Protein AF-A0A930MEY0-F1 (afdb_monomer_lite)

Radius of gyration: 23.4 Å; chains: 1; bounding box: 76×58×66 Å

pLDDT: mean 89.42, std 13.59, range [27.5, 98.94]

Foldseek 3Di:
DDFDLADPDDGDDPLCLLVSVLVRVVVVCVVPVPDDAAAFEADFDAVQFDQALFADSNLLSVLCSQQCVVHPRDHYAYFYEQFWDDQVLCQVPHPPVSQLNFGRGPPQLRLAYQYEFEFFADFDDPDPVLPLKTWRDDHQAGASTGHWNNSHDLQGDQPNQAYAHFFTWIDNPNGTHDDQSRFAKDADPCCVVPGIDTGGTRSVRSVVLRVLLVVVCVLPVPDDSQLSVQLQSQQFAHDVRLCVVQVPDQDLVGRLLRSCGNHNSYHHDSCLSRDAAQQKDKDKDKDKDQQFDAQGGDDKDKDFALFPLVLLVVQFQFKKKKKKKKAWRFNAAPDPVPVVDVQRTGLWAKDKDWDWLPDDPVRVVVLVVCVQVVPDPPPPPPDPRCQVQWSNGCSNQRHRRMGIIMGIGRSNRVSSRRIMMMHIHHHCLRVVCVVVNSRDMIMMMMMIMMGGPDSPHRRPVSSVVSVDDDPPDPDDDDD

Sequence (479 aa):
ESVKILPPTGENPPELYGAITAQAVALAEIANPTATRVVCMAVTAPAHNTRDGSPTSWSAAIDNITSGAEENDEKRLFVISAGNVQPNEFDSSPYPETNRLHSVESPGQSWNAITVGAYADNSRIENPVFHEFEPLAQAGELSPYSSTSCVWNKRWPIKPEVLFNGGNVASNGTDYDACSDLSLLTTNYQPLRKLFSTIWATSAATAQAAYFCAQLLSEYPDIWPETARALMIHSARWTQEMKAQFCTDDSKSKGRRDLLRTCGYGMPNLARAIQCMNNSVNMVIQGELQPFDKNSMHEMHLHTLPWPKEVLSSLGETPVTLKLTLSYFIEPGPGEVGWKDKYRYPSCGLRFDVINSNETKEDFQKRINVKMRGDNKKDKGDGTSGSDRWYLGSNNRDVGSIHSDFCELSAVELSECNLIAVYPVVGWWRERDYLKRYDKKIRYSLVVSLSTPSTDVDLYTPIITQITPAIEIPIPTQS

Structure (mmCIF, N/CA/C/O backbone):
data_AF-A0A930MEY0-F1
#
_entry.id   AF-A0A930MEY0-F1
#
loop_
_atom_site.group_PDB
_atom_site.id
_atom_site.type_symbol
_atom_site.label_atom_id
_atom_site.label_alt_id
_atom_site.label_comp_id
_atom_site.label_asym_id
_atom_site.label_entity_id
_atom_site.label_seq_id
_atom_site.pdbx_PDB_ins_code
_atom_site.Cartn_x
_atom_site.Cartn_y
_atom_site.Cartn_z
_atom_site.occupancy
_atom_site.B_iso_or_equiv
_atom_site.auth_seq_id
_atom_site.auth_comp_id
_atom_site.auth_asym_id
_atom_site.auth_atom_id
_atom_site.pdbx_PDB_model_num
ATOM 1 N N . GLU A 1 1 ? -8.844 -10.987 -18.887 1.00 86.75 1 GLU A N 1
ATOM 2 C CA . GLU A 1 1 ? -9.388 -9.900 -19.735 1.00 86.75 1 GLU A CA 1
ATOM 3 C C . GLU A 1 1 ? -8.354 -8.783 -19.862 1.00 86.75 1 GLU A C 1
ATOM 5 O O . GLU A 1 1 ? -7.454 -8.729 -19.032 1.00 86.75 1 GLU A O 1
ATOM 10 N N . SER A 1 2 ? -8.416 -7.951 -20.904 1.00 89.06 2 SER A N 1
ATOM 11 C CA . SER A 1 2 ? -7.488 -6.8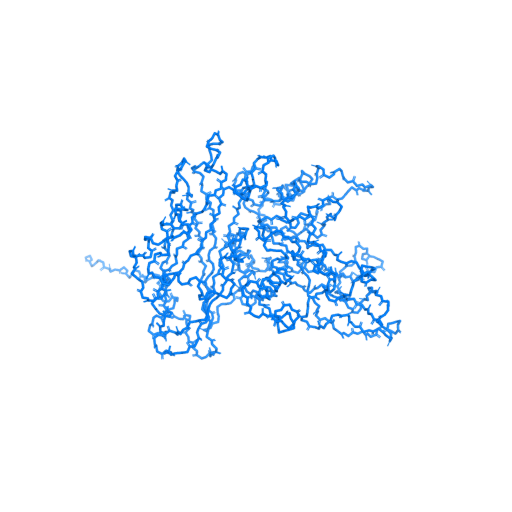25 -21.098 1.00 89.06 2 SER A CA 1
ATOM 12 C C . SER A 1 2 ? -8.163 -5.701 -21.875 1.00 89.06 2 SER A C 1
ATOM 14 O O . SER A 1 2 ? -8.835 -5.978 -22.869 1.00 89.06 2 SER A O 1
ATOM 16 N N . VAL A 1 3 ? -7.930 -4.451 -21.478 1.00 92.00 3 VAL A N 1
ATOM 17 C CA . VAL A 1 3 ? -8.443 -3.260 -22.169 1.00 92.00 3 VAL A CA 1
ATOM 18 C C . VAL A 1 3 ? -7.279 -2.327 -22.494 1.00 92.00 3 VAL A C 1
ATOM 20 O O . VAL A 1 3 ? -6.359 -2.168 -21.692 1.00 92.00 3 VAL A O 1
ATOM 23 N N . LYS A 1 4 ? -7.287 -1.730 -23.690 1.00 90.81 4 LYS A N 1
ATOM 24 C CA . LYS A 1 4 ? -6.236 -0.812 -24.140 1.00 90.81 4 LYS A CA 1
ATOM 25 C C . LYS A 1 4 ? -6.630 0.627 -23.807 1.00 90.81 4 LYS A C 1
ATOM 27 O O . LYS A 1 4 ? -7.642 1.103 -24.305 1.00 90.81 4 LYS A O 1
ATOM 32 N N . ILE A 1 5 ? -5.802 1.318 -23.023 1.00 91.62 5 ILE A N 1
ATOM 33 C CA . ILE A 1 5 ? -5.979 2.750 -22.712 1.00 91.62 5 ILE A CA 1
ATOM 34 C C . ILE A 1 5 ? -5.126 3.668 -23.597 1.00 91.62 5 ILE A C 1
ATOM 36 O O . ILE A 1 5 ? -5.393 4.859 -23.684 1.00 91.62 5 ILE A O 1
ATOM 40 N N . LEU A 1 6 ? -4.107 3.127 -24.274 1.00 88.56 6 LEU A N 1
ATOM 41 C CA . LEU A 1 6 ? -3.239 3.886 -25.178 1.00 88.56 6 LEU A CA 1
ATOM 42 C C . LEU A 1 6 ? -3.832 3.959 -26.594 1.00 88.56 6 LEU A C 1
ATOM 44 O O . LEU A 1 6 ? -4.347 2.946 -27.091 1.00 88.56 6 LEU A O 1
ATOM 48 N N . PRO A 1 7 ? -3.716 5.103 -27.290 1.00 89.31 7 PRO A N 1
ATOM 49 C CA . PRO A 1 7 ? -4.220 5.222 -28.648 1.00 89.31 7 PRO A CA 1
ATOM 50 C C . PRO A 1 7 ? -3.382 4.357 -29.613 1.00 89.31 7 PRO A C 1
ATOM 52 O O . PRO A 1 7 ? -2.290 3.890 -29.277 1.00 89.31 7 PRO A O 1
ATOM 55 N N . PRO A 1 8 ? -3.877 4.061 -30.827 1.00 85.69 8 PRO A N 1
ATOM 56 C CA . PRO A 1 8 ? -3.075 3.397 -31.859 1.00 85.69 8 PRO A CA 1
ATOM 57 C C . PRO A 1 8 ? -1.839 4.204 -32.281 1.00 85.69 8 PRO A C 1
ATOM 59 O O . PRO A 1 8 ? -0.818 3.612 -32.616 1.00 85.69 8 PRO A O 1
ATOM 62 N N . THR A 1 9 ? -1.938 5.535 -32.254 1.00 88.31 9 THR A N 1
ATOM 63 C CA . THR A 1 9 ? -0.893 6.483 -32.659 1.00 88.31 9 THR A CA 1
ATOM 64 C C . THR A 1 9 ? -0.947 7.732 -31.783 1.00 88.31 9 THR A C 1
ATOM 66 O O . THR A 1 9 ? -2.045 8.204 -31.487 1.00 88.31 9 THR A O 1
ATOM 69 N N . GLY A 1 10 ? 0.212 8.304 -31.450 1.00 88.94 10 GLY A N 1
ATOM 70 C CA . GLY A 1 10 ? 0.308 9.520 -30.637 1.00 88.94 10 GLY A CA 1
ATOM 71 C C . GLY A 1 10 ? 0.044 9.273 -29.150 1.00 88.94 10 GLY A C 1
ATOM 72 O O . GLY A 1 10 ? 0.240 8.166 -28.653 1.00 88.94 10 GLY A O 1
ATOM 73 N N . GLU A 1 11 ? -0.407 10.314 -28.457 1.00 89.69 11 GLU A N 1
ATOM 74 C CA . GLU A 1 11 ? -0.686 10.310 -27.019 1.00 89.69 11 GLU A CA 1
ATOM 75 C C . GLU A 1 11 ? -2.120 10.786 -26.770 1.00 89.69 11 GLU A C 1
ATOM 77 O O . GLU A 1 11 ? -2.667 11.576 -27.544 1.00 89.69 11 GLU A O 1
ATOM 82 N N . ASN A 1 12 ? -2.747 10.295 -25.700 1.00 91.81 12 ASN A N 1
ATOM 83 C CA . ASN A 1 12 ? -4.030 10.851 -25.280 1.00 91.81 12 ASN A CA 1
ATOM 84 C C . ASN A 1 12 ? -3.796 12.224 -24.626 1.00 91.81 12 ASN A C 1
ATOM 86 O O . ASN A 1 12 ? -2.784 12.401 -23.949 1.00 91.81 12 ASN A O 1
ATOM 90 N N . PRO A 1 13 ? -4.740 13.169 -24.741 1.00 92.81 13 PRO A N 1
ATOM 91 C CA . PRO A 1 13 ? -4.701 14.387 -23.945 1.00 92.81 13 PRO A CA 1
ATOM 92 C C . PRO A 1 13 ? -4.691 14.059 -22.435 1.00 92.81 13 PRO A C 1
ATOM 94 O O . PRO A 1 13 ? -5.532 13.264 -21.995 1.00 92.81 13 PRO A O 1
ATOM 97 N N . PRO A 1 14 ? -3.773 14.630 -21.629 1.00 90.69 14 PRO A N 1
ATOM 98 C CA . PRO A 1 14 ? -3.623 14.294 -20.208 1.00 90.69 14 PRO A CA 1
ATOM 99 C C . PRO A 1 14 ? -4.890 14.493 -19.372 1.00 90.69 14 PRO A C 1
ATOM 101 O O . PRO A 1 14 ? -5.163 13.730 -18.446 1.00 90.69 14 PRO A O 1
ATOM 104 N N . GLU A 1 15 ? -5.709 15.484 -19.722 1.00 90.69 15 GLU A N 1
ATOM 105 C CA . GLU A 1 15 ? -7.002 15.755 -19.093 1.00 90.69 15 GLU A CA 1
ATOM 106 C C . GLU A 1 15 ? -8.021 14.618 -19.276 1.00 90.69 15 GLU A C 1
ATOM 108 O O . GLU A 1 15 ? -8.979 14.522 -18.510 1.00 90.69 15 GLU A O 1
ATOM 113 N N . LEU A 1 16 ? -7.805 13.729 -20.251 1.00 94.31 16 LEU A N 1
ATOM 114 C CA . LEU A 1 16 ? -8.674 12.588 -20.533 1.00 94.31 16 LEU A CA 1
ATOM 115 C C . LEU A 1 16 ? -8.198 11.284 -19.886 1.00 94.31 16 LEU A C 1
ATOM 117 O O . LEU A 1 16 ? -8.943 10.306 -19.922 1.00 94.31 16 LEU A O 1
ATOM 121 N N . TYR A 1 17 ? -7.012 11.233 -19.267 1.00 95.06 17 TYR A N 1
ATOM 122 C CA . TYR A 1 17 ? -6.478 9.990 -18.688 1.00 95.06 17 TYR A CA 1
ATOM 123 C C . TYR A 1 17 ? -7.440 9.346 -17.682 1.00 95.06 17 TYR A C 1
ATOM 125 O O . TYR A 1 17 ? -7.690 8.138 -17.739 1.00 95.06 17 TYR A O 1
ATOM 133 N N . GLY A 1 18 ? -8.043 10.159 -16.810 1.00 94.62 18 GLY A N 1
ATOM 134 C CA . GLY A 1 18 ? -9.051 9.700 -15.855 1.00 94.62 18 GLY A CA 1
ATOM 135 C C . GLY A 1 18 ? -10.295 9.121 -16.532 1.00 94.62 18 GLY A C 1
ATOM 136 O O . GLY A 1 18 ? -10.695 8.001 -16.221 1.00 94.62 18 GLY A O 1
ATOM 137 N N . ALA A 1 19 ? -10.860 9.842 -17.505 1.00 95.00 19 ALA A N 1
ATOM 138 C CA . ALA A 1 19 ? -12.061 9.421 -18.229 1.00 95.00 19 ALA A CA 1
ATOM 139 C C . ALA A 1 19 ? -11.835 8.138 -19.047 1.00 95.00 19 ALA A C 1
ATOM 141 O O . ALA A 1 19 ? -12.661 7.228 -19.014 1.00 95.00 19 ALA A O 1
ATOM 142 N N . ILE A 1 20 ? -10.691 8.031 -19.730 1.00 96.44 20 ILE A N 1
ATOM 143 C CA . ILE A 1 20 ? -10.303 6.834 -20.490 1.00 96.44 20 ILE A CA 1
ATOM 144 C C . ILE A 1 20 ? -10.148 5.632 -19.555 1.00 96.44 20 ILE A C 1
ATOM 146 O O . ILE A 1 20 ? -10.582 4.530 -19.886 1.00 96.44 20 ILE A O 1
ATOM 150 N N . THR A 1 21 ? -9.566 5.838 -18.370 1.00 96.25 21 THR A N 1
ATOM 151 C CA . THR A 1 21 ? -9.404 4.764 -17.381 1.00 96.25 21 THR A CA 1
ATOM 152 C C . THR A 1 21 ? -10.752 4.294 -16.838 1.00 96.25 21 THR A C 1
ATOM 154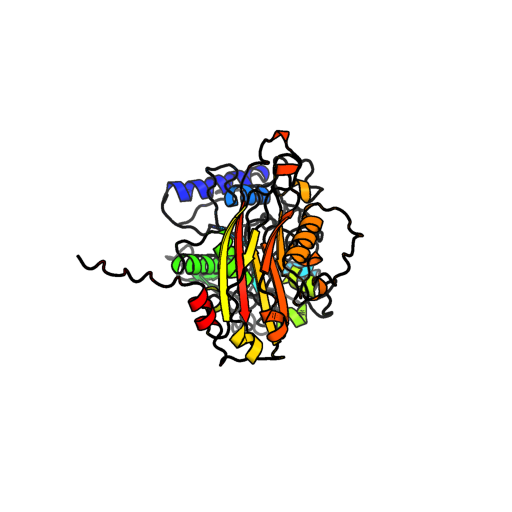 O O . THR A 1 21 ? -10.994 3.089 -16.797 1.00 96.25 21 THR A O 1
ATOM 157 N N . ALA A 1 22 ? -11.652 5.219 -16.488 1.00 95.06 22 ALA A N 1
ATOM 158 C CA . ALA A 1 22 ? -13.009 4.884 -16.053 1.00 95.06 22 ALA A CA 1
ATOM 159 C C . ALA A 1 22 ? -13.767 4.099 -17.135 1.00 95.06 22 ALA A C 1
ATOM 161 O O . ALA A 1 22 ? -14.330 3.041 -16.862 1.00 95.06 22 ALA A O 1
ATOM 162 N N . GLN A 1 23 ? -13.691 4.550 -18.392 1.00 95.25 23 GLN A N 1
ATOM 163 C CA . GLN A 1 23 ? -14.300 3.846 -19.518 1.00 95.25 23 GLN A CA 1
ATOM 164 C C . GLN A 1 23 ? -13.714 2.440 -19.706 1.00 95.25 23 GLN A C 1
ATOM 166 O O . GLN A 1 23 ? -14.455 1.502 -19.993 1.00 95.25 23 GLN A O 1
ATOM 171 N N . ALA A 1 24 ? -12.402 2.269 -19.535 1.00 95.44 24 ALA A N 1
ATOM 172 C CA . ALA A 1 24 ? -11.762 0.965 -19.659 1.00 95.44 24 ALA A CA 1
ATOM 173 C C . ALA A 1 24 ? -12.242 -0.029 -18.590 1.00 95.44 24 ALA A C 1
ATOM 175 O O . ALA A 1 24 ? -12.494 -1.191 -18.911 1.00 95.44 24 ALA A O 1
ATOM 176 N N . VAL A 1 25 ? -12.411 0.432 -17.348 1.00 94.88 25 VAL A N 1
ATOM 177 C CA . VAL A 1 25 ? -12.979 -0.370 -16.252 1.00 94.88 25 VAL A CA 1
ATOM 178 C C . VAL A 1 25 ? -14.429 -0.742 -16.561 1.00 94.88 25 VAL A C 1
ATOM 180 O O . VAL A 1 25 ? -14.763 -1.926 -16.567 1.00 94.88 25 VAL A O 1
ATOM 183 N N . ALA A 1 26 ? -15.252 0.238 -16.942 1.00 93.38 26 ALA A N 1
ATOM 184 C CA . ALA A 1 26 ? -16.653 0.011 -17.287 1.00 93.38 26 ALA A CA 1
ATOM 185 C C . ALA A 1 26 ? -16.819 -0.985 -18.450 1.00 93.38 26 ALA A C 1
ATOM 187 O O . ALA A 1 26 ? -17.693 -1.847 -18.412 1.00 93.38 26 ALA A O 1
ATOM 188 N N . LEU A 1 27 ? -15.963 -0.923 -19.478 1.00 94.69 27 LEU A N 1
ATOM 189 C CA . LEU A 1 27 ? -15.988 -1.879 -20.592 1.00 94.69 27 LEU A CA 1
ATOM 190 C C . LEU A 1 27 ? -15.709 -3.316 -20.136 1.00 94.69 27 LEU A C 1
ATOM 192 O O . LEU A 1 27 ? -16.367 -4.241 -20.613 1.00 94.69 27 LEU A O 1
ATOM 196 N N . ALA A 1 28 ? -14.751 -3.510 -19.225 1.00 93.75 28 ALA A N 1
ATOM 197 C CA . ALA A 1 28 ? -14.468 -4.828 -18.665 1.00 93.75 28 ALA A CA 1
ATOM 198 C C . ALA A 1 28 ? -15.663 -5.351 -17.854 1.00 93.75 28 ALA A C 1
ATOM 200 O O . ALA A 1 28 ? -16.041 -6.513 -18.003 1.00 93.75 28 ALA A O 1
ATOM 201 N N . GLU A 1 29 ? -16.286 -4.492 -17.046 1.00 93.06 29 GLU A N 1
ATOM 202 C CA . GLU A 1 29 ? -17.454 -4.816 -16.217 1.00 93.06 29 GLU A CA 1
ATOM 203 C C . GLU A 1 29 ? -18.684 -5.163 -17.048 1.00 93.06 29 GLU A C 1
ATOM 205 O O . GLU A 1 29 ? -19.293 -6.204 -16.818 1.00 93.06 29 GLU A O 1
ATOM 210 N N . ILE A 1 30 ? -18.988 -4.376 -18.082 1.00 93.44 30 ILE A N 1
ATOM 211 C CA . ILE A 1 30 ? -20.078 -4.664 -19.022 1.00 93.44 30 ILE A CA 1
ATOM 212 C C . ILE A 1 30 ? -19.869 -6.020 -19.707 1.00 93.44 30 ILE A C 1
ATOM 214 O O . ILE A 1 30 ? -20.831 -6.762 -19.905 1.00 93.44 30 ILE A O 1
ATOM 218 N N . ALA A 1 31 ? -18.626 -6.359 -20.065 1.00 94.88 31 ALA A N 1
ATOM 219 C CA . ALA A 1 31 ? -18.325 -7.622 -20.729 1.00 94.88 31 ALA A CA 1
ATOM 220 C C . ALA A 1 31 ? -18.516 -8.843 -19.811 1.00 94.88 31 ALA A C 1
ATOM 222 O O . ALA A 1 31 ? -18.981 -9.875 -20.288 1.00 94.88 31 ALA A O 1
ATOM 223 N N . ASN A 1 32 ? -18.188 -8.736 -18.514 1.00 93.88 32 ASN A N 1
ATOM 224 C CA . ASN A 1 32 ? -18.315 -9.834 -17.541 1.00 93.88 32 ASN A CA 1
ATOM 225 C C . ASN A 1 32 ? -18.906 -9.355 -16.190 1.00 93.88 32 ASN A C 1
ATOM 227 O O . ASN A 1 32 ? -18.190 -9.300 -15.188 1.00 93.88 32 ASN A O 1
ATOM 231 N N . PRO A 1 33 ? -20.196 -9.006 -16.095 1.00 91.94 33 PRO A N 1
ATOM 232 C CA . PRO A 1 33 ? -20.744 -8.242 -14.962 1.00 91.94 33 PRO A CA 1
ATOM 233 C C . PRO A 1 33 ? -20.653 -8.931 -13.596 1.00 91.94 33 PRO A C 1
ATOM 235 O O . PRO A 1 33 ? -20.666 -8.261 -12.575 1.00 91.94 33 PRO A O 1
ATOM 238 N N . THR A 1 34 ? -20.532 -10.258 -13.552 1.00 91.25 34 THR A N 1
ATOM 239 C CA . THR A 1 34 ? -20.478 -11.028 -12.298 1.00 91.25 34 THR A CA 1
ATOM 240 C C . THR A 1 34 ? -19.059 -11.388 -11.858 1.00 91.25 34 THR A C 1
ATOM 242 O O . THR A 1 34 ? -18.893 -12.113 -10.882 1.00 91.25 34 THR A O 1
ATOM 245 N N . ALA A 1 35 ? -18.030 -10.978 -12.606 1.00 91.88 35 ALA A N 1
ATOM 246 C CA . ALA A 1 35 ? -16.654 -11.344 -12.291 1.00 91.88 35 ALA A CA 1
ATOM 247 C C . ALA A 1 35 ? -16.090 -10.486 -11.149 1.00 91.88 35 ALA A C 1
ATOM 249 O O . ALA A 1 35 ? -16.069 -9.257 -11.235 1.00 91.88 35 ALA A O 1
ATOM 250 N N . THR A 1 36 ? -15.549 -11.136 -10.120 1.00 91.38 36 THR A N 1
ATOM 251 C CA . THR A 1 36 ? -14.706 -10.477 -9.115 1.00 91.38 36 THR A CA 1
ATOM 252 C C . THR A 1 36 ? -13.371 -10.090 -9.751 1.00 91.38 36 THR A C 1
ATOM 254 O O . THR A 1 36 ? -12.735 -10.912 -10.415 1.00 91.38 36 THR A O 1
ATOM 257 N N . ARG A 1 37 ? -12.936 -8.838 -9.568 1.00 93.50 37 ARG A N 1
ATOM 258 C CA . ARG A 1 37 ? -11.791 -8.271 -10.295 1.00 93.50 37 ARG A CA 1
ATOM 259 C C . ARG A 1 37 ? -10.724 -7.675 -9.398 1.00 93.50 37 ARG A C 1
ATOM 261 O O . ARG A 1 37 ? -11.005 -7.037 -8.388 1.00 93.50 37 ARG A O 1
ATOM 268 N N . VAL A 1 38 ? -9.494 -7.786 -9.888 1.00 97.25 38 VAL A N 1
ATOM 269 C CA . VAL A 1 38 ? -8.365 -6.937 -9.508 1.00 97.25 38 VAL A CA 1
ATOM 270 C C . VAL A 1 38 ? -7.957 -6.164 -10.751 1.00 97.25 38 VAL A C 1
ATOM 272 O O . VAL A 1 38 ? -7.570 -6.769 -11.753 1.00 97.25 38 VAL A O 1
ATOM 275 N N . VAL A 1 39 ? -8.037 -4.837 -10.711 1.00 97.75 39 VAL A N 1
ATOM 276 C CA . VAL A 1 39 ? -7.619 -4.016 -11.848 1.00 97.75 39 VAL A CA 1
ATOM 277 C C . VAL A 1 39 ? -6.114 -3.784 -11.768 1.00 97.75 39 VAL A C 1
ATOM 279 O O . VAL A 1 39 ? -5.621 -3.127 -10.854 1.00 97.75 39 VAL A O 1
ATOM 282 N N . CYS A 1 40 ? -5.381 -4.341 -12.729 1.00 97.94 40 CYS A N 1
ATOM 283 C CA . CYS A 1 40 ? -3.934 -4.197 -12.857 1.00 97.94 40 CYS A CA 1
ATOM 284 C C . CYS A 1 40 ? -3.602 -3.139 -13.912 1.00 97.94 40 CYS A C 1
ATOM 286 O O . CYS A 1 40 ? -3.875 -3.342 -15.096 1.00 97.94 40 CYS A O 1
ATOM 288 N N . MET A 1 41 ? -2.961 -2.043 -13.506 1.00 97.44 41 MET A N 1
ATOM 289 C CA . MET A 1 41 ? -2.538 -0.974 -14.409 1.00 97.44 41 MET A CA 1
ATOM 290 C C . MET A 1 41 ? -1.037 -0.713 -14.281 1.00 97.44 41 MET A C 1
ATOM 292 O O . MET A 1 41 ? -0.576 0.044 -13.434 1.00 97.44 41 MET A O 1
ATOM 296 N N . ALA A 1 42 ? -0.270 -1.330 -15.175 1.00 95.81 42 ALA A N 1
ATOM 297 C CA . ALA A 1 42 ? 1.175 -1.144 -15.289 1.00 95.81 42 ALA A CA 1
ATOM 298 C C . ALA A 1 42 ? 1.535 -0.018 -16.284 1.00 95.81 42 ALA A C 1
ATOM 300 O O . ALA A 1 42 ? 2.406 -0.196 -17.136 1.00 95.81 42 ALA A O 1
ATOM 301 N N . VAL A 1 43 ? 0.797 1.097 -16.228 1.00 94.75 43 VAL A N 1
ATOM 302 C CA . VAL A 1 43 ? 0.959 2.272 -17.097 1.00 94.75 43 VAL A CA 1
ATOM 303 C C . VAL A 1 43 ? 0.939 3.523 -16.226 1.00 94.75 43 VAL A C 1
ATOM 305 O O . VAL A 1 43 ? -0.004 3.725 -15.460 1.00 94.75 43 VAL A O 1
ATOM 308 N N . THR A 1 44 ? 1.962 4.360 -16.372 1.00 95.44 44 THR A N 1
ATOM 309 C CA . THR A 1 44 ? 2.133 5.628 -15.654 1.00 95.44 44 THR A CA 1
ATOM 310 C C . THR A 1 44 ? 2.566 6.745 -16.604 1.00 95.44 44 THR A C 1
ATOM 312 O O . THR A 1 44 ? 2.920 6.495 -17.757 1.00 95.44 44 THR A O 1
ATOM 315 N N . ALA A 1 45 ? 2.497 7.990 -16.134 1.00 93.50 45 ALA A N 1
ATOM 316 C CA . ALA A 1 45 ? 2.922 9.179 -16.860 1.00 93.50 45 ALA A CA 1
ATOM 317 C C . ALA A 1 45 ? 3.860 10.047 -15.993 1.00 93.50 45 ALA A C 1
ATOM 319 O O . ALA A 1 45 ? 3.391 10.691 -15.043 1.00 93.50 45 ALA A O 1
ATOM 320 N N . PRO A 1 46 ? 5.160 10.150 -16.336 1.00 89.81 46 PRO A N 1
ATOM 321 C CA . PRO A 1 46 ? 6.100 11.003 -15.607 1.00 89.81 46 PRO A CA 1
ATOM 322 C C . PRO A 1 46 ? 5.928 12.496 -15.941 1.00 89.81 46 PRO A C 1
ATOM 324 O O . PRO A 1 46 ? 6.110 13.351 -15.076 1.00 89.81 46 PRO A O 1
ATOM 327 N N . ALA A 1 47 ? 5.524 12.833 -17.173 1.00 86.31 47 ALA A N 1
ATOM 328 C CA . ALA A 1 47 ? 5.461 14.216 -17.667 1.00 86.31 47 ALA A CA 1
ATOM 329 C C . ALA A 1 47 ? 4.376 15.090 -17.001 1.00 86.31 47 ALA A C 1
ATOM 331 O O . ALA A 1 47 ? 4.500 16.314 -16.969 1.00 86.31 47 ALA A O 1
ATOM 332 N N . HIS A 1 48 ? 3.327 14.477 -16.444 1.00 83.81 48 HIS A N 1
ATOM 333 C CA . HIS A 1 48 ? 2.184 15.168 -15.824 1.00 83.81 48 HIS A CA 1
ATOM 334 C C . HIS A 1 48 ? 2.095 14.900 -14.320 1.00 83.81 48 HIS A C 1
ATOM 336 O O . HIS A 1 48 ? 1.013 14.809 -13.741 1.00 83.81 48 HIS A O 1
ATOM 342 N N . ASN A 1 49 ? 3.257 14.738 -13.693 1.00 88.44 49 ASN A N 1
ATOM 343 C CA . ASN A 1 49 ? 3.376 14.445 -12.277 1.00 88.44 49 ASN A CA 1
ATOM 344 C C . ASN A 1 49 ? 3.340 15.722 -11.413 1.00 88.44 49 ASN A C 1
ATOM 346 O O . ASN A 1 49 ? 3.712 16.814 -11.854 1.00 88.44 49 ASN A O 1
ATOM 350 N N . THR A 1 50 ? 2.934 15.587 -10.152 1.00 89.31 50 THR A N 1
ATOM 351 C CA . THR A 1 50 ? 3.101 16.637 -9.142 1.00 89.31 50 THR A CA 1
ATOM 352 C C . THR A 1 50 ? 4.469 16.502 -8.482 1.00 89.31 50 THR A C 1
ATOM 354 O O . THR A 1 50 ? 4.998 15.409 -8.305 1.00 89.31 50 THR A O 1
ATOM 357 N N . ARG A 1 51 ? 5.071 17.629 -8.091 1.00 85.56 51 ARG A N 1
ATOM 358 C CA . ARG A 1 51 ? 6.400 17.613 -7.452 1.00 85.56 51 ARG A CA 1
ATOM 359 C C . ARG A 1 51 ? 6.354 17.244 -5.974 1.00 85.56 51 ARG A C 1
ATOM 361 O O . ARG A 1 51 ? 7.353 16.805 -5.425 1.00 85.56 51 ARG A O 1
ATOM 368 N N . ASP A 1 52 ? 5.225 17.492 -5.313 1.00 90.88 52 ASP A N 1
ATOM 369 C CA . ASP A 1 52 ? 5.095 17.332 -3.867 1.00 90.88 52 ASP A CA 1
ATOM 370 C C . ASP A 1 52 ? 4.377 16.042 -3.459 1.00 90.88 52 ASP A C 1
ATOM 372 O O . ASP A 1 52 ? 4.282 15.804 -2.259 1.00 90.88 52 ASP A O 1
ATOM 376 N N . GLY A 1 53 ? 3.883 15.234 -4.404 1.00 92.31 53 GLY A N 1
ATOM 377 C CA . GLY A 1 53 ? 3.082 14.037 -4.128 1.00 92.31 53 GLY A CA 1
ATOM 378 C C . GLY A 1 53 ? 1.583 14.297 -3.984 1.00 92.31 53 GLY A C 1
ATOM 379 O O . GLY A 1 53 ? 0.846 13.420 -3.533 1.00 92.31 53 GLY A O 1
ATOM 380 N N . SER A 1 54 ? 1.113 15.501 -4.329 1.00 92.50 54 SER A N 1
ATOM 381 C CA . SER A 1 54 ? -0.323 15.770 -4.395 1.00 92.50 54 SER A CA 1
ATOM 382 C C . SER A 1 54 ? -0.999 14.933 -5.493 1.00 92.50 54 SER A C 1
ATOM 384 O O . SER A 1 54 ? -0.378 14.658 -6.522 1.00 92.50 54 SER A O 1
ATOM 386 N N . PRO A 1 55 ? -2.260 14.509 -5.301 1.00 92.69 55 PRO A N 1
ATOM 387 C CA . PRO A 1 55 ? -3.005 13.784 -6.323 1.00 92.69 55 PRO A CA 1
ATOM 388 C C . PRO A 1 55 ? -3.103 14.586 -7.624 1.00 92.69 55 PRO A C 1
ATOM 390 O O . PRO A 1 55 ? -3.336 15.794 -7.596 1.00 92.69 55 PRO A O 1
ATOM 393 N N . THR A 1 56 ? -2.953 13.903 -8.756 1.00 93.75 56 THR A N 1
ATOM 394 C CA . THR A 1 56 ? -3.290 14.451 -10.079 1.00 93.75 56 THR A CA 1
ATOM 395 C C . THR A 1 56 ? -4.777 14.239 -10.375 1.00 93.75 56 THR A C 1
ATOM 397 O O . THR A 1 56 ? -5.435 13.447 -9.693 1.00 93.75 56 THR A O 1
ATOM 400 N N . SER A 1 57 ? -5.305 14.871 -11.427 1.00 93.19 57 SER A N 1
ATOM 401 C CA . SER A 1 57 ? -6.643 14.562 -11.954 1.00 93.19 57 SER A CA 1
ATOM 402 C C . SER A 1 57 ? -6.822 13.067 -12.246 1.00 93.19 57 SER A C 1
ATOM 404 O O . SER A 1 57 ? -7.863 12.494 -11.928 1.00 93.19 57 SER A O 1
ATOM 406 N N . TRP A 1 58 ? -5.787 12.402 -12.773 1.00 95.62 58 TRP A N 1
ATOM 407 C CA . TRP A 1 58 ? -5.811 10.963 -13.025 1.00 95.62 58 TRP A CA 1
ATOM 408 C C . TRP A 1 58 ? -5.841 10.159 -11.719 1.00 95.62 58 TRP A C 1
ATOM 410 O O . TRP A 1 58 ? -6.673 9.268 -11.579 1.00 95.62 58 TRP A O 1
ATOM 420 N N . SER A 1 59 ? -5.028 10.522 -10.721 1.00 95.81 59 SER A N 1
ATOM 421 C CA . SER A 1 59 ? -5.054 9.900 -9.384 1.00 95.81 59 SER A CA 1
ATOM 422 C C . SER A 1 59 ? -6.422 10.045 -8.712 1.00 95.81 59 SER A C 1
ATOM 424 O O . SER A 1 59 ? -6.918 9.098 -8.110 1.00 95.81 59 SER A O 1
ATOM 426 N N . ALA A 1 60 ? -7.058 11.212 -8.846 1.00 94.81 60 ALA A N 1
ATOM 427 C CA . ALA A 1 60 ? -8.403 11.443 -8.334 1.00 94.81 60 ALA A CA 1
ATOM 428 C C . ALA A 1 60 ? -9.463 10.635 -9.087 1.00 94.81 60 ALA A C 1
ATOM 430 O O . ALA A 1 60 ? -10.376 10.116 -8.457 1.00 94.81 60 ALA A O 1
ATOM 431 N N . ALA A 1 61 ? -9.326 10.448 -10.401 1.00 95.88 61 ALA A N 1
ATOM 432 C CA . ALA A 1 61 ? -10.198 9.538 -11.136 1.00 95.88 61 ALA A CA 1
ATOM 433 C C . ALA A 1 61 ? -10.065 8.092 -10.625 1.00 95.88 61 ALA A C 1
ATOM 435 O O . ALA A 1 61 ? -11.078 7.429 -10.430 1.00 95.88 61 ALA A O 1
ATOM 436 N N . ILE A 1 62 ? -8.847 7.624 -10.319 1.00 97.50 62 ILE A N 1
ATOM 437 C CA . ILE A 1 62 ? -8.646 6.318 -9.667 1.00 97.50 62 ILE A CA 1
ATOM 438 C C . ILE A 1 62 ? -9.336 6.271 -8.295 1.00 97.50 62 ILE A C 1
ATOM 440 O O . ILE A 1 62 ? -10.032 5.301 -7.991 1.00 97.50 62 ILE A O 1
ATOM 444 N N . ASP A 1 63 ? -9.196 7.310 -7.469 1.00 97.56 63 ASP A N 1
ATOM 445 C CA . ASP A 1 63 ? -9.854 7.368 -6.157 1.00 97.56 63 ASP A CA 1
ATOM 446 C C . ASP A 1 63 ? -11.392 7.381 -6.276 1.00 97.56 63 ASP A C 1
ATOM 448 O O . ASP A 1 63 ? -12.072 6.720 -5.490 1.00 97.56 63 ASP A O 1
ATOM 452 N N . ASN A 1 64 ? -11.951 8.030 -7.301 1.00 95.81 64 ASN A N 1
ATOM 453 C CA . ASN A 1 64 ? -13.381 7.975 -7.633 1.00 95.81 64 ASN A CA 1
ATOM 454 C C . ASN A 1 64 ? -13.829 6.566 -8.055 1.00 95.81 64 ASN A C 1
ATOM 456 O O . ASN A 1 64 ? -14.806 6.053 -7.513 1.00 95.81 64 ASN A O 1
ATOM 460 N N . ILE A 1 65 ? -13.104 5.926 -8.981 1.00 96.00 65 ILE A N 1
ATOM 461 C CA . ILE A 1 65 ? -13.416 4.576 -9.485 1.00 96.00 65 ILE A CA 1
ATOM 462 C C . ILE A 1 65 ? -13.394 3.552 -8.343 1.00 96.00 65 ILE A C 1
ATOM 464 O O . ILE A 1 65 ? -14.294 2.725 -8.221 1.00 96.00 65 ILE A O 1
ATOM 468 N N . THR A 1 66 ? -12.363 3.612 -7.498 1.00 97.19 66 THR A N 1
ATOM 469 C CA . THR A 1 66 ? -12.156 2.672 -6.383 1.00 97.19 66 THR A CA 1
ATOM 470 C C . THR A 1 66 ? -13.161 2.853 -5.255 1.00 97.19 66 THR A C 1
ATOM 472 O O . THR A 1 66 ? -13.593 1.860 -4.675 1.00 97.19 66 THR A O 1
ATOM 475 N N . SER A 1 67 ? -13.551 4.094 -4.949 1.00 95.94 67 SER A N 1
ATOM 476 C CA . SER A 1 67 ? -14.551 4.393 -3.919 1.00 95.94 67 SER A CA 1
ATOM 477 C C . SER A 1 67 ? -15.993 4.228 -4.397 1.00 95.94 67 SER A C 1
ATOM 479 O O . SER A 1 67 ? -16.889 4.175 -3.558 1.00 95.94 67 SER A O 1
ATOM 481 N N . GLY A 1 68 ? -16.249 4.148 -5.704 1.00 92.69 68 GLY A N 1
ATOM 482 C CA . GLY A 1 68 ? -17.610 4.088 -6.242 1.00 92.69 68 GLY A CA 1
ATOM 483 C C . GLY A 1 68 ? -18.406 5.380 -6.016 1.00 92.69 68 GLY A C 1
ATOM 484 O O . GLY A 1 68 ? -19.636 5.351 -6.014 1.00 92.69 68 GLY A O 1
ATOM 485 N N . ALA A 1 69 ? -17.724 6.517 -5.814 1.00 86.38 69 ALA A N 1
ATOM 486 C CA . ALA A 1 69 ? -18.339 7.802 -5.457 1.00 86.38 69 ALA A CA 1
ATOM 487 C C . ALA A 1 69 ? -19.388 8.294 -6.476 1.00 86.38 69 ALA A C 1
ATOM 489 O O . ALA A 1 69 ? -20.341 8.996 -6.108 1.00 86.38 69 ALA A O 1
ATOM 490 N N . GLU A 1 70 ? -19.188 7.930 -7.747 1.00 79.31 70 GLU A N 1
ATOM 491 C CA . GLU A 1 70 ? -20.032 8.283 -8.894 1.00 79.31 70 GLU A CA 1
ATOM 492 C C . GLU A 1 70 ? -20.889 7.102 -9.400 1.00 79.31 70 GLU A C 1
ATOM 494 O O . GLU A 1 70 ? -21.784 7.310 -10.216 1.00 79.31 70 GLU A O 1
ATOM 499 N N . GLU A 1 71 ? -20.678 5.877 -8.897 1.00 68.31 71 GLU A N 1
ATOM 500 C CA . GLU A 1 71 ? -21.246 4.643 -9.464 1.00 68.31 71 GLU A CA 1
ATOM 501 C C . GLU A 1 71 ? -21.731 3.670 -8.380 1.00 68.31 71 GLU A C 1
ATOM 503 O O . GLU A 1 71 ? -20.944 2.880 -7.866 1.00 68.31 71 GLU A O 1
ATOM 508 N N . ASN A 1 72 ? -23.031 3.721 -8.043 1.00 69.25 72 ASN A N 1
ATOM 509 C CA . ASN A 1 72 ? -23.770 2.766 -7.188 1.00 69.25 72 ASN A CA 1
ATOM 510 C C . ASN A 1 72 ? -23.048 2.246 -5.922 1.00 69.25 72 ASN A C 1
ATOM 512 O O . ASN A 1 72 ? -23.438 1.217 -5.376 1.00 69.25 72 ASN A O 1
ATOM 516 N N . ASP A 1 73 ? -22.044 2.972 -5.429 1.00 80.12 73 ASP A N 1
ATOM 517 C CA . ASP A 1 73 ? -21.204 2.604 -4.293 1.00 80.12 73 ASP A CA 1
ATOM 518 C C . ASP A 1 73 ? -20.351 1.321 -4.484 1.00 80.12 73 ASP A C 1
ATOM 520 O O . ASP A 1 73 ? -19.878 0.740 -3.501 1.00 80.12 73 ASP A O 1
ATOM 524 N N . GLU A 1 74 ? -20.090 0.889 -5.726 1.00 89.62 74 GLU A N 1
ATOM 525 C CA . GLU A 1 74 ? -19.271 -0.302 -6.008 1.00 89.62 74 GLU A CA 1
ATOM 526 C C . GLU A 1 74 ? -17.774 -0.027 -5.789 1.00 89.62 74 GLU A C 1
ATOM 528 O O . GLU A 1 74 ? -17.178 0.868 -6.390 1.00 89.62 74 GLU A O 1
ATOM 533 N N . LYS A 1 75 ? -17.156 -0.795 -4.883 1.00 95.00 75 LYS A N 1
ATOM 534 C CA . LYS A 1 75 ? -15.751 -0.631 -4.490 1.00 95.00 75 LYS A CA 1
ATOM 535 C C . LYS A 1 75 ? -14.862 -1.495 -5.371 1.00 95.00 75 LYS A C 1
ATOM 537 O O . LYS A 1 75 ? -15.171 -2.660 -5.607 1.00 95.00 75 LYS A O 1
ATOM 542 N N . ARG A 1 76 ? -13.721 -0.957 -5.807 1.00 95.94 76 ARG A N 1
ATOM 543 C CA . ARG A 1 76 ? -12.814 -1.652 -6.737 1.00 95.94 76 ARG A CA 1
ATOM 544 C C . ARG A 1 76 ? -11.396 -1.706 -6.207 1.00 95.94 76 ARG A C 1
ATOM 546 O O . ARG A 1 76 ? -10.876 -0.718 -5.694 1.00 95.94 76 ARG A O 1
ATOM 553 N N . LEU A 1 77 ? -10.751 -2.856 -6.381 1.00 97.94 77 LEU A N 1
ATOM 554 C CA . LEU A 1 77 ? -9.344 -3.033 -6.045 1.00 97.94 77 LEU A CA 1
ATOM 555 C C . LEU A 1 77 ? -8.467 -2.679 -7.247 1.00 97.94 77 LEU A C 1
ATOM 557 O O . LEU A 1 77 ? -8.508 -3.359 -8.272 1.00 97.94 77 LEU A O 1
ATOM 561 N N . PHE A 1 78 ? -7.656 -1.633 -7.099 1.00 98.19 78 PHE A N 1
ATOM 562 C CA . PHE A 1 78 ? -6.692 -1.192 -8.107 1.00 98.19 78 PHE A CA 1
ATOM 563 C C . PHE A 1 78 ? -5.257 -1.431 -7.645 1.00 98.19 78 PHE A C 1
ATOM 565 O O . PHE A 1 78 ? -4.899 -1.119 -6.507 1.00 98.19 78 PHE A O 1
ATOM 572 N N . VAL A 1 79 ? -4.431 -1.920 -8.565 1.00 98.69 79 VAL A N 1
ATOM 573 C CA . VAL A 1 79 ? -2.991 -2.110 -8.393 1.00 98.69 79 VAL A CA 1
ATOM 574 C C . VAL A 1 79 ? -2.276 -1.377 -9.527 1.00 98.69 79 VAL A C 1
ATOM 576 O O . VAL A 1 79 ? -2.576 -1.607 -10.700 1.00 98.69 79 VAL A O 1
ATOM 579 N N . ILE A 1 80 ? -1.366 -0.466 -9.182 1.00 98.69 80 ILE A N 1
ATOM 580 C CA . ILE A 1 80 ? -0.749 0.490 -10.110 1.00 98.69 80 ILE A CA 1
ATOM 581 C C . ILE A 1 80 ? 0.770 0.437 -9.969 1.00 98.69 80 ILE A C 1
ATOM 583 O O . ILE A 1 80 ? 1.285 0.393 -8.854 1.00 98.69 80 ILE A O 1
ATOM 587 N N . SER A 1 81 ? 1.503 0.463 -11.079 1.00 98.56 81 SER A N 1
ATOM 588 C CA . SER A 1 81 ? 2.966 0.560 -11.041 1.00 98.56 81 SER A CA 1
ATOM 589 C C . SER A 1 81 ? 3.431 1.906 -10.494 1.00 98.56 81 SER A C 1
ATOM 591 O O . SER A 1 81 ? 2.811 2.933 -10.749 1.00 98.56 81 SER A O 1
ATOM 593 N N . ALA A 1 82 ? 4.540 1.920 -9.758 1.00 98.06 82 ALA A N 1
ATOM 594 C CA . ALA A 1 82 ? 5.064 3.154 -9.182 1.00 98.06 82 ALA A CA 1
ATOM 595 C C . ALA A 1 82 ? 5.678 4.110 -10.225 1.00 98.06 82 ALA A C 1
ATOM 597 O O . ALA A 1 82 ? 5.668 5.317 -10.005 1.00 98.06 82 ALA A O 1
ATOM 598 N N . GLY A 1 83 ? 6.177 3.600 -11.355 1.00 97.25 83 GLY A N 1
ATOM 599 C CA . GLY A 1 83 ? 7.003 4.365 -12.299 1.00 97.25 83 GLY A CA 1
ATOM 600 C C . GLY A 1 83 ? 8.461 3.922 -12.234 1.00 97.25 83 GLY A C 1
ATOM 601 O O . GLY A 1 83 ? 8.868 3.316 -11.234 1.00 97.25 83 GLY A O 1
ATOM 602 N N . ASN A 1 84 ? 9.225 4.180 -13.295 1.00 97.44 84 ASN A N 1
ATOM 603 C CA . ASN A 1 84 ? 10.511 3.522 -13.521 1.00 97.44 84 ASN A CA 1
ATOM 604 C C . ASN A 1 84 ? 11.664 4.517 -13.649 1.00 97.44 84 ASN A C 1
ATOM 606 O O . ASN A 1 84 ? 11.716 5.270 -14.622 1.00 97.44 84 ASN A O 1
ATOM 610 N N . VAL A 1 85 ? 12.649 4.385 -12.760 1.00 97.31 85 VAL A N 1
ATOM 611 C CA . VAL A 1 85 ? 13.977 4.976 -12.962 1.00 97.31 85 VAL A CA 1
ATOM 612 C C . VAL A 1 85 ? 14.627 4.306 -14.171 1.00 97.31 85 VAL A C 1
ATOM 614 O O . VAL A 1 85 ? 14.705 3.077 -14.236 1.00 97.31 85 VAL A O 1
ATOM 617 N N . GLN A 1 86 ? 15.080 5.094 -15.137 1.00 95.12 86 GLN A N 1
ATOM 618 C CA . GLN A 1 86 ? 15.771 4.610 -16.327 1.00 95.12 86 GLN A CA 1
ATOM 619 C C . GLN A 1 86 ? 17.283 4.481 -16.075 1.00 95.12 86 GLN A C 1
ATOM 621 O O . GLN A 1 86 ? 17.845 5.299 -15.349 1.00 95.12 86 GLN A O 1
ATOM 626 N N . PRO A 1 87 ? 17.980 3.501 -16.689 1.00 93.88 87 PRO A N 1
ATOM 627 C CA . PRO A 1 87 ? 19.416 3.295 -16.470 1.00 93.88 87 PRO A CA 1
ATOM 628 C C . PRO A 1 87 ? 20.292 4.534 -16.713 1.00 93.88 87 PRO A C 1
ATOM 630 O O . PRO A 1 87 ? 21.240 4.776 -15.976 1.00 93.88 87 PRO A O 1
ATOM 633 N N . ASN A 1 88 ? 19.943 5.372 -17.690 1.00 93.19 88 ASN A N 1
ATOM 634 C CA . ASN A 1 88 ? 20.668 6.613 -17.977 1.00 93.19 88 ASN A CA 1
ATOM 635 C C . ASN A 1 88 ? 20.518 7.695 -16.886 1.00 93.19 88 ASN A C 1
ATOM 637 O O . ASN A 1 88 ? 21.264 8.670 -16.882 1.00 93.19 88 ASN A O 1
ATOM 641 N N . GLU A 1 89 ? 19.570 7.562 -15.954 1.00 95.00 89 GLU A N 1
ATOM 642 C CA . GLU A 1 89 ? 19.447 8.489 -14.822 1.00 95.00 89 GLU A CA 1
ATOM 643 C C . GLU A 1 89 ? 20.577 8.293 -13.794 1.00 95.00 89 GLU A C 1
ATOM 645 O O . GLU A 1 89 ? 20.895 9.228 -13.052 1.00 95.00 89 GLU A O 1
ATOM 650 N N . PHE A 1 90 ? 21.235 7.124 -13.774 1.00 95.31 90 PHE A N 1
ATOM 651 C CA . PHE A 1 90 ? 22.353 6.843 -12.862 1.00 95.31 90 PHE A CA 1
ATOM 652 C C . PHE A 1 90 ? 23.647 7.592 -13.212 1.00 95.31 90 PHE A C 1
ATOM 654 O O . PHE A 1 90 ? 24.520 7.746 -12.359 1.00 95.31 90 PHE A O 1
ATOM 661 N N . ASP A 1 91 ? 23.749 8.149 -14.420 1.00 91.44 91 ASP A N 1
ATOM 662 C CA . ASP A 1 91 ? 24.883 8.994 -14.815 1.00 91.44 91 ASP A CA 1
ATOM 663 C C . ASP A 1 91 ? 24.917 10.310 -14.020 1.00 91.44 91 ASP A C 1
ATOM 665 O O . ASP A 1 91 ? 25.971 10.915 -13.821 1.00 91.44 91 ASP A O 1
ATOM 669 N N . SER A 1 92 ? 23.749 10.774 -13.560 1.00 90.38 92 SER A N 1
ATOM 670 C CA . SER A 1 92 ? 23.607 12.041 -12.830 1.00 90.38 92 SER A CA 1
ATOM 671 C C . SER A 1 92 ? 23.738 11.883 -11.314 1.00 90.38 92 SER A C 1
ATOM 673 O O . SER A 1 92 ? 24.104 12.833 -10.619 1.00 90.38 92 SER A O 1
ATOM 675 N N . SER A 1 93 ? 23.403 10.709 -10.780 1.00 94.44 93 SER A N 1
ATOM 676 C CA . SER A 1 93 ? 23.453 10.400 -9.351 1.00 94.44 93 SER A CA 1
ATOM 6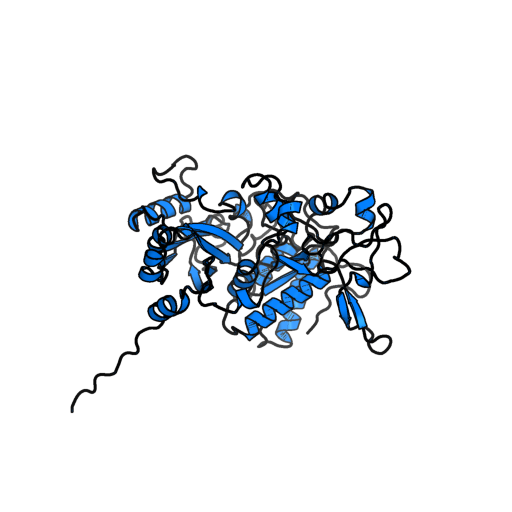77 C C . SER A 1 93 ? 23.579 8.883 -9.159 1.00 94.44 93 SER A C 1
ATOM 679 O O . SER A 1 93 ? 22.982 8.132 -9.926 1.00 94.44 93 SER A O 1
ATOM 681 N N . PRO A 1 94 ? 24.349 8.389 -8.175 1.00 94.19 94 PRO A N 1
ATOM 682 C CA . PRO A 1 94 ? 24.512 6.952 -7.990 1.00 94.19 94 PRO A CA 1
ATOM 683 C C . PRO A 1 94 ? 23.262 6.304 -7.378 1.00 94.19 94 PRO A C 1
ATOM 685 O O . PRO A 1 94 ? 22.510 6.924 -6.621 1.00 94.19 94 PRO A O 1
ATOM 688 N N . TYR A 1 95 ? 23.084 5.007 -7.629 1.00 96.56 95 TYR A N 1
ATOM 689 C CA . TYR A 1 95 ? 22.159 4.177 -6.857 1.00 96.56 95 TYR A CA 1
ATOM 690 C C . TYR A 1 95 ? 22.582 4.129 -5.369 1.00 96.56 95 TYR A C 1
ATOM 692 O O . TYR A 1 95 ? 23.778 4.022 -5.086 1.00 96.56 95 TYR A O 1
ATOM 700 N N . PRO A 1 96 ? 21.643 4.196 -4.401 1.00 96.50 96 PRO A N 1
ATOM 701 C CA . PRO A 1 96 ? 20.189 4.329 -4.554 1.00 96.50 96 PRO A CA 1
ATOM 702 C C . PRO A 1 96 ? 19.663 5.781 -4.485 1.00 96.50 96 PRO A C 1
ATOM 704 O O . PRO A 1 96 ? 18.461 5.987 -4.306 1.00 96.50 96 PRO A O 1
ATOM 707 N N . GLU A 1 97 ? 20.511 6.810 -4.580 1.00 97.06 97 GLU A N 1
ATOM 708 C CA . GLU A 1 97 ? 20.067 8.209 -4.453 1.00 97.06 97 GLU A CA 1
ATOM 709 C C . GLU A 1 97 ? 19.155 8.629 -5.615 1.00 97.06 97 GLU A C 1
ATOM 711 O O . GLU A 1 97 ? 18.136 9.280 -5.382 1.00 97.06 97 GLU A O 1
ATOM 716 N N . THR A 1 98 ? 19.421 8.162 -6.839 1.00 97.31 98 THR A N 1
ATOM 717 C CA . THR A 1 98 ? 18.520 8.366 -7.990 1.00 97.31 98 THR A CA 1
ATOM 718 C C . THR A 1 98 ? 17.101 7.894 -7.693 1.00 97.31 98 THR A C 1
ATOM 720 O O . THR A 1 98 ? 16.145 8.621 -7.951 1.00 97.31 98 THR A O 1
ATOM 723 N N . ASN A 1 99 ? 16.939 6.732 -7.054 1.00 97.94 99 ASN A N 1
ATOM 724 C CA . ASN A 1 99 ? 15.630 6.205 -6.661 1.00 97.94 99 ASN A CA 1
ATOM 725 C C . ASN A 1 99 ? 14.925 7.102 -5.640 1.00 97.94 99 ASN A C 1
ATOM 727 O O . ASN A 1 99 ? 13.710 7.292 -5.710 1.00 97.94 99 ASN A O 1
ATOM 731 N N . ARG A 1 100 ? 15.675 7.681 -4.693 1.00 96.88 100 ARG A N 1
ATOM 732 C CA . ARG A 1 100 ? 15.130 8.615 -3.693 1.00 96.88 100 ARG A CA 1
ATOM 733 C C . ARG A 1 100 ? 14.656 9.917 -4.335 1.00 96.88 100 ARG A C 1
ATOM 735 O O . ARG A 1 100 ? 13.692 10.509 -3.853 1.00 96.88 100 ARG A O 1
ATOM 742 N N . LEU A 1 101 ? 15.316 10.357 -5.404 1.00 95.94 101 LEU A N 1
ATOM 743 C CA . LEU A 1 101 ? 14.986 11.585 -6.127 1.00 95.94 101 LEU A CA 1
ATOM 744 C C . LEU A 1 101 ? 13.888 11.381 -7.182 1.00 95.94 101 LEU A C 1
ATOM 746 O O . LEU A 1 101 ? 13.121 12.310 -7.449 1.00 95.94 101 LEU A O 1
ATOM 750 N N . HIS A 1 102 ? 13.778 10.178 -7.746 1.00 96.38 102 HIS A N 1
ATOM 751 C CA . HIS A 1 102 ? 12.770 9.845 -8.742 1.00 96.38 102 HIS A CA 1
ATOM 752 C C . HIS A 1 102 ? 11.417 9.557 -8.077 1.00 96.38 102 HIS A C 1
ATOM 754 O O . HIS A 1 102 ? 11.183 8.518 -7.452 1.00 96.38 102 HIS A O 1
ATOM 760 N N . SER A 1 103 ? 10.507 10.515 -8.227 1.00 96.88 103 SER A N 1
ATOM 761 C CA . SER A 1 103 ? 9.165 10.456 -7.657 1.00 96.88 103 SER A CA 1
ATOM 762 C C . SER A 1 103 ? 8.315 9.367 -8.305 1.00 96.88 103 SER A C 1
ATOM 764 O O . SER A 1 103 ? 8.275 9.275 -9.527 1.00 96.88 103 SER A O 1
ATOM 766 N N . VAL A 1 104 ? 7.516 8.660 -7.498 1.00 98.06 104 VAL A N 1
ATOM 767 C CA . VAL A 1 104 ? 6.367 7.876 -7.988 1.00 98.06 104 VAL A CA 1
ATOM 768 C C . VAL A 1 104 ? 5.556 8.709 -8.987 1.00 98.06 104 VAL A C 1
ATOM 770 O O . VAL A 1 104 ? 5.274 9.890 -8.744 1.00 98.06 104 VAL A O 1
ATOM 773 N N . GLU A 1 105 ? 5.218 8.095 -10.116 1.00 97.44 105 GLU A N 1
ATOM 774 C CA . GLU A 1 105 ? 4.597 8.710 -11.286 1.00 97.44 105 GLU A CA 1
ATOM 775 C C . GLU A 1 105 ? 3.066 8.745 -11.201 1.00 97.44 105 GLU A C 1
ATOM 777 O O . GLU A 1 105 ? 2.443 8.004 -10.439 1.00 97.44 105 GLU A O 1
ATOM 782 N N . SER A 1 106 ? 2.426 9.605 -12.003 1.00 96.38 106 SER A N 1
ATOM 783 C CA . SER A 1 106 ? 0.961 9.620 -12.108 1.00 96.38 106 SER A CA 1
ATOM 784 C C . SER A 1 106 ? 0.446 8.332 -12.760 1.00 96.38 106 SER A C 1
ATOM 786 O O . SER A 1 106 ? 1.036 7.917 -13.756 1.00 96.38 106 SER A O 1
ATOM 788 N N . PRO A 1 107 ? -0.623 7.690 -12.242 1.00 97.31 107 PRO A N 1
ATOM 789 C CA . PRO A 1 107 ? -1.510 8.116 -11.149 1.00 97.31 107 PRO A CA 1
ATOM 790 C C . PRO A 1 107 ? -1.210 7.463 -9.783 1.00 97.31 107 PRO A C 1
ATOM 792 O O . PRO A 1 107 ? -2.086 7.415 -8.914 1.00 97.31 107 PRO A O 1
ATOM 795 N N . GLY A 1 108 ? 0.014 6.981 -9.554 1.00 97.44 108 GLY A N 1
ATOM 796 C CA . GLY A 1 108 ? 0.441 6.264 -8.346 1.00 97.44 108 GLY A CA 1
ATOM 797 C C . GLY A 1 108 ? 0.311 7.037 -7.023 1.00 97.44 108 GLY A C 1
ATOM 798 O O . GLY A 1 108 ? 0.522 6.454 -5.962 1.00 97.44 108 GLY A O 1
ATOM 799 N N . GLN A 1 109 ? -0.068 8.318 -7.048 1.00 96.62 109 GLN A N 1
ATOM 800 C CA . GLN A 1 109 ? -0.406 9.146 -5.880 1.00 96.62 109 GLN A CA 1
ATOM 801 C C . GLN A 1 109 ? -1.810 8.873 -5.314 1.00 96.62 109 GLN A C 1
ATOM 803 O O . GLN A 1 109 ? -2.124 9.385 -4.239 1.00 96.62 109 GLN A O 1
ATOM 808 N N . SER A 1 110 ? -2.657 8.118 -6.030 1.00 97.25 110 SER A N 1
ATOM 809 C CA . SER A 1 110 ? -4.011 7.747 -5.588 1.00 97.25 110 SER A CA 1
ATOM 810 C C . SER A 1 110 ? -3.991 7.215 -4.154 1.00 97.25 110 SER A C 1
ATOM 812 O O . SER A 1 110 ? -3.132 6.411 -3.781 1.00 97.25 110 SER A O 1
ATOM 814 N N . TRP A 1 111 ? -4.927 7.686 -3.332 1.00 97.50 111 TRP A N 1
ATOM 815 C CA . TRP A 1 111 ? -5.009 7.293 -1.930 1.00 97.50 111 TRP A CA 1
ATOM 816 C C . TRP A 1 111 ? -5.521 5.864 -1.783 1.00 97.50 111 TRP A C 1
ATOM 818 O O . TRP A 1 111 ? -5.086 5.173 -0.866 1.00 97.50 111 TRP A O 1
ATOM 828 N N . ASN A 1 112 ? -6.418 5.423 -2.665 1.00 98.56 112 ASN A N 1
ATOM 829 C CA . ASN A 1 112 ? -7.136 4.157 -2.553 1.00 98.56 112 ASN A CA 1
ATOM 830 C C . ASN A 1 112 ? -6.428 2.986 -3.247 1.00 98.56 112 ASN A C 1
ATOM 832 O O . ASN A 1 112 ? -6.504 1.858 -2.756 1.00 98.56 112 ASN A O 1
ATOM 836 N N . ALA A 1 113 ? -5.731 3.236 -4.358 1.00 98.50 113 ALA A N 1
ATOM 837 C CA . ALA A 1 113 ? -5.010 2.194 -5.084 1.00 98.50 113 ALA A CA 1
ATOM 838 C C . ALA A 1 113 ? -3.750 1.724 -4.344 1.00 98.50 113 ALA A C 1
ATOM 840 O O . ALA A 1 113 ? -3.120 2.478 -3.599 1.00 98.50 113 ALA A O 1
ATOM 841 N N . ILE A 1 114 ? -3.355 0.477 -4.602 1.00 98.88 114 ILE A N 1
ATOM 842 C CA . ILE A 1 114 ? -2.060 -0.066 -4.185 1.00 98.88 114 ILE A CA 1
ATOM 843 C C . ILE A 1 114 ? -1.036 0.314 -5.246 1.00 98.88 114 ILE A C 1
ATOM 845 O O . ILE A 1 114 ? -1.120 -0.156 -6.379 1.00 98.88 114 ILE A O 1
ATOM 849 N N . THR A 1 115 ? -0.059 1.135 -4.885 1.00 98.88 115 THR A N 1
ATOM 850 C CA . THR A 1 115 ? 1.055 1.467 -5.769 1.00 98.88 115 THR A CA 1
ATOM 851 C C . THR A 1 115 ? 2.225 0.539 -5.479 1.00 98.88 115 THR A C 1
ATOM 853 O O . THR A 1 115 ? 2.642 0.385 -4.329 1.00 98.88 115 THR A O 1
ATOM 856 N N . VAL A 1 116 ? 2.757 -0.079 -6.527 1.00 98.94 116 VAL A N 1
ATOM 857 C CA . VAL A 1 116 ? 3.710 -1.184 -6.438 1.00 98.94 116 VAL A CA 1
ATOM 858 C C . VAL A 1 116 ? 5.070 -0.748 -6.957 1.00 98.94 116 VAL A C 1
ATOM 860 O O . VAL A 1 116 ? 5.228 -0.419 -8.135 1.00 98.94 116 VAL A O 1
ATOM 863 N N . GLY A 1 117 ? 6.050 -0.752 -6.059 1.00 98.81 117 GLY A N 1
ATOM 864 C CA . GLY A 1 117 ? 7.458 -0.605 -6.404 1.00 98.81 117 GLY A CA 1
ATOM 865 C C . GLY A 1 117 ? 8.110 -1.959 -6.661 1.00 98.81 117 GLY A C 1
ATOM 866 O O . GLY A 1 117 ? 7.461 -3.007 -6.617 1.00 98.81 117 GLY A O 1
ATOM 867 N N . ALA A 1 118 ? 9.414 -1.936 -6.908 1.00 98.56 118 ALA A N 1
ATOM 868 C CA . ALA A 1 118 ? 10.180 -3.127 -7.238 1.00 98.56 118 ALA A CA 1
ATOM 869 C C . ALA A 1 118 ? 11.310 -3.392 -6.234 1.00 98.56 118 ALA A C 1
ATOM 871 O O . ALA A 1 118 ? 11.992 -2.464 -5.808 1.00 98.56 118 ALA A O 1
ATOM 872 N N . TYR A 1 119 ? 11.545 -4.662 -5.905 1.00 98.44 119 TYR A N 1
ATOM 873 C CA . TYR A 1 119 ? 12.775 -5.136 -5.260 1.00 98.44 119 TYR A CA 1
ATOM 874 C C . TYR A 1 119 ? 13.582 -6.004 -6.240 1.00 98.44 119 TYR A C 1
ATOM 876 O O . TYR A 1 119 ? 13.019 -6.530 -7.208 1.00 98.44 119 TYR A O 1
ATOM 884 N N . ALA A 1 120 ? 14.890 -6.126 -6.011 1.00 96.88 120 ALA A N 1
ATOM 885 C CA . ALA A 1 120 ? 15.763 -7.007 -6.783 1.00 96.88 120 ALA A CA 1
ATOM 886 C C . ALA A 1 120 ? 15.847 -8.390 -6.119 1.00 96.88 120 ALA A C 1
ATOM 888 O O . ALA A 1 120 ? 16.195 -8.491 -4.948 1.00 96.88 120 ALA A O 1
ATOM 889 N N . ASP A 1 121 ? 15.516 -9.455 -6.849 1.00 89.38 121 ASP A N 1
ATOM 890 C CA . ASP A 1 121 ? 15.583 -10.839 -6.343 1.00 89.38 121 ASP A CA 1
ATOM 891 C C . ASP A 1 121 ? 16.811 -11.587 -6.878 1.00 89.38 121 ASP A C 1
ATOM 893 O O . ASP A 1 121 ? 17.525 -12.248 -6.132 1.00 89.38 121 ASP A O 1
ATOM 897 N N . ASN A 1 122 ? 17.079 -11.449 -8.184 1.00 77.00 122 ASN A N 1
ATOM 898 C CA . ASN A 1 122 ? 18.212 -12.091 -8.840 1.00 77.00 122 ASN A CA 1
ATOM 899 C C . ASN A 1 122 ? 19.443 -11.173 -8.844 1.00 77.00 122 ASN A C 1
ATOM 901 O O . ASN A 1 122 ? 19.364 -9.995 -9.206 1.00 77.00 122 ASN A O 1
ATOM 905 N N . SER A 1 123 ? 20.587 -11.754 -8.499 1.00 74.50 123 SER A N 1
ATOM 906 C CA . SER A 1 123 ? 21.896 -11.108 -8.494 1.00 74.50 123 SER A CA 1
ATOM 907 C C . SER A 1 123 ? 22.934 -11.907 -9.292 1.00 74.50 123 SER A C 1
ATOM 909 O O . SER A 1 123 ? 24.115 -11.894 -8.954 1.00 74.50 123 SER A O 1
ATOM 911 N N . ARG A 1 124 ? 22.512 -12.652 -10.322 1.00 86.44 124 ARG A N 1
ATOM 912 C CA . ARG A 1 124 ? 23.429 -13.413 -11.177 1.00 86.44 124 ARG A CA 1
ATOM 913 C C . ARG A 1 124 ? 23.245 -13.072 -12.647 1.00 86.44 124 ARG A C 1
ATOM 915 O O . ARG A 1 124 ? 22.137 -13.134 -13.173 1.00 86.44 124 ARG A O 1
ATOM 922 N N . ILE A 1 125 ? 24.363 -12.770 -13.291 1.00 91.69 125 ILE A N 1
ATOM 923 C CA . ILE A 1 125 ? 24.483 -12.556 -14.729 1.00 91.69 125 ILE A CA 1
ATOM 924 C C . ILE A 1 125 ? 25.266 -13.743 -15.299 1.00 91.69 125 ILE A C 1
ATOM 926 O O . ILE A 1 125 ? 26.344 -14.074 -14.810 1.00 91.69 125 ILE A O 1
ATOM 930 N N . GLU A 1 126 ? 24.712 -14.414 -16.305 1.00 90.44 126 GLU A N 1
ATOM 931 C CA . GLU A 1 126 ? 25.366 -15.527 -17.008 1.00 90.44 126 GLU A CA 1
ATOM 932 C C . GLU A 1 126 ? 25.637 -15.196 -18.483 1.00 90.44 126 GLU A C 1
ATOM 934 O O . GLU A 1 126 ? 26.451 -15.851 -19.136 1.00 90.44 126 GLU A O 1
ATOM 939 N N . ASN A 1 127 ? 24.968 -14.175 -19.017 1.00 88.19 127 ASN A N 1
ATOM 940 C CA . ASN A 1 127 ? 25.098 -13.728 -20.389 1.00 88.19 127 ASN A CA 1
ATOM 941 C C . ASN A 1 127 ? 26.538 -13.254 -20.676 1.00 88.19 127 ASN A C 1
ATOM 943 O O . ASN A 1 127 ? 26.978 -12.264 -20.089 1.00 88.19 127 ASN A O 1
ATOM 947 N N . PRO A 1 128 ? 27.258 -13.880 -21.630 1.00 90.25 128 PRO A N 1
ATOM 948 C CA . PRO A 1 128 ? 28.644 -13.524 -21.945 1.00 90.25 128 PRO A CA 1
ATOM 949 C C . PRO A 1 128 ? 28.844 -12.071 -22.396 1.00 90.25 128 PRO A C 1
ATOM 951 O O . PRO A 1 128 ? 29.936 -11.524 -22.245 1.00 90.25 128 PRO A O 1
ATOM 954 N N . VAL A 1 129 ? 27.802 -11.428 -22.941 1.00 91.00 129 VAL A N 1
ATOM 955 C CA . VAL A 1 129 ? 27.847 -10.000 -23.310 1.00 91.00 129 VAL A CA 1
ATOM 956 C C . VAL A 1 129 ? 28.067 -9.119 -22.075 1.00 91.00 129 VAL A C 1
ATOM 958 O O . VAL A 1 129 ? 28.714 -8.085 -22.174 1.00 91.00 129 VAL A O 1
ATOM 961 N N . PHE A 1 130 ? 27.608 -9.573 -20.910 1.00 91.19 130 PHE A N 1
ATOM 962 C CA . PHE A 1 130 ? 27.671 -8.874 -19.632 1.00 91.19 130 PHE A CA 1
ATOM 963 C C . PHE A 1 130 ? 28.739 -9.462 -18.687 1.00 91.19 130 PHE A C 1
ATOM 965 O O . PHE A 1 130 ? 28.622 -9.334 -17.478 1.00 91.19 130 PHE A O 1
ATOM 972 N N . HIS A 1 131 ? 29.790 -10.112 -19.206 1.00 89.69 131 HIS A N 1
ATOM 973 C CA . HIS A 1 131 ? 30.798 -10.797 -18.375 1.00 89.69 131 HIS A CA 1
ATOM 974 C C . HIS A 1 131 ? 31.619 -9.884 -17.441 1.00 89.69 131 HIS A C 1
ATOM 976 O O . HIS A 1 131 ? 32.203 -10.386 -16.485 1.00 89.69 131 HIS A O 1
ATOM 982 N N . GLU A 1 132 ? 31.685 -8.576 -17.715 1.00 93.81 132 GLU A N 1
ATOM 983 C CA . GLU A 1 132 ? 32.306 -7.565 -16.834 1.00 93.81 132 GLU A CA 1
ATOM 984 C C . GLU A 1 132 ? 31.274 -6.779 -16.011 1.00 93.81 132 GLU A C 1
ATOM 986 O O . GLU A 1 132 ? 31.622 -5.825 -15.317 1.00 93.81 132 GLU A O 1
ATOM 991 N N . PHE A 1 133 ? 29.994 -7.133 -16.127 1.00 95.38 133 PHE A N 1
ATOM 992 C CA . PHE A 1 133 ? 28.914 -6.466 -15.424 1.00 95.38 133 PHE A CA 1
ATOM 993 C C . PHE A 1 133 ? 28.496 -7.295 -14.218 1.00 95.38 133 PHE A C 1
ATOM 995 O O . PHE A 1 133 ? 28.445 -8.522 -14.262 1.00 95.38 133 PHE A O 1
ATOM 1002 N N . GLU A 1 134 ? 28.103 -6.588 -13.172 1.00 95.12 134 GLU A N 1
ATOM 1003 C CA . GLU A 1 134 ? 27.497 -7.131 -11.971 1.00 95.12 134 GLU A CA 1
ATOM 1004 C C . GLU A 1 134 ? 26.091 -6.534 -11.798 1.00 95.12 134 GLU A C 1
ATOM 1006 O O . GLU A 1 134 ? 25.792 -5.453 -12.317 1.00 95.12 134 GLU A O 1
ATOM 1011 N N . PRO A 1 135 ? 25.181 -7.213 -11.089 1.00 95.75 135 PRO A N 1
ATOM 1012 C CA . PRO A 1 135 ? 23.907 -6.618 -10.711 1.00 95.75 135 PRO A CA 1
ATOM 1013 C C . PRO A 1 135 ? 24.123 -5.395 -9.809 1.00 95.75 135 PRO A C 1
ATOM 1015 O O . PRO A 1 135 ? 24.877 -5.451 -8.840 1.00 95.75 135 PRO A O 1
ATOM 1018 N N . LEU A 1 136 ? 23.425 -4.299 -10.105 1.00 96.00 136 LEU A N 1
ATOM 1019 C CA . LEU A 1 136 ? 23.581 -3.024 -9.404 1.00 96.00 136 LEU A CA 1
ATOM 1020 C C . LEU A 1 136 ? 23.043 -3.068 -7.965 1.00 96.00 136 LEU A C 1
ATOM 1022 O O . LEU A 1 136 ? 23.638 -2.474 -7.069 1.00 96.00 136 LEU A O 1
ATOM 1026 N N . ALA A 1 137 ? 21.928 -3.767 -7.748 1.00 96.31 137 ALA A N 1
ATOM 1027 C CA . ALA A 1 137 ? 21.364 -4.019 -6.424 1.00 96.31 137 ALA A CA 1
ATOM 1028 C C . ALA A 1 137 ? 21.650 -5.449 -5.949 1.00 96.31 137 ALA A C 1
ATOM 1030 O O . ALA A 1 137 ? 21.688 -6.384 -6.753 1.00 96.31 137 ALA A O 1
ATOM 1031 N N . GLN A 1 138 ? 21.777 -5.644 -4.639 1.00 94.94 138 GLN A N 1
ATOM 1032 C CA . GLN A 1 138 ? 21.818 -6.987 -4.057 1.00 94.94 138 GLN A CA 1
ATOM 1033 C C . GLN A 1 138 ? 20.415 -7.598 -3.954 1.00 94.94 138 GLN A C 1
ATOM 1035 O O . GLN A 1 138 ? 19.401 -6.895 -3.946 1.00 94.94 138 GLN A O 1
ATOM 1040 N N . ALA A 1 139 ? 20.351 -8.928 -3.857 1.00 95.25 139 ALA A N 1
ATOM 1041 C CA . ALA A 1 139 ? 19.095 -9.625 -3.614 1.00 95.25 139 ALA A CA 1
ATOM 1042 C C . ALA A 1 139 ? 18.459 -9.135 -2.301 1.00 95.25 139 ALA A C 1
ATOM 1044 O O . ALA A 1 139 ? 19.109 -9.098 -1.261 1.00 95.25 139 ALA A O 1
ATOM 1045 N N . GLY A 1 140 ? 17.185 -8.757 -2.353 1.00 95.75 140 GLY A N 1
ATOM 1046 C CA . GLY A 1 140 ? 16.446 -8.207 -1.221 1.00 95.75 140 GLY A CA 1
ATOM 1047 C C . GLY A 1 140 ? 16.547 -6.688 -1.057 1.00 95.75 140 GLY A C 1
ATOM 1048 O O . GLY A 1 140 ? 15.848 -6.158 -0.195 1.00 95.75 140 GLY A O 1
ATOM 1049 N N . GLU A 1 141 ? 17.342 -5.972 -1.857 1.00 97.62 141 GLU A N 1
ATOM 1050 C CA . GLU A 1 141 ? 17.356 -4.501 -1.888 1.00 97.62 141 GLU A CA 1
ATOM 1051 C C . GLU A 1 141 ? 16.239 -3.920 -2.773 1.00 97.62 141 GLU A C 1
ATOM 1053 O O . GLU A 1 141 ? 15.558 -4.629 -3.523 1.00 97.62 141 GLU A O 1
ATOM 1058 N N . LEU A 1 142 ? 16.047 -2.598 -2.704 1.00 98.31 142 LEU A N 1
ATOM 1059 C CA . LEU A 1 142 ? 15.192 -1.886 -3.653 1.00 98.31 142 LEU A CA 1
ATOM 1060 C C . LEU A 1 142 ? 15.722 -2.085 -5.081 1.00 98.31 142 LEU A C 1
ATOM 1062 O O . LEU A 1 142 ? 16.903 -1.905 -5.345 1.00 98.31 142 LEU A O 1
ATOM 1066 N N . SER A 1 143 ? 14.849 -2.426 -6.028 1.00 98.19 143 SER A N 1
ATOM 1067 C CA . SER A 1 143 ? 15.264 -2.535 -7.427 1.00 98.19 143 SER A CA 1
ATOM 1068 C C . SER A 1 143 ? 15.735 -1.165 -7.920 1.00 98.19 143 SER A C 1
ATOM 1070 O O . SER A 1 143 ? 15.033 -0.178 -7.667 1.00 98.19 143 SER A O 1
ATOM 1072 N N . PRO A 1 144 ? 16.828 -1.078 -8.700 1.00 97.81 144 PRO A N 1
ATOM 1073 C CA . PRO A 1 144 ? 17.258 0.185 -9.286 1.00 97.81 144 PRO A CA 1
ATOM 1074 C C . PRO A 1 144 ? 16.180 0.819 -10.167 1.00 97.81 144 PRO A C 1
ATOM 1076 O O . PRO A 1 144 ? 16.152 2.032 -10.303 1.00 97.81 144 PRO A O 1
ATOM 1079 N N . TYR A 1 145 ? 15.228 0.044 -10.690 1.00 97.88 145 TYR A N 1
ATOM 1080 C CA . TYR A 1 145 ? 14.105 0.582 -11.454 1.00 97.88 145 TYR A CA 1
ATOM 1081 C C . TYR A 1 145 ? 13.018 1.257 -10.600 1.00 97.88 145 TYR A C 1
ATOM 1083 O O . TYR A 1 145 ? 12.138 1.904 -11.158 1.00 97.88 145 TYR A O 1
ATOM 1091 N N . SER A 1 146 ? 12.999 1.095 -9.274 1.00 98.31 146 SER A N 1
ATOM 1092 C CA . SER A 1 146 ? 11.861 1.532 -8.456 1.00 98.31 146 SER A CA 1
ATOM 1093 C C . SER A 1 146 ? 11.888 3.033 -8.158 1.00 98.31 146 SER A C 1
ATOM 1095 O O . SER A 1 146 ? 12.839 3.542 -7.569 1.00 98.31 146 SER A O 1
ATOM 1097 N N . SER A 1 147 ? 10.798 3.727 -8.475 1.00 97.94 147 SER A N 1
ATOM 1098 C CA . SER A 1 147 ? 10.509 5.085 -7.989 1.00 97.94 147 SER A CA 1
ATOM 1099 C C . SER A 1 147 ? 10.043 5.098 -6.521 1.00 97.94 147 SER A C 1
ATOM 1101 O O . SER A 1 147 ? 9.621 4.069 -5.979 1.00 97.94 147 SER A O 1
ATOM 1103 N N . THR A 1 148 ? 10.125 6.261 -5.858 1.00 98.06 148 THR A N 1
ATOM 1104 C CA . THR A 1 148 ? 9.839 6.408 -4.414 1.00 98.06 148 THR A CA 1
ATOM 1105 C C . THR A 1 148 ? 9.055 7.686 -4.076 1.00 98.06 148 THR A C 1
ATOM 1107 O O . THR A 1 148 ? 8.852 8.559 -4.919 1.00 98.06 148 THR A O 1
ATOM 1110 N N . SER A 1 149 ? 8.586 7.821 -2.828 1.00 97.56 149 SER A N 1
ATOM 1111 C CA . SER A 1 149 ? 7.935 9.049 -2.327 1.00 97.56 149 SER A CA 1
ATOM 1112 C C . SER A 1 149 ? 8.823 9.874 -1.391 1.00 97.56 149 SER A C 1
ATOM 1114 O O . SER A 1 149 ? 8.320 10.696 -0.622 1.00 97.56 149 SER A O 1
ATOM 1116 N N . CYS A 1 150 ? 10.146 9.685 -1.428 1.00 96.44 150 CYS A N 1
ATOM 1117 C CA . CYS A 1 150 ? 11.080 10.383 -0.536 1.00 96.44 150 CYS A CA 1
ATOM 1118 C C . CYS A 1 150 ? 11.017 11.909 -0.653 1.00 96.44 150 CYS A C 1
ATOM 1120 O O . CYS A 1 150 ? 11.084 12.604 0.362 1.00 96.44 150 CYS A O 1
ATOM 1122 N N . VAL A 1 151 ? 10.840 12.429 -1.869 1.00 95.88 151 VAL A N 1
ATOM 1123 C CA . VAL A 1 151 ? 10.755 13.875 -2.138 1.00 95.88 151 VAL A CA 1
ATOM 1124 C C . VAL A 1 151 ? 9.378 14.480 -1.844 1.00 95.88 151 VAL A C 1
ATOM 1126 O O . VAL A 1 151 ? 9.207 15.697 -1.920 1.00 95.88 151 VAL A O 1
ATOM 1129 N N . TRP A 1 152 ? 8.380 13.664 -1.490 1.00 96.12 152 TRP A N 1
ATOM 1130 C CA . TRP A 1 152 ? 7.020 14.146 -1.266 1.00 96.12 152 TRP A CA 1
ATOM 1131 C C . TRP A 1 152 ? 6.880 14.918 0.041 1.00 96.12 152 TRP A C 1
ATOM 1133 O O . TRP A 1 152 ? 7.567 14.686 1.041 1.00 96.12 152 TRP A O 1
ATOM 1143 N N . ASN A 1 153 ? 5.896 15.815 0.079 1.00 94.25 153 ASN A N 1
ATOM 1144 C CA . ASN A 1 153 ? 5.484 16.413 1.335 1.00 94.25 153 ASN A CA 1
ATOM 1145 C C . ASN A 1 153 ? 4.944 15.319 2.268 1.00 94.25 153 ASN A C 1
ATOM 1147 O O . ASN A 1 153 ? 4.063 14.542 1.904 1.00 94.25 153 ASN A O 1
ATOM 1151 N N . LYS A 1 154 ? 5.418 15.324 3.519 1.00 91.69 154 LYS A N 1
ATOM 1152 C CA . LYS A 1 154 ? 5.109 14.311 4.541 1.00 91.69 154 LYS A CA 1
ATOM 1153 C C . LYS A 1 154 ? 3.615 14.104 4.803 1.00 91.69 154 LYS A C 1
ATOM 1155 O O . LYS A 1 154 ? 3.270 13.098 5.402 1.00 91.69 154 LYS A O 1
ATOM 1160 N N . ARG A 1 155 ? 2.743 15.036 4.404 1.00 89.19 155 ARG A N 1
ATOM 1161 C CA . ARG A 1 155 ? 1.283 14.920 4.550 1.00 89.19 155 ARG A CA 1
ATOM 1162 C C . ARG A 1 155 ? 0.621 13.947 3.569 1.00 89.19 155 ARG A C 1
ATOM 1164 O O . ARG A 1 155 ? -0.508 13.541 3.830 1.00 89.19 155 ARG A O 1
ATOM 1171 N N . TRP A 1 156 ? 1.266 13.663 2.439 1.00 93.50 156 TRP A N 1
ATOM 1172 C CA . TRP A 1 156 ? 0.718 12.825 1.373 1.00 93.50 156 TRP A CA 1
ATOM 1173 C C . TRP A 1 156 ? 0.964 11.336 1.653 1.00 93.50 156 TRP A C 1
ATOM 1175 O O . TRP A 1 156 ? 1.851 11.026 2.459 1.00 93.50 156 TRP A O 1
ATOM 1185 N N . PRO A 1 157 ? 0.187 10.419 1.041 1.00 95.38 157 PRO A N 1
ATOM 1186 C CA . PRO A 1 157 ? 0.275 8.980 1.299 1.00 95.38 157 PRO A CA 1
ATOM 1187 C C . PRO A 1 157 ? 1.691 8.419 1.151 1.00 95.38 157 PRO A C 1
ATOM 1189 O O . PRO A 1 157 ? 2.516 8.984 0.432 1.00 95.38 157 PRO A O 1
ATOM 1192 N N . ILE A 1 158 ? 1.970 7.308 1.832 1.00 97.62 158 ILE A N 1
ATOM 1193 C CA . ILE A 1 158 ? 3.200 6.533 1.638 1.00 97.62 158 ILE A CA 1
ATOM 1194 C C . ILE A 1 158 ? 3.112 5.799 0.301 1.00 97.62 158 ILE A C 1
ATOM 1196 O O . ILE A 1 158 ? 2.167 5.043 0.105 1.00 97.62 158 ILE A O 1
ATOM 1200 N N . LYS A 1 159 ? 4.086 6.012 -0.592 1.00 98.25 159 LYS A N 1
ATOM 1201 C CA . LYS A 1 159 ? 4.162 5.352 -1.903 1.00 98.25 159 LYS A CA 1
ATOM 1202 C C . LYS A 1 159 ? 5.611 4.954 -2.250 1.00 98.25 159 LYS A C 1
ATOM 1204 O O . LYS A 1 159 ? 6.515 5.727 -1.931 1.00 98.25 159 LYS A O 1
ATOM 1209 N N . PRO A 1 160 ? 5.853 3.817 -2.922 1.00 98.69 160 PRO A N 1
ATOM 1210 C CA . PRO A 1 160 ? 4.913 2.705 -3.110 1.00 98.69 160 PRO A CA 1
ATOM 1211 C C . PRO A 1 160 ? 4.462 2.112 -1.762 1.00 98.69 160 PRO A C 1
ATOM 1213 O O . PRO A 1 160 ? 5.117 2.320 -0.745 1.00 98.69 160 PRO A O 1
ATOM 1216 N N . GLU A 1 161 ? 3.337 1.397 -1.720 1.00 98.81 161 GLU A N 1
ATOM 1217 C CA . GLU A 1 161 ? 2.914 0.695 -0.499 1.00 98.81 161 GLU A CA 1
ATOM 1218 C C . GLU A 1 161 ? 3.652 -0.627 -0.302 1.00 98.81 161 GLU A C 1
ATOM 1220 O O . GLU A 1 161 ? 3.889 -1.030 0.836 1.00 98.81 161 GLU A O 1
ATOM 1225 N N . VAL A 1 162 ? 3.982 -1.323 -1.387 1.00 98.88 162 VAL A N 1
ATOM 1226 C CA . VAL A 1 162 ? 4.574 -2.665 -1.359 1.00 98.88 162 VAL A CA 1
ATOM 1227 C C . VAL A 1 162 ? 5.575 -2.835 -2.491 1.00 98.88 162 VAL A C 1
ATOM 1229 O O . VAL A 1 162 ? 5.500 -2.137 -3.506 1.00 98.88 162 VAL A O 1
ATOM 1232 N N . LEU A 1 163 ? 6.486 -3.791 -2.326 1.00 98.88 163 LEU A N 1
ATOM 1233 C CA . LEU A 1 163 ? 7.472 -4.161 -3.336 1.00 98.88 163 LEU A CA 1
ATOM 1234 C C . LEU A 1 163 ? 7.276 -5.613 -3.785 1.00 98.88 163 LEU A C 1
ATOM 1236 O O . LEU A 1 163 ? 7.108 -6.504 -2.954 1.00 98.88 163 LEU A O 1
ATOM 1240 N N . PHE A 1 164 ? 7.358 -5.845 -5.095 1.00 98.75 164 PHE A N 1
ATOM 1241 C CA . PHE A 1 164 ? 7.447 -7.177 -5.710 1.00 98.75 164 PHE A CA 1
ATOM 1242 C C . PHE A 1 164 ? 8.694 -7.267 -6.599 1.00 98.75 164 PHE A C 1
ATOM 1244 O O . PHE A 1 164 ? 9.325 -6.247 -6.872 1.00 98.75 164 PHE A O 1
ATOM 1251 N N . ASN A 1 165 ? 9.076 -8.466 -7.045 1.00 97.88 165 ASN A N 1
ATOM 1252 C CA . ASN A 1 165 ? 10.285 -8.636 -7.848 1.00 97.88 165 ASN A CA 1
ATOM 1253 C C . ASN A 1 165 ? 10.142 -7.877 -9.177 1.00 97.88 165 ASN A C 1
ATOM 1255 O O . ASN A 1 165 ? 9.270 -8.198 -9.984 1.00 97.88 165 ASN A O 1
ATOM 1259 N N . GLY A 1 166 ? 10.981 -6.871 -9.402 1.00 96.75 166 GLY A N 1
ATOM 1260 C CA . GLY A 1 166 ? 11.017 -6.121 -10.660 1.00 96.75 166 GLY A CA 1
ATOM 1261 C C . GLY A 1 166 ? 12.315 -6.314 -11.431 1.00 96.75 166 GLY A C 1
ATOM 1262 O O . GLY A 1 166 ? 12.566 -5.587 -12.385 1.00 96.75 166 GLY A O 1
ATOM 1263 N N . GLY A 1 167 ? 13.154 -7.264 -11.034 1.00 96.19 167 GLY A N 1
ATOM 1264 C CA . GLY A 1 167 ? 14.461 -7.433 -11.643 1.00 96.19 167 GLY A CA 1
ATOM 1265 C C . GLY A 1 167 ? 15.453 -6.339 -11.256 1.00 96.19 167 GLY A C 1
ATOM 1266 O O . GLY A 1 167 ? 15.264 -5.600 -10.282 1.00 96.19 167 GLY A O 1
ATOM 1267 N N . ASN A 1 168 ? 16.546 -6.271 -12.007 1.00 96.56 168 ASN A N 1
ATOM 1268 C CA . ASN A 1 168 ? 17.734 -5.515 -11.629 1.00 96.56 168 ASN A CA 1
ATOM 1269 C C . ASN A 1 168 ? 18.444 -4.928 -12.863 1.00 96.56 168 ASN A C 1
ATOM 1271 O O . ASN A 1 168 ? 18.184 -5.342 -13.993 1.00 96.56 168 ASN A O 1
ATOM 1275 N N . VAL A 1 169 ? 19.322 -3.954 -12.637 1.00 95.81 169 VAL A N 1
ATOM 1276 C CA . VAL A 1 169 ? 20.161 -3.318 -13.666 1.00 95.81 169 VAL A CA 1
ATOM 1277 C C . VAL A 1 169 ? 21.539 -3.965 -13.628 1.00 95.81 169 VAL A C 1
ATOM 1279 O O . VAL A 1 169 ? 22.042 -4.260 -12.548 1.00 95.81 169 VAL A O 1
ATOM 1282 N N . ALA A 1 170 ? 22.151 -4.187 -14.787 1.00 95.81 170 ALA A N 1
ATOM 1283 C CA . ALA A 1 170 ? 23.543 -4.610 -14.870 1.00 95.81 170 ALA A CA 1
ATOM 1284 C C . ALA A 1 170 ? 24.449 -3.372 -14.927 1.00 95.81 170 ALA A C 1
ATOM 1286 O O . ALA A 1 170 ? 24.149 -2.430 -15.663 1.00 95.81 170 ALA A O 1
ATOM 1287 N N . SER A 1 171 ? 25.564 -3.382 -14.195 1.00 94.81 171 SER A N 1
ATOM 1288 C CA . SER A 1 171 ? 26.577 -2.326 -14.250 1.00 94.81 171 SER A CA 1
ATOM 1289 C C . SER A 1 171 ? 28.001 -2.866 -14.131 1.00 94.81 171 SER A C 1
ATOM 1291 O O . SER A 1 171 ? 28.267 -3.775 -13.354 1.00 94.81 171 SER A O 1
ATOM 1293 N N . ASN A 1 172 ? 28.933 -2.265 -14.869 1.00 94.19 172 ASN A N 1
ATOM 1294 C CA . ASN A 1 172 ? 30.383 -2.454 -14.717 1.00 94.19 172 ASN A CA 1
ATOM 1295 C C . ASN A 1 172 ? 31.031 -1.313 -13.889 1.00 94.19 172 ASN A C 1
ATOM 1297 O O . ASN A 1 172 ? 32.250 -1.149 -13.876 1.00 94.19 172 ASN A O 1
ATOM 1301 N N . GLY A 1 173 ? 30.211 -0.478 -13.236 1.00 90.38 173 GLY A N 1
ATOM 1302 C CA . GLY A 1 173 ? 30.624 0.710 -12.486 1.00 90.38 173 GLY A CA 1
ATOM 1303 C C . GLY A 1 173 ? 30.692 2.007 -13.301 1.00 90.38 173 GLY A C 1
ATOM 1304 O O . GLY A 1 173 ? 30.845 3.071 -12.705 1.00 90.38 173 GLY A O 1
ATOM 1305 N N . THR A 1 174 ? 30.568 1.943 -14.632 1.00 89.81 174 THR A N 1
ATOM 1306 C CA . THR A 1 174 ? 30.494 3.124 -15.518 1.00 89.81 174 THR A CA 1
ATOM 1307 C C . THR A 1 174 ? 29.228 3.113 -16.369 1.00 89.81 174 THR A C 1
ATOM 1309 O O . THR A 1 174 ? 28.555 4.132 -16.466 1.00 89.81 174 THR A O 1
ATOM 1312 N N . ASP A 1 175 ? 28.892 1.962 -16.945 1.00 93.31 175 ASP A N 1
ATOM 1313 C CA . ASP A 1 175 ? 27.717 1.755 -17.782 1.00 93.31 175 ASP A CA 1
ATOM 1314 C C . ASP A 1 175 ? 26.572 1.125 -16.977 1.00 93.31 175 ASP A C 1
ATOM 1316 O O . ASP A 1 175 ? 26.794 0.383 -16.011 1.00 93.31 175 ASP A O 1
ATOM 1320 N N . TYR A 1 176 ? 25.340 1.385 -17.415 1.00 94.81 176 TYR A N 1
ATOM 1321 C CA . TYR A 1 176 ? 24.115 0.836 -16.839 1.00 94.81 176 TYR A CA 1
ATOM 1322 C C . TYR A 1 176 ? 23.208 0.329 -17.954 1.00 94.81 176 TYR A C 1
ATOM 1324 O O . TYR A 1 176 ? 22.839 1.094 -18.845 1.00 94.81 176 TYR A O 1
ATOM 1332 N N . ASP A 1 177 ? 22.807 -0.939 -17.896 1.00 93.56 177 ASP A N 1
ATOM 1333 C CA . ASP A 1 177 ? 21.965 -1.520 -18.942 1.00 93.56 177 ASP A CA 1
ATOM 1334 C C . ASP A 1 177 ? 20.950 -2.531 -18.395 1.00 93.56 177 ASP A C 1
ATOM 1336 O O . ASP A 1 177 ? 21.094 -3.112 -17.312 1.00 93.56 177 ASP A O 1
ATOM 1340 N N . ALA A 1 178 ? 19.891 -2.743 -19.170 1.00 91.62 178 ALA A N 1
ATOM 1341 C CA . ALA A 1 178 ? 18.935 -3.804 -18.935 1.00 91.62 178 ALA A CA 1
ATOM 1342 C C . ALA A 1 178 ? 19.541 -5.157 -19.330 1.00 91.62 178 ALA A C 1
ATOM 1344 O O . ALA A 1 178 ? 20.012 -5.354 -20.449 1.00 91.62 178 ALA A O 1
ATOM 1345 N N . CYS A 1 179 ? 19.458 -6.129 -18.423 1.00 91.50 179 CYS A N 1
ATOM 1346 C CA . CYS A 1 179 ? 19.932 -7.488 -18.661 1.00 91.50 179 CYS A CA 1
ATOM 1347 C C . CYS A 1 179 ? 18.771 -8.486 -18.586 1.00 91.50 179 CYS A C 1
ATOM 1349 O O . CYS A 1 179 ? 17.972 -8.476 -17.645 1.00 91.50 179 CYS A O 1
ATOM 1351 N N . SER A 1 180 ? 18.681 -9.381 -19.576 1.00 91.25 180 SER A N 1
ATOM 1352 C CA . SER A 1 180 ? 17.645 -10.420 -19.620 1.00 91.25 180 SER A CA 1
ATOM 1353 C C . SER A 1 180 ? 17.721 -11.382 -18.440 1.00 91.25 180 SER A C 1
ATOM 1355 O O . SER A 1 180 ? 16.679 -11.826 -17.968 1.00 91.25 180 SER A O 1
ATOM 1357 N N . ASP A 1 181 ? 18.928 -11.672 -17.951 1.00 92.69 181 ASP A N 1
ATOM 1358 C CA . ASP A 1 181 ? 19.153 -12.594 -16.829 1.00 92.69 181 ASP A CA 1
ATOM 1359 C C . ASP A 1 181 ? 18.665 -11.989 -15.510 1.00 92.69 181 ASP A C 1
ATOM 1361 O O . ASP A 1 181 ? 18.253 -12.698 -14.595 1.00 92.69 181 ASP A O 1
ATOM 1365 N N . LEU A 1 182 ? 18.650 -10.658 -15.440 1.00 94.88 182 LEU A N 1
ATOM 1366 C CA . LEU A 1 182 ? 18.137 -9.886 -14.315 1.00 94.88 182 LEU A CA 1
ATOM 1367 C C . LEU A 1 182 ? 16.656 -9.513 -14.478 1.00 94.88 182 LEU A C 1
ATOM 1369 O O . LEU A 1 182 ? 16.128 -8.751 -13.673 1.00 94.88 182 LEU A O 1
ATOM 1373 N N . SER A 1 183 ? 15.981 -10.030 -15.507 1.00 95.06 183 SER A N 1
ATOM 1374 C CA . SER A 1 183 ? 14.563 -9.793 -15.792 1.00 95.06 183 SER A CA 1
ATOM 1375 C C . SER A 1 183 ? 13.719 -11.044 -15.520 1.00 95.06 183 SER A C 1
ATOM 1377 O O . SER A 1 183 ? 14.230 -12.156 -15.423 1.00 95.06 183 SER A O 1
ATOM 1379 N N . LEU A 1 184 ? 12.396 -10.889 -15.435 1.00 94.88 184 LEU A N 1
ATOM 1380 C CA . LEU A 1 184 ? 11.465 -11.997 -15.227 1.00 94.88 184 LEU A CA 1
ATOM 1381 C C . LEU A 1 184 ? 11.000 -12.581 -16.564 1.00 94.88 184 LEU A C 1
ATOM 1383 O O . LEU A 1 184 ? 10.745 -11.848 -17.518 1.00 94.88 184 LEU A O 1
ATOM 1387 N N . LEU A 1 185 ? 10.826 -13.901 -16.626 1.00 94.50 185 LEU A N 1
ATOM 1388 C CA . LEU A 1 185 ? 10.275 -14.588 -17.795 1.00 94.50 185 LEU A CA 1
ATOM 1389 C C . LEU A 1 185 ? 8.769 -14.310 -17.939 1.00 94.50 185 LEU A C 1
ATOM 1391 O O . LEU A 1 185 ? 8.015 -14.397 -16.974 1.00 94.50 185 LEU A O 1
ATOM 1395 N N . THR A 1 186 ? 8.312 -14.024 -19.157 1.00 95.38 186 THR A N 1
ATOM 1396 C CA . THR A 1 186 ? 6.892 -13.810 -19.475 1.00 95.38 186 THR A CA 1
ATOM 1397 C C . THR A 1 186 ? 6.529 -14.349 -20.861 1.00 95.38 186 THR A C 1
ATOM 1399 O O . THR A 1 186 ? 7.395 -14.730 -21.650 1.00 95.38 186 THR A O 1
ATOM 1402 N N . THR A 1 187 ? 5.240 -14.375 -21.193 1.00 94.44 187 THR A N 1
ATOM 1403 C CA . THR A 1 187 ? 4.749 -14.707 -22.538 1.00 94.44 187 THR A CA 1
ATOM 1404 C C . THR A 1 187 ? 4.968 -13.555 -23.513 1.00 94.44 187 THR A C 1
ATOM 1406 O O . THR A 1 187 ? 4.789 -12.388 -23.167 1.00 94.44 187 THR A O 1
ATOM 1409 N N . ASN A 1 188 ? 5.310 -13.867 -24.761 1.00 94.19 188 ASN A N 1
ATOM 1410 C CA . ASN A 1 188 ? 5.429 -12.852 -25.805 1.00 94.19 188 ASN A 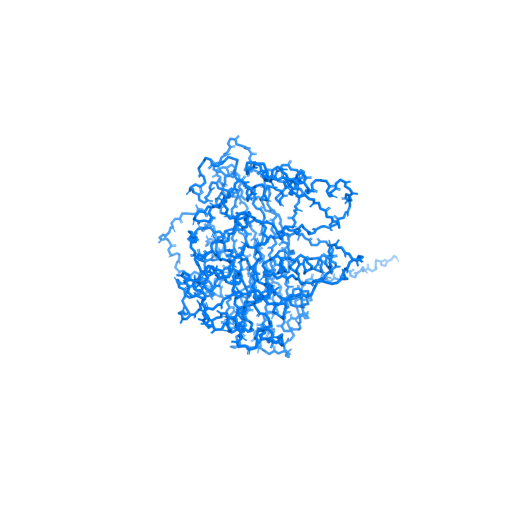CA 1
ATOM 1411 C C . ASN A 1 188 ? 4.050 -12.457 -26.368 1.00 94.19 188 ASN A C 1
ATOM 1413 O O . ASN A 1 188 ? 3.173 -13.302 -26.534 1.00 94.19 188 ASN A O 1
ATOM 1417 N N . TYR A 1 189 ? 3.887 -11.191 -26.755 1.00 90.75 189 TYR A N 1
ATOM 1418 C CA . TYR A 1 189 ? 2.667 -10.705 -27.414 1.00 90.75 189 TYR A CA 1
ATOM 1419 C C . TYR A 1 189 ? 2.466 -11.272 -28.838 1.00 90.75 189 TYR A C 1
ATOM 1421 O O . TYR A 1 189 ? 1.362 -11.219 -29.376 1.00 90.75 189 TYR A O 1
ATOM 1429 N N . GLN A 1 190 ? 3.517 -11.828 -29.454 1.00 92.81 190 GLN A N 1
ATOM 1430 C CA . GLN A 1 190 ? 3.510 -12.514 -30.751 1.00 92.81 190 GLN A CA 1
ATOM 1431 C C . GLN A 1 190 ? 3.959 -13.978 -30.593 1.00 92.81 190 GLN A C 1
ATOM 1433 O O . GLN A 1 190 ? 5.060 -14.334 -31.029 1.00 92.81 190 GLN A O 1
ATOM 1438 N N . PRO A 1 191 ? 3.106 -14.858 -30.030 1.00 91.56 191 PRO A N 1
ATOM 1439 C CA . PRO A 1 191 ? 3.475 -16.243 -29.714 1.00 91.56 191 PRO A CA 1
ATOM 1440 C C . PRO A 1 191 ? 3.909 -17.056 -30.942 1.00 91.56 191 PRO A C 1
ATOM 1442 O O . PRO A 1 191 ? 4.728 -17.960 -30.822 1.00 91.56 191 PRO A O 1
ATOM 1445 N N . LEU A 1 192 ? 3.423 -16.703 -32.139 1.00 95.62 192 LEU A N 1
ATOM 1446 C CA . LEU A 1 192 ? 3.827 -17.344 -33.398 1.00 95.62 192 LEU A CA 1
ATOM 1447 C C . LEU A 1 192 ? 5.268 -17.014 -33.830 1.00 95.62 192 LEU A C 1
ATOM 1449 O O . LEU A 1 192 ? 5.817 -17.717 -34.672 1.00 95.62 192 LEU A O 1
ATOM 1453 N N . ARG A 1 193 ? 5.879 -15.946 -33.297 1.00 94.38 193 ARG A N 1
ATOM 1454 C CA . ARG A 1 193 ? 7.275 -15.568 -33.589 1.00 94.38 193 ARG A CA 1
ATOM 1455 C C . ARG A 1 193 ? 8.238 -16.031 -32.504 1.00 94.38 193 ARG A C 1
ATOM 1457 O O . ARG A 1 193 ? 9.330 -16.497 -32.808 1.00 94.38 193 ARG A O 1
ATOM 1464 N N . LYS A 1 194 ? 7.849 -15.865 -31.242 1.00 94.56 194 LYS A N 1
ATOM 1465 C CA . LYS A 1 194 ? 8.628 -16.255 -30.065 1.00 94.56 194 LYS A CA 1
ATOM 1466 C C . LYS A 1 194 ? 7.641 -16.574 -28.952 1.00 94.56 194 LYS A C 1
ATOM 1468 O O . LYS A 1 194 ? 6.736 -15.785 -28.727 1.00 94.56 194 LYS A O 1
ATOM 1473 N N . LEU A 1 195 ? 7.807 -17.691 -28.247 1.00 95.19 195 LEU A N 1
ATOM 1474 C CA . LEU A 1 195 ? 6.870 -18.075 -27.180 1.00 95.19 195 LEU A CA 1
ATOM 1475 C C . LEU A 1 195 ? 7.027 -17.197 -25.930 1.00 95.19 195 LEU A C 1
ATOM 1477 O O . LEU A 1 195 ? 6.041 -16.718 -25.370 1.00 95.19 195 LEU A O 1
ATOM 1481 N N . PHE A 1 196 ? 8.273 -16.944 -25.528 1.00 95.94 196 PHE A N 1
ATOM 1482 C CA . PHE A 1 196 ? 8.598 -16.242 -24.289 1.00 95.94 196 PHE A CA 1
ATOM 1483 C C . PHE A 1 196 ? 9.384 -14.954 -24.529 1.00 95.94 196 PHE A C 1
ATOM 1485 O O . PHE A 1 196 ? 10.076 -14.787 -25.533 1.00 95.94 196 PHE A O 1
ATOM 1492 N N . SER A 1 197 ? 9.286 -14.029 -23.590 1.00 95.31 197 SER A N 1
ATOM 1493 C CA . SER A 1 197 ? 10.060 -12.795 -23.521 1.00 95.31 197 SER A CA 1
ATOM 1494 C C . SER A 1 197 ? 10.466 -12.537 -22.075 1.00 95.31 197 SER A C 1
ATOM 1496 O O . SER A 1 197 ? 10.176 -13.343 -21.194 1.00 95.31 197 SER A O 1
ATOM 1498 N N . THR A 1 198 ? 11.113 -11.409 -21.831 1.00 94.69 198 THR A N 1
ATOM 1499 C CA . THR A 1 198 ? 11.347 -10.896 -20.487 1.00 94.69 198 THR A CA 1
ATOM 1500 C C . THR A 1 198 ? 10.462 -9.686 -20.196 1.00 94.69 198 THR A C 1
ATOM 1502 O O . THR A 1 198 ? 10.018 -8.993 -21.115 1.00 94.69 198 THR A O 1
ATOM 1505 N N . ILE A 1 199 ? 10.188 -9.462 -18.914 1.00 95.75 199 ILE A N 1
ATOM 1506 C CA . ILE A 1 199 ? 9.558 -8.268 -18.347 1.00 95.75 199 ILE A CA 1
ATOM 1507 C C . ILE A 1 199 ? 10.323 -7.880 -17.079 1.00 95.75 199 ILE A C 1
ATOM 1509 O O . ILE A 1 199 ? 10.848 -8.740 -16.376 1.00 95.75 199 ILE A O 1
ATOM 1513 N N . TRP A 1 200 ? 10.415 -6.591 -16.792 1.00 95.69 200 TRP A N 1
ATOM 1514 C CA . TRP A 1 200 ? 11.163 -6.065 -15.654 1.00 95.69 200 TRP A CA 1
ATOM 1515 C C . TRP A 1 200 ? 10.489 -4.795 -15.127 1.00 95.69 200 TRP A C 1
ATOM 1517 O O . TRP A 1 200 ? 9.398 -4.410 -15.567 1.00 95.69 200 TRP A O 1
ATOM 1527 N N . ALA A 1 201 ? 11.153 -4.168 -14.166 1.00 97.25 201 ALA A N 1
ATOM 1528 C CA . ALA A 1 201 ? 10.768 -2.952 -13.480 1.00 97.25 201 ALA A CA 1
ATOM 1529 C C . ALA A 1 201 ? 9.410 -3.053 -12.758 1.00 97.25 201 ALA A C 1
ATOM 1531 O O . ALA A 1 201 ? 8.904 -4.139 -12.450 1.00 97.25 201 ALA A O 1
ATOM 1532 N N . THR A 1 202 ? 8.810 -1.903 -12.444 1.00 98.00 202 THR A N 1
ATOM 1533 C CA . THR A 1 202 ? 7.583 -1.848 -11.636 1.00 98.00 202 THR A CA 1
ATOM 1534 C C . THR A 1 202 ? 6.367 -2.449 -12.347 1.00 98.00 202 THR A C 1
ATOM 1536 O O . THR A 1 202 ? 5.433 -2.897 -11.684 1.00 98.00 202 THR A O 1
ATOM 1539 N N . SER A 1 203 ? 6.386 -2.573 -13.678 1.00 97.19 203 SER A N 1
ATOM 1540 C CA . SER A 1 203 ? 5.348 -3.277 -14.441 1.00 97.19 203 SER A CA 1
ATOM 1541 C C . SER A 1 203 ? 5.309 -4.779 -14.124 1.00 97.19 203 SER A C 1
ATOM 1543 O O . SER A 1 203 ? 4.228 -5.324 -13.892 1.00 97.19 203 SER A O 1
ATOM 1545 N N . ALA A 1 204 ? 6.472 -5.442 -14.048 1.00 97.50 204 ALA A N 1
ATOM 1546 C CA . ALA A 1 204 ? 6.571 -6.848 -13.639 1.00 97.50 204 ALA A CA 1
ATOM 1547 C C . ALA A 1 204 ? 6.115 -7.050 -12.185 1.00 97.50 204 ALA A C 1
ATOM 1549 O O . ALA A 1 204 ? 5.385 -7.996 -11.873 1.00 97.50 204 ALA A O 1
ATOM 1550 N N . ALA A 1 205 ? 6.509 -6.129 -11.305 1.00 98.56 205 ALA A N 1
ATOM 1551 C CA . ALA A 1 205 ? 6.112 -6.125 -9.902 1.00 98.56 205 ALA A CA 1
ATOM 1552 C C . ALA A 1 205 ? 4.583 -5.968 -9.743 1.00 98.56 205 ALA A C 1
ATOM 1554 O O . ALA A 1 205 ? 3.946 -6.707 -8.994 1.00 98.56 205 ALA A O 1
ATOM 1555 N N . THR A 1 206 ? 3.967 -5.070 -10.516 1.00 98.75 206 THR A N 1
ATOM 1556 C CA . THR A 1 206 ? 2.514 -4.806 -10.500 1.00 98.75 206 THR A CA 1
ATOM 1557 C C . THR A 1 206 ? 1.703 -6.021 -10.940 1.00 98.75 206 THR A C 1
ATOM 1559 O O . THR A 1 206 ? 0.689 -6.337 -10.319 1.00 98.75 206 THR A O 1
ATOM 1562 N N . ALA A 1 207 ? 2.162 -6.747 -11.965 1.00 97.94 207 ALA A N 1
ATOM 1563 C CA . ALA A 1 207 ? 1.506 -7.975 -12.410 1.00 97.94 207 ALA A CA 1
ATOM 1564 C C . ALA A 1 207 ? 1.491 -9.053 -11.308 1.00 97.94 207 ALA A C 1
ATOM 1566 O O . ALA A 1 207 ? 0.466 -9.699 -11.086 1.00 97.94 207 ALA A O 1
ATOM 1567 N N . GLN A 1 208 ? 2.597 -9.208 -10.572 1.00 98.56 208 GLN A N 1
ATOM 1568 C CA . GLN A 1 208 ? 2.675 -10.130 -9.432 1.00 98.56 208 GLN A CA 1
ATOM 1569 C C . GLN A 1 208 ? 1.789 -9.686 -8.266 1.00 98.56 208 GLN A C 1
ATOM 1571 O O . GLN A 1 208 ? 1.115 -10.517 -7.665 1.00 98.56 208 GLN A O 1
ATOM 1576 N N . ALA A 1 209 ? 1.734 -8.386 -7.972 1.00 98.75 209 ALA A N 1
ATOM 1577 C CA . ALA A 1 209 ? 0.837 -7.848 -6.954 1.00 98.75 209 ALA A CA 1
ATOM 1578 C C . ALA A 1 209 ? -0.642 -8.084 -7.305 1.00 98.75 209 ALA A C 1
ATOM 1580 O O . ALA A 1 209 ? -1.431 -8.484 -6.450 1.00 98.75 209 ALA A O 1
ATOM 1581 N N . ALA A 1 210 ? -1.026 -7.905 -8.571 1.00 98.44 210 ALA A N 1
ATOM 1582 C CA . ALA A 1 210 ? -2.378 -8.216 -9.021 1.00 98.44 210 ALA A CA 1
ATOM 1583 C C . ALA A 1 210 ? -2.696 -9.714 -8.887 1.00 98.44 210 ALA A C 1
ATOM 1585 O O . ALA A 1 210 ? -3.775 -10.072 -8.413 1.00 98.44 210 ALA A O 1
ATOM 1586 N N . TYR A 1 211 ? -1.741 -10.585 -9.233 1.00 98.25 211 TYR A N 1
ATOM 1587 C CA . TYR A 1 211 ? -1.869 -12.028 -9.032 1.00 98.25 211 TYR A CA 1
ATOM 1588 C C . TYR A 1 211 ? -2.006 -12.397 -7.546 1.00 98.25 211 TYR A C 1
ATOM 1590 O O . TYR A 1 211 ? -2.895 -13.166 -7.194 1.00 98.25 211 TYR A O 1
ATOM 1598 N N . PHE A 1 212 ? -1.224 -11.777 -6.659 1.00 98.56 212 PHE A N 1
ATOM 1599 C CA . PHE A 1 212 ? -1.342 -11.945 -5.208 1.00 98.56 212 PHE A CA 1
ATOM 1600 C C . PHE A 1 212 ? -2.755 -11.605 -4.712 1.00 98.56 212 PHE A C 1
ATOM 1602 O O . PHE A 1 212 ? -3.358 -12.381 -3.972 1.00 98.56 212 PHE A O 1
ATOM 1609 N N . CYS A 1 213 ? -3.315 -10.465 -5.134 1.00 98.38 213 CYS A N 1
ATOM 1610 C CA . CYS A 1 213 ? -4.692 -10.094 -4.797 1.00 98.38 213 CYS A CA 1
ATOM 1611 C C . CYS A 1 213 ? -5.713 -11.092 -5.357 1.00 98.38 213 CYS A C 1
ATOM 1613 O O . CYS A 1 213 ? -6.673 -11.424 -4.671 1.00 98.38 213 CYS A O 1
ATOM 1615 N N . ALA A 1 214 ? -5.513 -11.591 -6.580 1.00 97.06 214 ALA A N 1
ATOM 1616 C CA . ALA A 1 214 ? -6.397 -12.594 -7.168 1.00 97.06 214 ALA A CA 1
ATOM 1617 C C . ALA A 1 214 ? -6.372 -13.908 -6.369 1.00 97.06 214 ALA A C 1
ATOM 1619 O O . ALA A 1 214 ? -7.419 -14.513 -6.161 1.00 97.06 214 ALA A O 1
ATOM 1620 N N . GLN A 1 215 ? -5.206 -14.318 -5.862 1.00 97.31 215 GLN A N 1
ATOM 1621 C CA . GLN A 1 215 ? -5.093 -15.474 -4.971 1.00 97.31 215 GLN A CA 1
ATOM 1622 C C . GLN A 1 215 ? -5.808 -15.237 -3.634 1.00 97.31 215 GLN A C 1
ATOM 1624 O O . GLN A 1 215 ? -6.508 -16.130 -3.169 1.00 97.31 215 GLN A O 1
ATOM 1629 N N . LEU A 1 216 ? -5.711 -14.033 -3.052 1.00 95.75 216 LEU A N 1
ATOM 1630 C CA . LEU A 1 216 ? -6.479 -13.681 -1.850 1.00 95.75 216 LEU A CA 1
ATOM 1631 C C . LEU A 1 216 ? -7.990 -13.751 -2.076 1.00 95.75 216 LEU A C 1
ATOM 1633 O O . LEU A 1 216 ? -8.697 -14.296 -1.239 1.00 95.75 216 LEU A O 1
ATOM 1637 N N . LEU A 1 217 ? -8.481 -13.218 -3.194 1.00 94.75 217 LEU A N 1
ATOM 1638 C CA . LEU A 1 217 ? -9.907 -13.251 -3.532 1.00 94.75 217 LEU A CA 1
ATOM 1639 C C . LEU A 1 217 ? -10.379 -14.659 -3.919 1.00 94.75 217 LEU A C 1
ATOM 1641 O O . LEU A 1 217 ? -11.553 -14.971 -3.774 1.00 94.75 217 LEU A O 1
ATOM 1645 N N . SER A 1 218 ? -9.481 -15.521 -4.397 1.00 94.88 218 SER A N 1
ATOM 1646 C CA . SER A 1 218 ? -9.793 -16.935 -4.618 1.00 94.88 218 SER A CA 1
ATOM 1647 C C . SER A 1 218 ? -9.924 -17.701 -3.303 1.00 94.88 218 SER A C 1
ATOM 1649 O O . SER A 1 218 ? -10.758 -18.596 -3.213 1.00 94.88 218 SER A O 1
ATOM 1651 N N . GLU A 1 219 ? -9.084 -17.386 -2.317 1.00 93.81 219 GLU A N 1
ATOM 1652 C CA . GLU A 1 219 ? -9.104 -18.024 -0.998 1.00 93.81 219 GLU A CA 1
ATOM 1653 C C . GLU A 1 219 ? -10.255 -17.499 -0.130 1.00 93.81 219 GLU A C 1
ATOM 1655 O O . GLU A 1 219 ? -10.924 -18.265 0.560 1.00 93.81 219 GLU A O 1
ATOM 1660 N N . TYR A 1 220 ? -10.525 -16.194 -0.206 1.00 92.62 220 TYR A N 1
ATOM 1661 C CA . TYR A 1 220 ? -11.605 -15.530 0.514 1.00 92.62 220 TYR A CA 1
ATOM 1662 C C . TYR A 1 220 ? -12.516 -14.762 -0.454 1.00 92.62 220 TYR A C 1
ATOM 1664 O O . TYR A 1 220 ? -12.376 -13.548 -0.596 1.00 92.62 220 TYR A O 1
ATOM 1672 N N . PRO A 1 221 ? -13.476 -15.429 -1.116 1.00 91.75 221 PRO A N 1
ATOM 1673 C CA . PRO A 1 221 ? -14.317 -14.797 -2.137 1.00 91.75 221 PRO A CA 1
ATOM 1674 C C . PRO A 1 221 ? -15.161 -13.613 -1.649 1.00 91.75 221 PRO A C 1
ATOM 1676 O O . PRO A 1 221 ? -15.472 -12.724 -2.439 1.00 91.75 221 PRO A O 1
ATOM 1679 N N . ASP A 1 222 ? -15.498 -13.584 -0.357 1.00 92.31 222 ASP A N 1
ATOM 1680 C CA . ASP A 1 222 ? -16.425 -12.607 0.229 1.00 92.31 222 ASP A CA 1
ATOM 1681 C C . ASP A 1 222 ? -15.731 -11.398 0.890 1.00 92.31 222 ASP A C 1
ATOM 1683 O O . ASP A 1 222 ? -16.399 -10.543 1.483 1.00 92.31 222 ASP A O 1
ATOM 1687 N N . ILE A 1 223 ? -14.394 -11.303 0.833 1.00 94.88 223 ILE A N 1
ATOM 1688 C CA . ILE A 1 223 ? -13.686 -10.147 1.406 1.00 94.88 223 ILE A CA 1
ATOM 1689 C C . ILE A 1 223 ? -13.849 -8.912 0.525 1.00 94.88 223 ILE A C 1
ATOM 1691 O O . ILE A 1 223 ? -13.862 -8.976 -0.704 1.00 94.88 223 ILE A O 1
ATOM 1695 N N . TRP A 1 224 ? -13.911 -7.750 1.160 1.00 97.06 224 TRP A N 1
ATOM 1696 C CA . TRP A 1 224 ? -13.974 -6.474 0.472 1.00 97.06 224 TRP A CA 1
ATOM 1697 C C . TRP A 1 224 ? -12.622 -6.113 -0.164 1.00 97.06 224 TRP A C 1
ATOM 1699 O O . TRP A 1 224 ? -11.562 -6.526 0.329 1.00 97.06 224 TRP A O 1
ATOM 1709 N N . PRO A 1 225 ? -12.618 -5.272 -1.215 1.00 97.69 225 PRO A N 1
ATOM 1710 C CA . PRO A 1 225 ? -11.400 -4.687 -1.779 1.00 97.69 225 PRO A CA 1
ATOM 1711 C C . PRO A 1 225 ? -10.476 -4.058 -0.728 1.00 97.69 225 PRO A C 1
ATOM 1713 O O . PRO A 1 225 ? -9.256 -4.234 -0.773 1.00 97.69 225 PRO A O 1
ATOM 1716 N N . GLU A 1 226 ? -11.048 -3.365 0.259 1.00 98.38 226 GLU A N 1
ATOM 1717 C CA . GLU A 1 226 ? -10.326 -2.770 1.378 1.00 98.38 226 GLU A CA 1
ATOM 1718 C C . GLU A 1 226 ? -9.610 -3.833 2.222 1.00 98.38 226 GLU A C 1
ATOM 1720 O O . GLU A 1 226 ? -8.499 -3.590 2.695 1.00 98.38 226 GLU A O 1
ATOM 1725 N N . THR A 1 227 ? -10.210 -5.013 2.390 1.00 98.31 227 THR A N 1
ATOM 1726 C CA . THR A 1 227 ? -9.623 -6.142 3.122 1.00 98.31 227 THR A CA 1
ATOM 1727 C C . THR A 1 227 ? -8.514 -6.817 2.336 1.00 98.31 227 THR A C 1
ATOM 1729 O O . THR A 1 227 ? -7.446 -7.043 2.901 1.00 98.31 227 THR A O 1
ATOM 1732 N N . ALA A 1 228 ? -8.695 -7.068 1.037 1.00 98.06 228 ALA A N 1
ATOM 1733 C CA . ALA A 1 228 ? -7.628 -7.604 0.190 1.00 98.06 228 ALA A CA 1
ATOM 1734 C C . ALA A 1 228 ? -6.395 -6.676 0.185 1.00 98.06 228 ALA A C 1
ATOM 1736 O O . ALA A 1 228 ? -5.262 -7.127 0.383 1.00 98.06 228 ALA A O 1
ATOM 1737 N N . ARG A 1 229 ? -6.623 -5.357 0.070 1.00 98.62 229 ARG A N 1
ATOM 1738 C CA . ARG A 1 229 ? -5.583 -4.326 0.218 1.00 98.62 229 ARG A CA 1
ATOM 1739 C C . ARG A 1 229 ? -4.910 -4.377 1.588 1.00 98.62 229 ARG A C 1
ATOM 1741 O O . ARG A 1 229 ? -3.680 -4.353 1.665 1.00 98.62 229 ARG A O 1
ATOM 1748 N N . ALA A 1 230 ? -5.696 -4.455 2.662 1.00 98.56 230 ALA A N 1
ATOM 1749 C CA . ALA A 1 230 ? -5.168 -4.531 4.017 1.00 98.56 230 ALA A CA 1
ATOM 1750 C C . ALA A 1 230 ? -4.309 -5.785 4.220 1.00 98.56 230 ALA A C 1
ATOM 1752 O O . ALA A 1 230 ? -3.199 -5.654 4.719 1.00 98.56 230 ALA A O 1
ATOM 1753 N N . LEU A 1 231 ? -4.765 -6.969 3.801 1.00 98.12 231 LEU A N 1
ATOM 1754 C CA . LEU A 1 231 ? -4.050 -8.240 3.974 1.00 98.12 231 LEU A CA 1
ATOM 1755 C C . LEU A 1 231 ? -2.704 -8.262 3.242 1.00 98.12 231 LEU A C 1
ATOM 1757 O O . LEU A 1 231 ? -1.696 -8.655 3.835 1.00 98.12 231 LEU A O 1
ATOM 1761 N N . MET A 1 232 ? -2.647 -7.774 1.996 1.00 98.38 232 MET A N 1
ATOM 1762 C CA . MET A 1 232 ? -1.382 -7.651 1.261 1.00 98.38 232 MET A CA 1
ATOM 1763 C C . MET A 1 232 ? -0.369 -6.808 2.047 1.00 98.38 232 MET A C 1
ATOM 1765 O O . MET A 1 232 ? 0.735 -7.269 2.343 1.00 98.38 232 MET A O 1
ATOM 1769 N N . ILE A 1 233 ? -0.763 -5.602 2.455 1.00 98.69 233 ILE A N 1
ATOM 1770 C CA . ILE A 1 233 ? 0.103 -4.654 3.173 1.00 98.69 233 ILE A CA 1
ATOM 1771 C C . ILE A 1 233 ? 0.435 -5.153 4.593 1.00 98.69 233 ILE A C 1
ATOM 1773 O O . ILE A 1 233 ? 1.554 -4.999 5.094 1.00 98.69 233 ILE A O 1
ATOM 1777 N N . HIS A 1 234 ? -0.513 -5.816 5.249 1.00 98.19 234 HIS A N 1
ATOM 1778 C CA . HIS A 1 234 ? -0.342 -6.397 6.575 1.00 98.19 234 HIS A CA 1
ATOM 1779 C C . HIS A 1 234 ? 0.673 -7.547 6.570 1.00 98.19 234 HIS A C 1
ATOM 1781 O O . HIS A 1 234 ? 1.500 -7.672 7.485 1.00 98.19 234 HIS A O 1
ATOM 1787 N N . SER A 1 235 ? 0.684 -8.348 5.506 1.00 97.25 235 SER A N 1
ATOM 1788 C CA . SER A 1 235 ? 1.646 -9.437 5.339 1.00 97.25 235 SER A CA 1
ATOM 1789 C C . SER A 1 235 ? 3.072 -8.948 5.069 1.00 97.25 235 SER A C 1
ATOM 1791 O O . SER A 1 235 ? 4.021 -9.670 5.378 1.00 97.25 235 SER A O 1
ATOM 1793 N N . ALA A 1 236 ? 3.229 -7.710 4.584 1.00 97.94 236 ALA A N 1
ATOM 1794 C CA . ALA A 1 236 ? 4.505 -7.176 4.130 1.00 97.94 236 ALA A CA 1
ATOM 1795 C C . ALA A 1 236 ? 5.535 -6.979 5.251 1.00 97.94 236 ALA A C 1
ATOM 1797 O O . ALA A 1 236 ? 5.183 -6.637 6.394 1.00 97.94 236 ALA A O 1
ATOM 1798 N N . ARG A 1 237 ? 6.809 -7.235 4.928 1.00 97.38 237 ARG A N 1
ATOM 1799 C CA . ARG A 1 237 ? 7.971 -7.050 5.810 1.00 97.38 237 ARG A CA 1
ATOM 1800 C C . ARG A 1 237 ? 9.156 -6.488 5.027 1.00 97.38 237 ARG A C 1
ATOM 1802 O O . ARG A 1 237 ? 9.364 -6.849 3.874 1.00 97.38 237 ARG A O 1
ATOM 1809 N N . TRP A 1 238 ? 9.948 -5.632 5.669 1.00 98.25 238 TRP A N 1
ATOM 1810 C CA . TRP A 1 238 ? 11.243 -5.212 5.131 1.00 98.25 238 TRP A CA 1
ATOM 1811 C C . TRP A 1 238 ? 12.286 -6.308 5.330 1.00 98.25 238 TRP A C 1
ATOM 1813 O O . TRP A 1 238 ? 12.340 -6.921 6.402 1.00 98.25 238 TRP A O 1
ATOM 1823 N N . THR A 1 239 ? 13.128 -6.501 4.322 1.00 97.31 239 THR A N 1
ATOM 1824 C CA . THR A 1 239 ? 14.330 -7.336 4.397 1.00 97.31 239 THR A CA 1
ATOM 1825 C C . THR A 1 239 ? 15.404 -6.658 5.256 1.00 97.31 239 THR A C 1
ATOM 1827 O O . THR A 1 239 ? 15.265 -5.490 5.644 1.00 97.31 239 THR A O 1
ATOM 1830 N N . GLN A 1 240 ? 16.473 -7.383 5.595 1.00 96.81 240 GLN A N 1
ATOM 1831 C CA . GLN A 1 240 ? 17.600 -6.773 6.310 1.00 96.81 240 GLN A CA 1
ATOM 1832 C C . GLN A 1 240 ? 18.363 -5.812 5.397 1.00 96.81 240 GLN A C 1
ATOM 1834 O O . GLN A 1 240 ? 18.796 -4.754 5.842 1.00 96.81 240 GLN A O 1
ATOM 1839 N N . GLU A 1 241 ? 18.432 -6.137 4.114 1.00 97.19 241 GLU A N 1
ATOM 1840 C CA . GLU A 1 241 ? 19.081 -5.376 3.057 1.00 97.19 241 GLU A CA 1
ATOM 1841 C C . GLU A 1 241 ? 18.386 -4.019 2.869 1.00 97.19 241 GLU A C 1
ATOM 1843 O O . GLU A 1 241 ? 19.038 -2.981 2.937 1.00 97.19 241 GLU A O 1
ATOM 1848 N N . MET A 1 242 ? 17.047 -3.981 2.802 1.00 98.00 242 MET A N 1
ATOM 1849 C CA . MET A 1 242 ? 16.286 -2.719 2.766 1.00 98.00 242 MET A CA 1
ATOM 1850 C C . MET A 1 242 ? 16.540 -1.849 4.003 1.00 98.00 242 MET A C 1
ATOM 1852 O O . MET A 1 242 ? 16.681 -0.627 3.896 1.00 98.00 242 MET A O 1
ATOM 1856 N N . LYS A 1 243 ? 16.586 -2.461 5.195 1.00 97.94 243 LYS A N 1
ATOM 1857 C CA . LYS A 1 243 ? 16.865 -1.735 6.444 1.00 97.94 243 LYS A CA 1
ATOM 1858 C C . LYS A 1 243 ? 18.288 -1.184 6.459 1.00 97.94 243 LYS A C 1
ATOM 1860 O O . LYS A 1 243 ? 18.465 -0.028 6.829 1.00 97.94 243 LYS A O 1
ATOM 1865 N N . ALA A 1 244 ? 19.272 -1.973 6.036 1.00 96.94 244 ALA A N 1
ATOM 1866 C CA . ALA A 1 244 ? 20.656 -1.532 5.912 1.00 96.94 244 ALA A CA 1
ATOM 1867 C C . ALA A 1 244 ? 20.787 -0.375 4.909 1.00 96.94 244 ALA A C 1
ATOM 1869 O O . ALA A 1 244 ? 21.516 0.581 5.166 1.00 96.94 244 ALA A O 1
ATOM 1870 N N . GLN A 1 245 ? 20.019 -0.425 3.817 1.00 95.62 245 GLN A N 1
ATOM 1871 C CA . GLN A 1 245 ? 20.043 0.572 2.754 1.00 95.62 245 GLN A CA 1
ATOM 1872 C C . GLN A 1 245 ? 19.427 1.921 3.168 1.00 95.62 245 GLN A C 1
ATOM 1874 O O . GLN A 1 245 ? 19.989 2.969 2.852 1.00 95.62 245 GLN A O 1
ATOM 1879 N N . PHE A 1 246 ? 18.293 1.927 3.885 1.00 97.19 246 PHE A N 1
ATOM 1880 C CA . PHE A 1 246 ? 17.520 3.162 4.122 1.00 97.19 246 PHE A CA 1
ATOM 1881 C C . PHE A 1 246 ? 17.220 3.502 5.587 1.00 97.19 246 PHE A C 1
ATOM 1883 O O . PHE A 1 246 ? 16.735 4.598 5.868 1.00 97.19 246 PHE A O 1
ATOM 1890 N N . CYS A 1 247 ? 17.512 2.612 6.536 1.00 96.12 247 CYS A N 1
ATOM 1891 C CA . CYS A 1 247 ? 17.230 2.805 7.961 1.00 96.12 247 CYS A CA 1
ATOM 1892 C C . CYS A 1 247 ? 18.511 2.901 8.807 1.00 96.12 247 CYS A C 1
ATOM 1894 O O . CYS A 1 247 ? 18.601 2.330 9.891 1.00 96.12 247 CYS A O 1
ATOM 1896 N N . THR A 1 248 ? 19.503 3.651 8.322 1.00 88.50 248 THR A N 1
ATOM 1897 C CA . THR A 1 248 ? 20.807 3.830 8.992 1.00 88.50 248 THR A CA 1
ATOM 1898 C C . THR A 1 248 ? 20.715 4.552 10.345 1.00 88.50 248 THR A C 1
ATOM 1900 O O . THR A 1 248 ? 21.539 4.323 11.225 1.00 88.50 248 THR A O 1
ATOM 1903 N N . ASP A 1 249 ? 19.692 5.391 10.535 1.00 92.56 249 ASP A N 1
ATOM 1904 C CA . ASP A 1 249 ? 19.310 6.019 11.808 1.00 92.56 249 ASP A CA 1
ATOM 1905 C C . ASP A 1 249 ? 17.911 5.512 12.194 1.00 92.56 249 ASP A C 1
ATOM 1907 O O . ASP A 1 249 ? 16.917 5.976 11.629 1.00 92.56 249 ASP A O 1
ATOM 1911 N N . ASP A 1 250 ? 17.816 4.563 13.137 1.00 93.12 250 ASP A N 1
ATOM 1912 C CA . ASP A 1 250 ? 16.554 3.927 13.562 1.00 93.12 250 ASP A CA 1
ATOM 1913 C C . ASP A 1 250 ? 15.656 4.851 14.416 1.00 93.12 250 ASP A C 1
ATOM 1915 O O . ASP A 1 250 ? 15.194 4.524 15.509 1.00 93.12 250 ASP A O 1
ATOM 1919 N N . SER A 1 251 ? 15.378 6.046 13.899 1.00 94.56 251 SER A N 1
ATOM 1920 C CA . SER A 1 251 ? 14.451 7.016 14.463 1.00 94.56 251 SER A CA 1
ATOM 1921 C C . SER A 1 251 ? 13.220 7.197 13.577 1.00 94.56 251 SER A C 1
ATOM 1923 O O . SER A 1 251 ? 13.279 7.225 12.344 1.00 94.56 251 SER A O 1
ATOM 1925 N N . LYS A 1 252 ? 12.066 7.421 14.222 1.00 93.50 252 LYS A N 1
ATOM 1926 C CA . LYS A 1 252 ? 10.786 7.712 13.545 1.00 93.50 252 LYS A CA 1
ATOM 1927 C C . LYS A 1 252 ? 10.882 8.926 12.618 1.00 93.50 252 LYS A C 1
ATOM 1929 O O . LYS A 1 252 ? 10.144 9.037 11.645 1.00 93.50 252 LYS A O 1
ATOM 1934 N N . SER A 1 253 ? 11.751 9.882 12.937 1.00 91.00 253 SER A N 1
ATOM 1935 C CA . SER A 1 253 ? 11.857 11.149 12.222 1.00 91.00 253 SER A CA 1
ATOM 1936 C C . SER A 1 253 ? 12.887 11.139 11.094 1.00 91.00 253 SER A C 1
ATOM 1938 O O . SER A 1 253 ? 12.938 12.147 10.384 1.00 91.00 253 SER A O 1
ATOM 1940 N N . LYS A 1 254 ? 13.664 10.066 10.902 1.00 93.06 254 LYS A N 1
ATOM 1941 C CA . LYS A 1 254 ? 14.631 9.917 9.803 1.00 93.06 254 LYS A CA 1
ATOM 1942 C C . LYS A 1 254 ? 14.586 8.511 9.206 1.00 93.06 254 LYS A C 1
ATOM 1944 O O . LYS A 1 254 ? 13.720 8.295 8.368 1.00 93.06 254 LYS A O 1
ATOM 1949 N N . GLY A 1 255 ? 15.430 7.567 9.630 1.00 96.44 255 GLY A N 1
ATOM 1950 C CA . GLY A 1 255 ? 15.632 6.305 8.904 1.00 96.44 255 GLY A CA 1
ATOM 1951 C C . GLY A 1 255 ? 14.381 5.441 8.781 1.00 96.44 255 GLY A C 1
ATOM 1952 O O . GLY A 1 255 ? 14.108 4.945 7.696 1.00 96.44 255 GLY A O 1
ATOM 1953 N N . ARG A 1 256 ? 13.524 5.356 9.810 1.00 97.00 256 ARG A N 1
ATOM 1954 C CA . ARG A 1 256 ? 12.245 4.623 9.678 1.00 97.00 256 ARG A CA 1
ATOM 1955 C C . ARG A 1 256 ? 11.314 5.260 8.649 1.00 97.00 256 ARG A C 1
ATOM 1957 O O . ARG A 1 256 ? 10.587 4.560 7.952 1.00 97.00 256 ARG A O 1
ATOM 1964 N N . ARG A 1 257 ? 11.310 6.596 8.566 1.00 96.44 257 ARG A N 1
ATOM 1965 C CA . ARG A 1 257 ? 10.512 7.318 7.568 1.00 96.44 257 ARG A CA 1
ATOM 1966 C C . ARG A 1 257 ? 11.107 7.149 6.178 1.00 96.44 257 ARG A C 1
ATOM 1968 O O . ARG A 1 257 ? 10.341 6.971 5.241 1.00 96.44 257 ARG A O 1
ATOM 1975 N N . ASP A 1 258 ? 12.423 7.230 6.050 1.00 97.38 258 ASP A N 1
ATOM 1976 C CA . ASP A 1 258 ? 13.107 7.078 4.771 1.00 97.38 258 ASP A CA 1
ATOM 1977 C C . ASP A 1 258 ? 12.880 5.663 4.226 1.00 97.38 258 ASP A C 1
ATOM 1979 O O . ASP A 1 258 ? 12.378 5.542 3.115 1.00 97.38 258 ASP A O 1
ATOM 1983 N N . LEU A 1 259 ? 13.061 4.624 5.052 1.00 98.50 259 LEU A N 1
ATOM 1984 C CA . LEU A 1 259 ? 12.704 3.236 4.732 1.00 98.50 259 LEU A CA 1
ATOM 1985 C C . LEU A 1 259 ? 11.243 3.084 4.291 1.00 98.50 259 LEU A C 1
ATOM 1987 O O . LEU A 1 259 ? 10.956 2.424 3.297 1.00 98.50 259 LEU A O 1
ATOM 1991 N N . LEU A 1 260 ? 10.308 3.703 5.016 1.00 98.31 260 LEU A N 1
ATOM 1992 C CA . LEU A 1 260 ? 8.886 3.658 4.673 1.00 98.31 260 LEU A CA 1
ATOM 1993 C C . LEU A 1 260 ? 8.593 4.371 3.339 1.00 98.31 260 LEU A C 1
ATOM 1995 O O . LEU A 1 260 ? 7.722 3.941 2.593 1.00 98.31 260 LEU A O 1
ATOM 1999 N N . ARG A 1 261 ? 9.294 5.468 3.031 1.00 98.00 261 ARG A N 1
ATOM 2000 C CA . ARG A 1 261 ? 9.090 6.279 1.817 1.00 98.00 261 ARG A CA 1
ATOM 2001 C C . ARG A 1 261 ? 9.786 5.712 0.578 1.00 98.00 261 ARG A C 1
ATOM 2003 O O . ARG A 1 261 ? 9.360 6.050 -0.526 1.00 98.00 261 ARG A O 1
ATOM 2010 N N . THR A 1 262 ? 10.806 4.871 0.750 1.00 98.44 262 THR A N 1
ATOM 2011 C CA . THR A 1 262 ? 11.460 4.132 -0.338 1.00 98.44 262 THR A CA 1
ATOM 2012 C C . THR A 1 262 ? 10.818 2.773 -0.573 1.00 98.44 262 THR A C 1
ATOM 2014 O O . THR A 1 262 ? 10.409 2.471 -1.690 1.00 98.44 262 THR A O 1
ATOM 2017 N N . CYS A 1 263 ? 10.687 1.969 0.482 1.00 98.62 263 CYS A N 1
ATOM 2018 C CA . CYS A 1 263 ? 10.312 0.561 0.383 1.00 98.62 263 CYS A CA 1
ATOM 2019 C C . CYS A 1 263 ? 8.854 0.275 0.765 1.00 98.62 263 CYS A C 1
ATOM 2021 O O . CYS A 1 263 ? 8.459 -0.891 0.849 1.00 98.62 263 CYS A O 1
ATOM 2023 N N . GLY A 1 264 ? 8.053 1.305 1.050 1.00 98.56 264 GLY A N 1
ATOM 2024 C CA . GLY A 1 264 ? 6.692 1.125 1.543 1.00 98.56 264 GLY A CA 1
ATOM 2025 C C . GLY A 1 264 ? 6.673 0.296 2.823 1.00 98.56 264 GLY A C 1
ATOM 2026 O O . GLY A 1 264 ? 7.512 0.455 3.709 1.00 98.56 264 GLY A O 1
ATOM 2027 N N . TYR A 1 265 ? 5.744 -0.650 2.902 1.00 98.69 265 TYR A N 1
ATOM 2028 C CA . TYR A 1 265 ? 5.654 -1.637 3.979 1.00 98.69 265 TYR A CA 1
ATOM 2029 C C . TYR A 1 265 ? 6.509 -2.896 3.731 1.00 98.69 265 TYR A C 1
ATOM 2031 O O . TYR A 1 265 ? 6.476 -3.829 4.538 1.00 98.69 265 TYR A O 1
ATOM 2039 N N . GLY A 1 266 ? 7.293 -2.915 2.647 1.00 98.50 266 GLY A N 1
ATOM 2040 C CA . GLY A 1 266 ? 8.195 -4.000 2.270 1.00 98.50 266 GLY A CA 1
ATOM 2041 C C . GLY A 1 266 ? 7.562 -5.028 1.333 1.00 98.50 266 GLY A C 1
ATOM 2042 O O . GLY A 1 266 ? 6.683 -4.707 0.532 1.00 98.50 266 GLY A O 1
ATOM 2043 N N . MET A 1 267 ? 8.028 -6.272 1.433 1.00 98.38 267 MET A N 1
ATOM 2044 C CA . MET A 1 267 ? 7.654 -7.388 0.563 1.00 98.38 267 MET A CA 1
ATOM 2045 C C . MET A 1 267 ? 6.471 -8.170 1.145 1.00 98.38 267 MET A C 1
ATOM 2047 O O . MET A 1 267 ? 6.620 -8.746 2.230 1.00 98.38 267 MET A O 1
ATOM 2051 N N . PRO A 1 268 ? 5.304 -8.208 0.472 1.00 98.06 268 PRO A N 1
ATOM 2052 C CA . PRO A 1 268 ? 4.172 -9.040 0.874 1.00 98.06 268 PRO A CA 1
ATOM 2053 C C . PRO A 1 268 ? 4.509 -10.530 0.871 1.00 98.06 268 PRO A C 1
ATOM 2055 O O . PRO A 1 268 ? 5.339 -10.998 0.096 1.00 98.06 268 PRO A O 1
ATOM 2058 N N . ASN A 1 269 ? 3.818 -11.297 1.712 1.00 96.00 269 ASN A N 1
ATOM 2059 C CA . ASN A 1 269 ? 3.969 -12.746 1.777 1.00 96.00 269 ASN A CA 1
ATOM 2060 C C . ASN A 1 269 ? 2.588 -13.406 1.791 1.00 96.00 269 ASN A C 1
ATOM 2062 O O . ASN A 1 269 ? 1.815 -13.220 2.729 1.00 96.00 269 ASN A O 1
ATOM 2066 N N . LEU A 1 270 ? 2.289 -14.181 0.747 1.00 94.56 270 LEU A N 1
ATOM 2067 C CA . LEU A 1 270 ? 0.946 -14.717 0.532 1.00 94.56 270 LEU A CA 1
ATOM 2068 C C . LEU A 1 270 ? 0.553 -15.717 1.619 1.00 94.56 270 LEU A C 1
ATOM 2070 O O . LEU A 1 270 ? -0.556 -15.647 2.137 1.00 94.56 270 LEU A O 1
ATOM 2074 N N . ALA A 1 271 ? 1.482 -16.590 2.020 1.00 91.50 271 ALA A N 1
ATOM 2075 C CA . ALA A 1 271 ? 1.240 -17.552 3.089 1.00 91.50 271 ALA A CA 1
ATOM 2076 C C . ALA A 1 271 ? 0.882 -16.841 4.400 1.00 91.50 271 ALA A C 1
ATOM 2078 O O . ALA A 1 271 ? -0.056 -17.246 5.064 1.00 91.50 271 ALA A O 1
ATOM 2079 N N . ARG A 1 272 ? 1.546 -15.727 4.733 1.00 90.19 272 ARG A N 1
ATOM 2080 C CA . ARG A 1 272 ? 1.210 -14.903 5.908 1.00 90.19 272 ARG A CA 1
ATOM 2081 C C . ARG A 1 272 ? -0.085 -14.103 5.756 1.00 90.19 272 ARG A C 1
ATOM 2083 O O . ARG A 1 272 ? -0.648 -13.691 6.764 1.00 90.19 272 ARG A O 1
ATOM 2090 N N . ALA A 1 273 ? -0.497 -13.793 4.529 1.00 92.19 273 ALA A N 1
ATOM 2091 C CA . ALA A 1 273 ? -1.741 -13.075 4.259 1.00 92.19 273 ALA A CA 1
ATOM 2092 C C . ALA A 1 273 ? -2.963 -13.999 4.367 1.00 92.19 273 ALA A C 1
ATOM 2094 O O . ALA A 1 273 ? -3.999 -13.569 4.863 1.00 92.19 273 ALA A O 1
ATOM 2095 N N . ILE A 1 274 ? -2.816 -15.254 3.930 1.00 86.50 274 ILE A N 1
ATOM 2096 C CA . ILE A 1 274 ? -3.847 -16.296 3.981 1.00 86.50 274 ILE A CA 1
ATOM 2097 C C . ILE A 1 274 ? -3.832 -17.013 5.339 1.00 86.50 274 ILE A C 1
ATOM 2099 O O . ILE A 1 274 ? -4.807 -17.043 6.077 1.00 86.50 274 ILE A O 1
ATOM 2103 N N . GLN A 1 275 ? -2.710 -17.603 5.724 1.00 69.12 275 GLN A N 1
ATOM 2104 C CA . GLN A 1 275 ? -2.695 -18.546 6.835 1.00 69.12 275 GLN A CA 1
ATOM 2105 C C . GLN A 1 275 ? -2.600 -17.843 8.190 1.00 69.12 275 GLN A C 1
ATOM 2107 O O . GLN A 1 275 ? -1.750 -16.978 8.408 1.00 69.12 275 GLN A O 1
ATOM 2112 N N . CYS A 1 276 ? -3.425 -18.303 9.132 1.00 62.81 276 CYS A N 1
ATOM 2113 C CA . CYS A 1 276 ? -3.122 -18.200 10.553 1.00 62.81 276 CYS A CA 1
ATOM 2114 C C . CYS A 1 276 ? -2.246 -19.403 10.926 1.00 62.81 276 CYS A C 1
ATOM 2116 O O . CYS A 1 276 ? -2.676 -20.545 10.787 1.00 62.81 276 CYS A O 1
ATOM 2118 N N . MET A 1 277 ? -1.014 -19.159 11.365 1.00 59.81 277 MET A N 1
ATOM 2119 C CA . MET A 1 277 ? -0.190 -20.180 12.018 1.00 59.81 277 MET A CA 1
ATOM 2120 C C . MET A 1 277 ? -0.518 -20.203 13.516 1.00 59.81 277 MET A C 1
ATOM 2122 O O . MET A 1 277 ? -0.998 -19.205 14.053 1.00 59.81 277 MET A O 1
ATOM 2126 N N . ASN A 1 278 ? -0.213 -21.301 14.214 1.00 60.31 278 ASN A N 1
ATOM 2127 C CA . ASN A 1 278 ? -0.452 -21.410 15.663 1.00 60.31 278 ASN A CA 1
ATOM 2128 C C . ASN A 1 278 ? 0.129 -20.215 16.437 1.00 60.31 278 ASN A C 1
ATOM 2130 O O . ASN A 1 278 ? -0.529 -19.663 17.314 1.00 60.31 278 ASN A O 1
ATOM 2134 N N . ASN A 1 279 ? 1.313 -19.749 16.036 1.00 61.78 279 ASN A N 1
ATOM 2135 C CA . ASN A 1 279 ? 2.004 -18.616 16.642 1.00 61.78 279 ASN A CA 1
ATOM 2136 C C . ASN A 1 279 ? 1.752 -17.264 15.945 1.00 61.78 279 ASN A C 1
ATOM 2138 O O . ASN A 1 279 ? 2.384 -16.271 16.311 1.00 61.78 279 ASN A O 1
ATOM 2142 N N . SER A 1 280 ? 0.890 -17.204 14.919 1.00 73.31 280 SER A N 1
ATOM 2143 C CA . SER A 1 280 ? 0.557 -15.964 14.212 1.00 73.31 280 SER A CA 1
ATOM 2144 C C . SER A 1 280 ? -0.858 -15.983 13.638 1.00 73.31 280 SER A C 1
ATOM 2146 O O . SER A 1 280 ? -1.120 -16.625 12.625 1.00 73.31 280 SER A O 1
ATOM 2148 N N . VAL A 1 281 ? -1.763 -15.234 14.267 1.00 79.31 281 VAL A N 1
ATOM 2149 C CA . VAL A 1 281 ? -3.192 -15.213 13.921 1.00 79.31 281 VAL A CA 1
ATOM 2150 C C . VAL A 1 281 ? -3.559 -13.859 13.338 1.00 79.31 281 VAL A C 1
ATOM 2152 O O . VAL A 1 281 ? -3.295 -12.845 13.980 1.00 79.31 281 VAL A O 1
ATOM 2155 N N . ASN A 1 282 ? -4.189 -13.842 12.163 1.00 85.31 282 ASN A N 1
ATOM 2156 C CA . ASN A 1 282 ? -4.788 -12.648 11.573 1.00 85.31 282 ASN A CA 1
ATOM 2157 C C . ASN A 1 282 ? -6.282 -12.615 11.915 1.00 85.31 282 ASN A C 1
ATOM 2159 O O . ASN A 1 282 ? -7.027 -13.521 11.552 1.00 85.31 282 ASN A O 1
ATOM 2163 N N . MET A 1 283 ? -6.739 -11.553 12.568 1.00 90.38 283 MET A N 1
ATOM 2164 C CA . MET A 1 283 ? -8.163 -11.267 12.737 1.00 90.38 283 MET A CA 1
ATOM 2165 C C . MET A 1 283 ? -8.554 -10.135 11.802 1.00 90.38 283 MET A C 1
ATOM 2167 O O . MET A 1 283 ? -7.859 -9.118 11.725 1.00 90.38 283 MET A O 1
ATOM 2171 N N . VAL A 1 284 ? -9.676 -10.307 11.112 1.00 92.62 284 VAL A N 1
ATOM 2172 C CA . VAL A 1 284 ? -10.179 -9.358 10.121 1.00 92.62 284 VAL A CA 1
ATOM 2173 C C . VAL A 1 284 ? -11.545 -8.856 10.562 1.00 92.62 284 VAL A C 1
ATOM 2175 O O . VAL A 1 284 ? -12.445 -9.642 10.840 1.00 92.62 284 VAL A O 1
ATOM 2178 N N . ILE A 1 285 ? -11.697 -7.536 10.608 1.00 95.06 285 ILE A N 1
ATOM 2179 C CA . ILE A 1 285 ? -12.957 -6.860 10.907 1.00 95.06 285 ILE A CA 1
ATOM 2180 C C . ILE A 1 285 ? -13.318 -5.994 9.705 1.00 95.06 285 ILE A C 1
ATOM 2182 O O . ILE A 1 285 ? -12.550 -5.107 9.336 1.00 95.06 285 ILE A O 1
ATOM 2186 N N . GLN A 1 286 ? -14.494 -6.231 9.126 1.00 96.62 286 GLN A N 1
ATOM 2187 C CA . GLN A 1 286 ? -15.103 -5.383 8.101 1.00 96.62 286 GLN A CA 1
ATOM 2188 C C . GLN A 1 286 ? -16.267 -4.622 8.732 1.00 96.62 286 GLN A C 1
ATOM 2190 O O . GLN A 1 286 ? -17.114 -5.226 9.389 1.00 96.62 286 GLN A O 1
ATOM 2195 N N . GLY A 1 287 ? -16.301 -3.301 8.573 1.00 95.56 287 GLY A N 1
ATOM 2196 C CA . GLY A 1 287 ? -1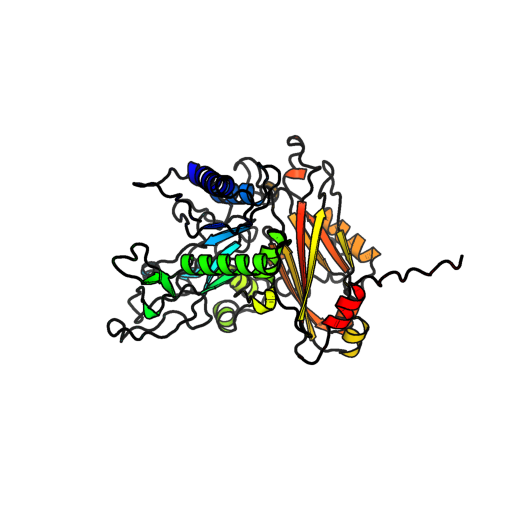7.337 -2.472 9.182 1.00 95.56 287 GLY A CA 1
ATOM 2197 C C . GLY A 1 287 ? -17.660 -1.228 8.371 1.00 95.56 287 GLY A C 1
ATOM 2198 O O . GLY A 1 287 ? -16.852 -0.755 7.576 1.00 95.56 287 GLY A O 1
ATOM 2199 N N . GLU A 1 288 ? -18.850 -0.685 8.608 1.00 96.56 288 GLU A N 1
ATOM 2200 C CA . GLU A 1 288 ? -19.299 0.597 8.067 1.00 96.56 288 GLU A CA 1
ATOM 2201 C C . GLU A 1 288 ? -19.499 1.592 9.205 1.00 96.56 288 GLU A C 1
ATOM 2203 O O . GLU A 1 288 ? -20.078 1.241 10.228 1.00 96.56 288 GLU A O 1
ATOM 2208 N N . LEU A 1 289 ? -19.022 2.821 9.017 1.00 94.75 289 LEU A N 1
ATOM 2209 C CA . LEU A 1 289 ? -19.074 3.907 9.996 1.00 94.75 289 LEU A CA 1
ATOM 2210 C C . LEU A 1 289 ? -19.646 5.166 9.334 1.00 94.75 289 LEU A C 1
ATOM 2212 O O . LEU A 1 289 ? -19.213 5.521 8.238 1.00 94.75 289 LEU A O 1
ATOM 2216 N N . GLN A 1 290 ? -20.546 5.887 10.001 1.00 96.94 290 GLN A N 1
ATOM 2217 C CA . GLN A 1 290 ? -20.932 7.248 9.622 1.00 96.94 290 GLN A CA 1
ATOM 2218 C C . GLN A 1 290 ? -20.035 8.276 10.343 1.00 96.94 290 GLN A C 1
ATOM 2220 O O . GLN A 1 290 ? -20.212 8.531 11.537 1.00 96.94 290 GLN A O 1
ATOM 2225 N N . PRO A 1 291 ? -19.064 8.905 9.655 1.00 94.69 291 PRO A N 1
ATOM 2226 C CA . PRO A 1 291 ? -18.055 9.724 10.313 1.00 94.69 291 PRO A CA 1
ATOM 2227 C C . PRO A 1 291 ? -18.607 11.032 10.899 1.00 94.69 291 PRO A C 1
ATOM 2229 O O . PRO A 1 291 ? -18.072 11.529 11.896 1.00 94.69 291 PRO A O 1
ATOM 2232 N N . PHE A 1 292 ? -19.651 11.601 10.289 1.00 94.88 292 PHE A N 1
ATOM 2233 C CA . PHE A 1 292 ? -20.132 12.948 10.589 1.00 94.88 292 PHE A CA 1
ATOM 2234 C C . PHE A 1 292 ? -21.660 13.012 10.724 1.00 94.88 292 PHE A C 1
ATOM 2236 O O . PHE A 1 292 ? -22.389 12.129 10.274 1.00 94.88 292 PHE A O 1
ATOM 2243 N N . ASP A 1 293 ? -22.131 14.079 11.365 1.00 93.38 293 ASP A N 1
ATOM 2244 C CA . ASP A 1 293 ? -23.519 14.541 11.325 1.00 93.38 293 ASP A CA 1
ATOM 2245 C C . ASP A 1 293 ? -23.487 16.065 11.152 1.00 93.38 293 ASP A C 1
ATOM 2247 O O . ASP A 1 293 ? -23.180 16.829 12.070 1.00 93.38 293 ASP A O 1
ATOM 2251 N N . LYS A 1 294 ? -23.706 16.527 9.918 1.00 87.81 294 LYS A N 1
ATOM 2252 C CA . LYS A 1 294 ? -23.484 17.922 9.505 1.00 87.81 294 LYS A CA 1
ATOM 2253 C C . LYS A 1 294 ? -22.071 18.403 9.869 1.00 87.81 294 LYS A C 1
ATOM 2255 O O . LYS A 1 294 ? -21.092 17.929 9.301 1.00 87.81 294 LYS A O 1
ATOM 2260 N N . ASN A 1 295 ? -21.972 19.339 10.814 1.00 83.00 295 ASN A N 1
ATOM 2261 C CA . ASN A 1 295 ? -20.729 19.998 11.216 1.00 83.00 295 ASN A CA 1
ATOM 2262 C C . ASN A 1 295 ? -20.064 19.334 12.435 1.00 83.00 295 ASN A C 1
ATOM 2264 O O . ASN A 1 295 ? -19.065 19.849 12.938 1.00 83.00 295 ASN A O 1
ATOM 2268 N N . SER A 1 296 ? -20.599 18.213 12.932 1.00 88.38 296 SER A N 1
ATOM 2269 C CA . SER A 1 296 ? -20.042 17.472 14.066 1.00 88.38 296 SER A CA 1
ATOM 2270 C C . SER A 1 296 ? -19.447 16.125 13.643 1.00 88.38 296 SER A C 1
ATOM 2272 O O . SER A 1 296 ? -19.719 15.587 12.569 1.00 88.38 296 SER A O 1
ATOM 2274 N N . MET A 1 297 ? -18.588 15.591 14.511 1.00 91.56 297 MET A N 1
ATOM 2275 C CA . MET A 1 297 ? -18.179 14.185 14.475 1.00 91.56 297 MET A CA 1
ATOM 2276 C C . MET A 1 297 ? -19.342 13.321 14.979 1.00 91.56 297 MET A C 1
ATOM 2278 O O . MET A 1 297 ? -20.043 13.760 15.892 1.00 91.56 297 MET A O 1
ATOM 2282 N N . HIS A 1 298 ? -19.520 12.116 14.432 1.00 93.75 298 HIS A N 1
ATOM 2283 C CA . HIS A 1 298 ? -20.648 11.248 14.787 1.00 93.75 298 HIS A CA 1
ATOM 2284 C C . HIS A 1 298 ? -20.201 9.920 15.412 1.00 93.75 298 HIS A C 1
ATOM 2286 O O . HIS A 1 298 ? -20.086 9.840 16.635 1.00 93.75 298 HIS A O 1
ATOM 2292 N N . GLU A 1 299 ? -19.927 8.888 14.614 1.00 94.94 299 GLU A N 1
ATOM 2293 C CA . GLU A 1 299 ? -19.634 7.551 15.141 1.00 94.94 299 GLU A CA 1
ATOM 2294 C C . GLU A 1 299 ? -18.134 7.323 15.402 1.00 94.94 299 GLU A C 1
ATOM 2296 O O . GLU A 1 299 ? -17.258 7.893 14.747 1.00 94.94 299 GLU A O 1
ATOM 2301 N N . MET A 1 300 ? -17.838 6.421 16.342 1.00 94.81 300 MET A N 1
ATOM 2302 C CA . MET A 1 300 ? -16.561 5.710 16.469 1.00 94.81 300 MET A CA 1
ATOM 2303 C C . MET A 1 300 ? -16.849 4.249 16.815 1.00 94.81 300 MET A C 1
ATOM 2305 O O . MET A 1 300 ? -17.812 3.963 17.526 1.00 94.81 300 MET A O 1
ATOM 2309 N N . HIS A 1 301 ? -16.024 3.319 16.342 1.00 96.69 301 HIS A N 1
ATOM 2310 C CA . HIS A 1 301 ? -16.170 1.899 16.664 1.00 96.69 301 HIS A CA 1
ATOM 2311 C C . HIS A 1 301 ? -15.131 1.488 17.702 1.00 96.69 301 HIS A C 1
ATOM 2313 O O . HIS A 1 301 ? -13.952 1.813 17.567 1.00 96.69 301 HIS A O 1
ATOM 2319 N N . LEU A 1 302 ? -15.567 0.746 18.719 1.00 96.12 302 LEU A N 1
ATOM 2320 C CA . LEU A 1 302 ? -14.694 0.108 19.701 1.00 96.12 302 LEU A CA 1
ATOM 2321 C C . LEU A 1 302 ? -14.791 -1.402 19.535 1.00 96.12 302 LEU A C 1
ATOM 2323 O O . LEU A 1 302 ? -15.831 -1.994 19.815 1.00 96.12 302 LEU A O 1
ATOM 2327 N N . HIS A 1 303 ? -13.694 -2.011 19.111 1.00 94.50 303 HIS A N 1
ATOM 2328 C CA . HIS A 1 303 ? -13.581 -3.448 18.915 1.00 94.50 303 HIS A CA 1
ATOM 2329 C C . HIS A 1 303 ? -12.924 -4.076 20.129 1.00 94.50 303 HIS A C 1
ATOM 2331 O O . HIS A 1 303 ? -11.817 -3.691 20.505 1.00 94.50 303 HIS A O 1
ATOM 2337 N N . THR A 1 304 ? -13.605 -5.043 20.738 1.00 92.44 304 THR A N 1
ATOM 2338 C CA . THR A 1 304 ? -13.005 -5.922 21.742 1.00 92.44 304 THR A CA 1
ATOM 2339 C C . THR A 1 304 ? -12.407 -7.120 21.034 1.00 92.44 304 THR A C 1
ATOM 2341 O O . THR A 1 304 ? -13.114 -7.867 20.365 1.00 92.44 304 THR A O 1
ATOM 2344 N N . LEU A 1 305 ? -11.096 -7.277 21.161 1.00 88.81 305 LEU A N 1
ATOM 2345 C CA . LEU A 1 305 ? -10.380 -8.382 20.558 1.00 88.81 305 LEU A CA 1
ATOM 2346 C C . LEU A 1 305 ? -10.540 -9.646 21.407 1.00 88.81 305 LEU A C 1
ATOM 2348 O O . LEU A 1 305 ? -10.462 -9.559 22.638 1.00 88.81 305 LEU A O 1
ATOM 2352 N N . PRO A 1 306 ? -10.707 -10.813 20.767 1.00 86.50 306 PRO A N 1
ATOM 2353 C CA . PRO A 1 306 ? -10.796 -12.109 21.432 1.00 86.50 306 PRO A CA 1
ATOM 2354 C C . PRO A 1 306 ? -9.413 -12.575 21.916 1.00 86.50 306 PRO A C 1
ATOM 2356 O O . PRO A 1 306 ? -8.885 -13.583 21.458 1.00 86.50 306 PRO A O 1
ATOM 2359 N N . TRP A 1 307 ? -8.759 -11.807 22.793 1.00 85.88 307 TRP A N 1
ATOM 2360 C CA . TRP A 1 307 ? -7.399 -12.118 23.225 1.00 85.88 307 TRP A CA 1
ATOM 2361 C C . TRP A 1 307 ? -7.310 -13.425 24.010 1.00 85.88 307 TRP A C 1
ATOM 2363 O O . TRP A 1 307 ? -8.109 -13.645 24.925 1.00 85.88 307 TRP A O 1
ATOM 2373 N N . PRO A 1 308 ? -6.304 -14.274 23.732 1.00 85.19 308 PRO A N 1
ATOM 2374 C CA . PRO A 1 308 ? -6.050 -15.471 24.514 1.00 85.19 308 PRO A CA 1
ATOM 2375 C C . PRO A 1 308 ? -5.345 -15.065 25.818 1.00 85.19 308 PRO A C 1
ATOM 2377 O O . PRO A 1 308 ? -4.148 -15.289 25.982 1.00 85.19 308 PRO A O 1
ATOM 2380 N N . LYS A 1 309 ? -6.078 -14.400 26.726 1.00 87.12 309 LYS A N 1
ATOM 2381 C CA . LYS A 1 309 ? -5.517 -13.755 27.924 1.00 87.12 309 LYS A CA 1
ATOM 2382 C C . LYS A 1 309 ? -4.685 -14.717 28.762 1.00 87.12 309 LYS A C 1
ATOM 2384 O O . LYS A 1 309 ? -3.552 -14.396 29.077 1.00 87.12 309 LYS A O 1
ATOM 2389 N N . GLU A 1 310 ? -5.211 -15.905 29.051 1.00 86.81 310 GLU A N 1
ATOM 2390 C CA . GLU A 1 310 ? -4.513 -16.918 29.851 1.00 86.81 310 GLU A CA 1
ATOM 2391 C C . GLU A 1 310 ? -3.194 -17.364 29.203 1.00 86.81 310 GLU A C 1
ATOM 2393 O O . GLU A 1 310 ? -2.166 -17.432 29.878 1.00 86.81 310 GLU A O 1
ATOM 2398 N N . VAL A 1 311 ? -3.198 -17.595 27.882 1.00 86.75 311 VAL A N 1
ATOM 2399 C CA . VAL A 1 311 ? -1.988 -17.965 27.130 1.00 86.75 311 VAL A CA 1
ATOM 2400 C C . VAL A 1 311 ? -0.976 -16.826 27.168 1.00 86.75 311 VAL A C 1
ATOM 2402 O O . VAL A 1 311 ? 0.175 -17.053 27.525 1.00 86.75 311 VAL A O 1
ATOM 2405 N N . LEU A 1 312 ? -1.398 -15.593 26.880 1.00 87.62 312 LEU A N 1
ATOM 2406 C CA . LEU A 1 312 ? -0.521 -14.422 26.920 1.00 87.62 312 LEU A CA 1
ATOM 2407 C C . LEU A 1 312 ? 0.056 -14.186 28.321 1.00 87.62 312 LEU A C 1
ATOM 2409 O O . LEU A 1 312 ? 1.261 -13.996 28.460 1.00 87.62 312 LEU A O 1
ATOM 2413 N N . SER A 1 313 ? -0.760 -14.283 29.371 1.00 87.25 313 SER A N 1
ATOM 2414 C CA . SER A 1 313 ? -0.289 -14.150 30.750 1.00 87.25 313 SER A CA 1
ATOM 2415 C C . SER A 1 313 ? 0.718 -15.244 31.129 1.00 87.25 313 SER A C 1
ATOM 2417 O O . SER A 1 313 ? 1.681 -14.958 31.837 1.00 87.25 313 SER A O 1
ATOM 2419 N N . SER A 1 314 ? 0.553 -16.476 30.627 1.00 88.94 314 SER A N 1
ATOM 2420 C CA . SER A 1 314 ? 1.493 -17.581 30.883 1.00 88.94 314 SER A CA 1
ATOM 2421 C C . SER A 1 314 ? 2.877 -17.376 30.250 1.00 88.94 314 SER A C 1
ATOM 2423 O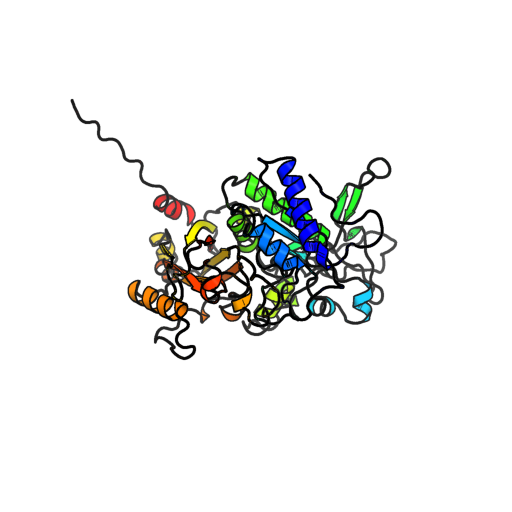 O . SER A 1 314 ? 3.866 -17.916 30.743 1.00 88.94 314 SER A O 1
ATOM 2425 N N . LEU A 1 315 ? 2.963 -16.562 29.192 1.00 88.00 315 LEU A N 1
ATOM 2426 C CA . LEU A 1 315 ? 4.215 -16.253 28.494 1.00 88.00 315 LEU A CA 1
ATOM 2427 C C . LEU A 1 315 ? 5.044 -15.160 29.187 1.00 88.00 315 LEU A C 1
ATOM 2429 O O . LEU A 1 315 ? 6.189 -14.926 28.788 1.00 88.00 315 LEU A O 1
ATOM 2433 N N . GLY A 1 316 ? 4.503 -14.497 30.214 1.00 89.81 316 GLY A N 1
ATOM 2434 C CA . GLY A 1 316 ? 5.239 -13.524 31.020 1.00 89.81 316 GLY A CA 1
ATOM 2435 C C . GLY A 1 316 ? 5.815 -12.368 30.193 1.00 89.81 316 GLY A C 1
ATOM 2436 O O . GLY A 1 316 ? 5.116 -11.708 29.424 1.00 89.81 316 GLY A O 1
ATOM 2437 N N . GLU A 1 317 ? 7.125 -12.162 30.329 1.00 91.56 317 GLU A N 1
ATOM 2438 C CA . GLU A 1 317 ? 7.885 -11.096 29.661 1.00 91.56 317 GLU A CA 1
ATOM 2439 C C . GLU A 1 317 ? 8.276 -11.412 28.208 1.00 91.56 317 GLU A C 1
ATOM 2441 O O . GLU A 1 317 ? 9.063 -10.688 27.598 1.00 91.56 317 GLU A O 1
ATOM 2446 N N . THR A 1 318 ? 7.756 -12.499 27.628 1.00 91.62 318 THR A N 1
ATOM 2447 C CA . THR A 1 318 ? 8.040 -12.828 26.226 1.00 91.62 318 THR A CA 1
ATOM 2448 C C . THR A 1 318 ? 7.573 -11.681 25.323 1.00 91.62 318 THR A C 1
ATOM 2450 O O . THR A 1 318 ? 6.402 -11.300 25.405 1.00 91.62 318 THR A O 1
ATOM 2453 N N . PRO A 1 319 ? 8.439 -11.135 24.448 1.00 92.44 319 PRO A N 1
ATOM 2454 C CA . PRO A 1 319 ? 8.040 -10.076 23.536 1.00 92.44 319 PRO A CA 1
ATOM 2455 C C . PRO A 1 319 ? 7.070 -10.627 22.488 1.00 92.44 319 PRO A C 1
ATOM 2457 O O . PRO A 1 319 ? 7.350 -11.627 21.826 1.00 92.44 319 PRO A O 1
ATOM 2460 N N . VAL A 1 320 ? 5.932 -9.960 22.326 1.00 92.12 320 VAL A N 1
ATOM 2461 C CA . VAL A 1 320 ? 4.904 -10.273 21.332 1.00 92.12 320 VAL A CA 1
ATOM 2462 C C . VAL A 1 320 ? 4.732 -9.071 20.418 1.00 92.12 320 VAL A C 1
ATOM 2464 O O . VAL A 1 320 ? 4.569 -7.937 20.872 1.00 92.12 320 VAL A O 1
ATOM 2467 N N . THR A 1 321 ? 4.748 -9.313 19.111 1.00 94.06 321 THR A N 1
ATOM 2468 C CA . THR A 1 321 ? 4.478 -8.266 18.127 1.00 94.06 321 THR A CA 1
ATOM 2469 C C . THR A 1 321 ? 2.976 -8.148 17.903 1.00 94.06 321 THR A C 1
ATOM 2471 O O . THR A 1 321 ? 2.331 -9.102 17.466 1.00 94.06 321 THR A O 1
ATOM 2474 N N . LEU A 1 322 ? 2.436 -6.954 18.132 1.00 94.31 322 LEU A N 1
ATOM 2475 C CA . LEU A 1 322 ? 1.093 -6.560 17.721 1.00 94.31 322 LEU A CA 1
ATOM 2476 C C . LEU A 1 322 ? 1.206 -5.724 16.441 1.00 94.31 322 LEU A C 1
ATOM 2478 O O . LEU A 1 322 ? 1.806 -4.649 16.457 1.00 94.31 322 LEU A O 1
ATOM 2482 N N . LYS A 1 323 ? 0.616 -6.186 15.334 1.00 96.19 323 LYS A N 1
ATOM 2483 C CA . LYS A 1 323 ? 0.515 -5.415 14.080 1.00 96.19 323 LYS A CA 1
ATOM 2484 C C . LYS A 1 323 ? -0.942 -5.081 13.797 1.00 96.19 323 LYS A C 1
ATOM 2486 O O . LYS A 1 323 ? -1.805 -5.946 13.913 1.00 96.19 323 LYS A O 1
ATOM 2491 N N . LEU A 1 324 ? -1.206 -3.840 13.392 1.00 97.31 324 LEU A N 1
ATOM 2492 C CA . LEU A 1 324 ? -2.522 -3.379 12.949 1.00 97.31 324 LEU A CA 1
ATOM 2493 C C . LEU A 1 324 ? -2.409 -2.779 11.551 1.00 97.31 324 LEU A C 1
ATOM 2495 O O . LEU A 1 324 ? -1.468 -2.035 11.266 1.00 97.31 324 LEU A O 1
ATOM 2499 N N . THR A 1 325 ? -3.397 -3.059 10.707 1.00 98.56 325 THR A N 1
ATOM 2500 C CA . THR A 1 325 ? -3.566 -2.428 9.396 1.00 98.56 325 THR A CA 1
ATOM 2501 C C . THR A 1 325 ? -5.021 -2.016 9.202 1.00 98.56 325 THR A C 1
ATOM 2503 O O . THR A 1 325 ? -5.904 -2.866 9.166 1.00 98.56 325 THR A O 1
ATOM 2506 N N . LEU A 1 326 ? -5.270 -0.714 9.073 1.00 98.75 326 LEU A N 1
ATOM 2507 C CA . LEU A 1 326 ? -6.579 -0.128 8.785 1.00 98.75 326 LEU A CA 1
ATOM 2508 C C . LEU A 1 326 ? -6.609 0.358 7.333 1.00 98.75 326 LEU A C 1
ATOM 2510 O O . LEU A 1 326 ? -5.819 1.230 6.978 1.00 98.75 326 LEU A O 1
ATOM 2514 N N . SER A 1 327 ? -7.525 -0.173 6.526 1.00 98.75 327 SER A N 1
ATOM 2515 C CA . SER A 1 327 ? -7.752 0.210 5.128 1.00 98.75 327 SER A CA 1
ATOM 2516 C C . SER A 1 327 ? -9.171 0.724 4.931 1.00 98.75 327 SER A C 1
ATOM 2518 O O . SER A 1 327 ? -10.114 0.139 5.455 1.00 98.75 327 SER A O 1
ATOM 2520 N N . TYR A 1 328 ? -9.325 1.792 4.158 1.00 98.62 328 TYR A N 1
ATOM 2521 C CA . TYR A 1 328 ? -10.610 2.358 3.747 1.00 98.62 328 TYR A CA 1
ATOM 2522 C C . TYR A 1 328 ? -10.438 3.096 2.418 1.00 98.62 328 TYR A C 1
ATOM 2524 O O . TYR A 1 328 ? -9.312 3.416 2.029 1.00 98.62 328 TYR A O 1
ATOM 2532 N N . PHE A 1 329 ? -11.536 3.375 1.717 1.00 98.25 329 PHE A N 1
ATOM 2533 C CA . PHE A 1 329 ? -11.509 4.156 0.479 1.00 98.25 329 PHE A CA 1
ATOM 2534 C C . PHE A 1 329 ? -12.160 5.521 0.669 1.00 98.25 329 PHE A C 1
ATOM 2536 O O . PHE A 1 329 ? -13.298 5.624 1.120 1.00 98.25 329 PHE A O 1
ATOM 2543 N N . ILE A 1 330 ? -11.418 6.577 0.334 1.00 96.69 330 ILE A N 1
ATOM 2544 C CA . ILE A 1 330 ? -11.910 7.956 0.393 1.00 96.69 330 ILE A CA 1
ATOM 2545 C C . ILE A 1 330 ? -12.601 8.326 -0.918 1.00 96.69 330 ILE A C 1
ATOM 2547 O O . ILE A 1 330 ? -12.200 7.846 -1.975 1.00 96.69 330 ILE A O 1
ATOM 2551 N N . GLU A 1 331 ? -13.604 9.203 -0.861 1.00 95.25 331 GLU A N 1
ATOM 2552 C CA . GLU A 1 331 ? -14.054 9.919 -2.059 1.00 95.25 331 GLU A CA 1
ATOM 2553 C C . GLU A 1 331 ? -13.145 11.148 -2.235 1.00 95.25 331 GLU A C 1
ATOM 2555 O O . GLU A 1 331 ? -12.972 11.916 -1.273 1.00 95.25 331 GLU A O 1
ATOM 2560 N N . PRO A 1 332 ? -12.554 11.373 -3.419 1.00 93.50 332 PRO A N 1
ATOM 2561 C CA . PRO A 1 332 ? -11.765 12.567 -3.681 1.00 93.50 332 PRO A CA 1
ATOM 2562 C C . PRO A 1 332 ? -12.669 13.809 -3.743 1.00 93.50 332 PRO A C 1
ATOM 2564 O O . PRO A 1 332 ? -13.834 13.760 -4.135 1.00 93.50 332 PRO A O 1
ATOM 2567 N N . GLY A 1 333 ? -12.135 14.953 -3.330 1.00 87.50 333 GLY A N 1
ATOM 2568 C CA . GLY A 1 333 ? -12.887 16.200 -3.256 1.00 87.50 333 GLY A CA 1
ATOM 2569 C C . GLY A 1 333 ? -13.231 16.731 -4.652 1.00 87.50 333 GLY A C 1
ATOM 2570 O O . GLY A 1 333 ? -12.347 16.764 -5.511 1.00 87.50 333 GLY A O 1
ATOM 2571 N N . PRO A 1 334 ? -14.462 17.229 -4.886 1.00 74.75 334 PRO A N 1
ATOM 2572 C CA . PRO A 1 334 ? -14.847 17.743 -6.194 1.00 74.75 334 PRO A CA 1
ATOM 2573 C C . PRO A 1 334 ? -14.048 19.012 -6.520 1.00 74.75 334 PRO A C 1
ATOM 2575 O O . PRO A 1 334 ? -14.092 19.997 -5.769 1.00 74.75 334 PRO A O 1
ATOM 2578 N N . GLY A 1 335 ? -13.318 18.962 -7.638 1.00 65.44 335 GLY A N 1
ATOM 2579 C CA . GLY A 1 335 ? -12.478 20.039 -8.166 1.00 65.44 335 GLY A CA 1
ATOM 2580 C C . GLY A 1 335 ? -11.100 20.164 -7.503 1.00 65.44 335 GLY A C 1
ATOM 2581 O O . GLY A 1 335 ? -10.964 20.073 -6.284 1.00 65.44 335 GLY A O 1
ATOM 2582 N N . GLU A 1 336 ? -10.078 20.457 -8.314 1.00 60.22 336 GLU A N 1
ATOM 2583 C CA . GLU A 1 336 ? -8.684 20.626 -7.859 1.00 60.22 336 GLU A CA 1
ATOM 2584 C C . GLU A 1 336 ? -8.450 21.924 -7.063 1.00 60.22 336 GLU A C 1
ATOM 2586 O O . GLU A 1 336 ? -7.467 22.058 -6.322 1.00 60.22 336 GLU A O 1
ATOM 2591 N N . VAL A 1 337 ? -9.354 22.906 -7.192 1.00 53.59 337 VAL A N 1
ATOM 2592 C CA . VAL A 1 337 ? -9.223 24.228 -6.564 1.00 53.59 337 VAL A CA 1
ATOM 2593 C C . VAL A 1 337 ? -9.278 24.087 -5.039 1.00 53.59 337 VAL A C 1
ATOM 2595 O O . VAL A 1 337 ? -10.338 24.054 -4.419 1.00 53.59 337 VAL A O 1
ATOM 2598 N N . GLY A 1 338 ? -8.099 24.026 -4.415 1.00 55.97 338 GLY A N 1
ATOM 2599 C CA . GLY A 1 338 ? -7.947 24.006 -2.961 1.00 55.97 338 GLY A CA 1
ATOM 2600 C C . GLY A 1 338 ? -7.338 22.740 -2.358 1.00 55.97 338 GLY A C 1
ATOM 2601 O O . GLY A 1 338 ? -7.244 22.693 -1.135 1.00 55.97 338 GLY A O 1
ATOM 2602 N N . TRP A 1 339 ? -6.838 21.770 -3.136 1.00 64.06 339 TRP A N 1
ATOM 2603 C CA . TRP A 1 339 ? -6.109 20.593 -2.602 1.00 64.06 339 TRP A CA 1
ATOM 2604 C C . TRP A 1 339 ? -4.770 20.926 -1.910 1.00 64.06 339 TRP A C 1
ATOM 2606 O O . TRP A 1 339 ? -4.058 20.045 -1.434 1.00 64.06 339 TRP A O 1
ATOM 2616 N N . LYS A 1 340 ? -4.434 22.217 -1.773 1.00 59.94 340 LYS A N 1
ATOM 2617 C CA . LYS A 1 340 ? -3.323 22.690 -0.935 1.00 59.94 340 LYS A CA 1
ATOM 2618 C C . LYS A 1 340 ? -3.500 22.345 0.546 1.00 59.94 340 LYS A C 1
ATOM 2620 O O . LYS A 1 340 ? -2.510 22.419 1.266 1.00 59.94 340 LYS A O 1
ATOM 2625 N N . ASP A 1 341 ? -4.697 21.983 1.002 1.00 63.47 341 ASP A N 1
ATOM 2626 C CA . ASP A 1 341 ? -4.942 21.436 2.339 1.00 63.47 341 ASP A CA 1
ATOM 2627 C C . ASP A 1 341 ? -5.327 19.953 2.238 1.00 63.47 341 ASP A C 1
ATOM 2629 O O . ASP A 1 341 ? -6.233 19.592 1.485 1.00 63.47 341 ASP A O 1
ATOM 2633 N N . LYS A 1 342 ? -4.671 19.098 3.035 1.00 55.88 342 LYS A N 1
ATOM 2634 C CA . LYS A 1 342 ? -4.945 17.657 3.058 1.00 55.88 342 LYS A CA 1
ATOM 2635 C C . LYS A 1 342 ? -6.378 17.339 3.478 1.00 55.88 342 LYS A C 1
ATOM 2637 O O . LYS A 1 342 ? -6.844 16.271 3.131 1.00 55.88 342 LYS A O 1
ATOM 2642 N N . TYR A 1 343 ? -7.066 18.219 4.212 1.00 62.28 343 TYR A N 1
ATOM 2643 C CA . TYR A 1 343 ? -8.461 17.998 4.624 1.00 62.28 343 TYR A CA 1
ATOM 2644 C C . TYR A 1 343 ? -9.470 18.281 3.505 1.00 62.28 343 TYR A C 1
ATOM 2646 O O . TYR A 1 343 ? -10.642 17.938 3.622 1.00 62.28 343 TYR A O 1
ATOM 2654 N N . ARG A 1 344 ? -9.029 18.908 2.407 1.00 78.25 344 ARG A N 1
ATOM 2655 C CA . ARG A 1 344 ? -9.894 19.271 1.276 1.00 78.25 344 ARG A CA 1
ATOM 2656 C C . ARG A 1 344 ? -9.944 18.211 0.181 1.00 78.25 344 ARG A C 1
ATOM 2658 O O . ARG A 1 344 ? -10.748 18.376 -0.734 1.00 78.25 344 ARG A O 1
ATOM 2665 N N . TYR A 1 345 ? -9.094 17.186 0.269 1.00 90.19 345 TYR A N 1
ATOM 2666 C CA . TYR A 1 345 ? -9.037 16.088 -0.690 1.00 90.19 345 TYR A CA 1
ATOM 2667 C C . TYR A 1 345 ? -9.872 14.865 -0.277 1.00 90.19 345 TYR A C 1
ATOM 2669 O O . TYR A 1 345 ? -10.779 14.532 -1.022 1.00 90.19 345 TYR A O 1
ATOM 2677 N N . PRO A 1 346 ? -9.660 14.206 0.875 1.00 93.94 346 PRO A N 1
ATOM 2678 C CA . PRO A 1 346 ? -10.426 13.023 1.246 1.00 93.94 346 PRO A CA 1
ATOM 2679 C C . PRO A 1 346 ? -11.797 13.391 1.824 1.00 93.94 346 PRO A C 1
ATOM 2681 O O . PRO A 1 346 ? -11.937 14.397 2.531 1.00 93.94 346 PRO A O 1
ATOM 2684 N N . SER A 1 347 ? -12.799 12.551 1.566 1.00 94.25 347 SER A N 1
ATOM 2685 C CA . SER A 1 347 ? -14.142 12.640 2.155 1.00 94.25 347 SER A CA 1
ATOM 2686 C C . SER A 1 347 ? -14.113 12.700 3.677 1.00 94.25 347 SER A C 1
ATOM 2688 O O . SER A 1 347 ? -14.694 13.596 4.291 1.00 94.25 347 SER A O 1
ATOM 2690 N N . CYS A 1 348 ? -13.374 11.773 4.272 1.00 94.12 348 CYS A N 1
ATOM 2691 C CA . CYS A 1 348 ? -12.992 11.720 5.672 1.00 94.12 348 CYS A CA 1
ATOM 2692 C C . CYS A 1 348 ? -11.644 10.995 5.784 1.00 94.12 348 CYS A C 1
ATOM 2694 O O . CYS A 1 348 ? -11.176 10.366 4.834 1.00 94.12 348 CYS A O 1
ATOM 2696 N N . GLY A 1 349 ? -10.999 11.072 6.943 1.00 94.00 349 GLY A N 1
ATOM 2697 C CA . GLY A 1 349 ? -9.959 10.108 7.298 1.00 94.00 349 GLY A CA 1
ATOM 2698 C C . GLY A 1 349 ? -10.460 9.184 8.398 1.00 94.00 349 GLY A C 1
ATOM 2699 O O . GLY A 1 349 ? -11.291 9.593 9.199 1.00 94.00 349 GLY A O 1
ATOM 2700 N N . LEU A 1 350 ? -9.911 7.977 8.491 1.00 96.38 350 LEU A N 1
ATOM 2701 C CA . LEU A 1 350 ? -10.089 7.084 9.636 1.00 96.38 350 LEU A CA 1
ATOM 2702 C C . LEU A 1 350 ? -8.747 6.841 10.313 1.00 96.38 350 LEU A C 1
ATOM 2704 O O . LEU A 1 350 ? -7.706 6.795 9.659 1.00 96.38 350 LEU A O 1
ATOM 2708 N N . ARG A 1 351 ? -8.749 6.701 11.631 1.00 95.88 351 ARG A N 1
ATOM 2709 C CA . ARG A 1 351 ? -7.564 6.420 12.442 1.00 95.88 351 ARG A CA 1
ATOM 2710 C C . ARG A 1 351 ? -7.862 5.281 13.392 1.00 95.88 351 ARG A C 1
ATOM 2712 O O . ARG A 1 351 ? -9.019 5.045 13.731 1.00 95.88 351 ARG A O 1
ATOM 2719 N N . PHE A 1 352 ? -6.804 4.612 13.834 1.00 95.06 352 PHE A N 1
ATOM 2720 C CA . PHE A 1 352 ? -6.905 3.644 14.909 1.00 95.06 352 PHE A CA 1
ATOM 2721 C C . PHE A 1 352 ? -6.030 4.021 16.095 1.00 95.06 352 PHE A C 1
ATOM 2723 O O . PHE A 1 352 ? -5.005 4.708 15.968 1.00 95.06 352 PHE A O 1
ATOM 2730 N N . ASP A 1 353 ? -6.443 3.531 17.252 1.00 93.38 353 ASP A N 1
ATOM 2731 C CA . ASP A 1 353 ? -5.613 3.485 18.441 1.00 93.38 353 ASP A CA 1
ATOM 2732 C C . ASP A 1 353 ? -5.990 2.282 19.301 1.00 93.38 353 ASP A C 1
ATOM 2734 O O . ASP A 1 353 ? -7.079 1.726 19.165 1.00 93.38 353 ASP A O 1
ATOM 2738 N N . VAL A 1 354 ? -5.083 1.896 20.184 1.00 92.69 354 VAL A N 1
ATOM 2739 C CA . VAL A 1 354 ? -5.239 0.743 21.069 1.00 92.69 354 VAL A CA 1
ATOM 2740 C C . VAL A 1 354 ? -5.225 1.250 22.507 1.00 92.69 354 VAL A C 1
ATOM 2742 O O . VAL A 1 354 ? -4.506 2.209 22.822 1.00 92.69 354 VAL A O 1
ATOM 2745 N N . ILE A 1 355 ? -6.017 0.626 23.375 1.00 92.19 355 ILE A N 1
ATOM 2746 C CA . ILE A 1 355 ? -5.992 0.901 24.814 1.00 92.19 355 ILE A CA 1
ATOM 2747 C C . ILE A 1 355 ? -4.594 0.622 25.392 1.00 92.19 355 ILE A C 1
ATOM 2749 O O . ILE A 1 355 ? -3.837 -0.203 24.861 1.00 92.19 355 ILE A O 1
ATOM 2753 N N . ASN A 1 356 ? -4.201 1.361 26.426 1.00 88.88 356 ASN A N 1
ATOM 2754 C CA . ASN A 1 356 ? -2.978 1.066 27.174 1.00 88.88 356 ASN A CA 1
ATOM 2755 C C . ASN A 1 356 ? -3.261 0.039 28.282 1.00 88.88 356 ASN A C 1
ATOM 2757 O O . ASN A 1 356 ? -4.374 -0.025 28.793 1.00 88.88 356 ASN A O 1
ATOM 2761 N N . SER A 1 357 ? -2.248 -0.722 28.701 1.00 86.38 357 SER A N 1
ATOM 2762 C CA . SER A 1 357 ? -2.383 -1.741 29.757 1.00 86.38 357 SER A CA 1
ATOM 2763 C C . SER A 1 357 ? -2.834 -1.174 31.112 1.00 86.38 357 SER A C 1
ATOM 2765 O O . SER A 1 357 ? -3.419 -1.887 31.919 1.00 86.38 357 SER A O 1
ATOM 2767 N N . ASN A 1 358 ? -2.588 0.113 31.360 1.00 85.75 358 ASN A N 1
ATOM 2768 C CA . ASN A 1 358 ? -2.944 0.833 32.583 1.00 85.75 358 ASN A CA 1
ATOM 2769 C C . ASN A 1 358 ? -4.131 1.802 32.409 1.00 85.75 358 ASN A C 1
ATOM 2771 O O . ASN A 1 358 ? -4.329 2.683 33.246 1.00 85.75 358 ASN A O 1
ATOM 2775 N N . GLU A 1 359 ? -4.889 1.688 31.318 1.00 87.94 359 GLU A N 1
ATOM 2776 C CA . GLU A 1 359 ? -5.982 2.598 30.974 1.00 87.94 359 GLU A CA 1
ATOM 2777 C C . GLU A 1 359 ? -7.338 1.893 31.104 1.00 87.94 359 GLU A C 1
ATOM 2779 O O . GLU A 1 359 ? -7.512 0.756 30.669 1.00 87.94 359 GLU A O 1
ATOM 2784 N N . THR A 1 360 ? -8.322 2.572 31.700 1.00 91.12 360 THR A N 1
ATOM 2785 C CA . THR A 1 360 ? -9.702 2.066 31.767 1.00 91.12 360 THR A CA 1
ATOM 2786 C C . THR A 1 360 ? -10.409 2.251 30.424 1.00 91.12 360 THR A C 1
ATOM 2788 O O . THR A 1 360 ? -10.046 3.113 29.619 1.00 91.12 360 THR A O 1
ATOM 2791 N N . LYS A 1 361 ? -11.475 1.483 30.169 1.00 92.25 361 LYS A N 1
ATOM 2792 C CA . LYS A 1 361 ? -12.278 1.640 28.945 1.00 92.25 361 LYS A CA 1
ATOM 2793 C C . LYS A 1 361 ? -12.860 3.053 28.829 1.00 92.25 361 LYS A C 1
ATOM 2795 O O . LYS A 1 361 ? -12.880 3.618 27.735 1.00 92.25 361 LYS A O 1
ATOM 2800 N N . GLU A 1 362 ? -13.324 3.624 29.935 1.00 92.94 362 GLU A N 1
ATOM 2801 C CA . GLU A 1 362 ? -13.898 4.967 29.986 1.00 92.94 362 GLU A CA 1
ATOM 2802 C C . GLU A 1 362 ? -12.846 6.038 29.678 1.00 92.94 362 GLU A C 1
ATOM 2804 O O . GLU A 1 362 ? -13.117 6.969 28.915 1.00 92.94 362 GLU A O 1
ATOM 2809 N N . ASP A 1 363 ? -11.639 5.913 30.231 1.00 91.88 363 ASP A N 1
ATOM 2810 C CA . ASP A 1 363 ? -10.564 6.874 29.972 1.00 91.88 363 ASP A CA 1
ATOM 2811 C C . ASP A 1 363 ? -10.031 6.751 28.545 1.00 91.88 363 ASP A C 1
ATOM 2813 O O . ASP A 1 363 ? -9.822 7.772 27.884 1.00 91.88 363 ASP A O 1
ATOM 2817 N N . PHE A 1 364 ? -9.965 5.528 28.011 1.00 92.06 364 PHE A N 1
ATOM 2818 C CA . PHE A 1 364 ? -9.675 5.291 26.601 1.00 92.06 364 PHE A CA 1
ATOM 2819 C C . PHE A 1 364 ? -10.683 5.997 25.694 1.00 92.06 364 PHE A C 1
ATOM 2821 O O . PHE A 1 364 ? -10.305 6.752 24.798 1.00 92.06 364 PHE A O 1
ATOM 2828 N N . GLN A 1 365 ? -11.980 5.839 25.962 1.00 92.25 365 GLN A N 1
ATOM 2829 C CA . GLN A 1 365 ? -13.031 6.526 25.209 1.00 92.25 365 GLN A CA 1
ATOM 2830 C C . GLN A 1 365 ? -12.899 8.050 25.276 1.00 92.25 365 GLN A C 1
ATOM 2832 O O . GLN A 1 365 ? -13.016 8.720 24.248 1.00 92.25 365 GLN A O 1
ATOM 2837 N N . LYS A 1 366 ? -12.624 8.621 26.458 1.00 90.75 366 LYS A N 1
ATOM 2838 C CA . LYS A 1 366 ? -12.372 10.066 26.600 1.00 90.75 366 LYS A CA 1
ATOM 2839 C C . LYS A 1 366 ? -11.169 10.497 25.762 1.00 90.75 366 LYS A C 1
ATOM 2841 O O . LYS A 1 366 ? -11.272 11.479 25.028 1.00 90.75 366 LYS A O 1
ATOM 2846 N N . ARG A 1 367 ? -10.063 9.747 25.811 1.00 89.19 367 ARG A N 1
ATOM 2847 C CA . ARG A 1 367 ? -8.844 10.020 25.035 1.00 89.19 367 ARG A CA 1
ATOM 2848 C C . ARG A 1 367 ? -9.119 10.035 23.532 1.00 89.19 367 ARG A C 1
ATOM 2850 O O . ARG A 1 367 ? -8.642 10.933 22.837 1.00 89.19 367 ARG A O 1
ATOM 2857 N N . ILE A 1 368 ? -9.907 9.089 23.024 1.00 90.56 368 ILE A N 1
ATOM 2858 C CA . ILE A 1 368 ? -10.291 9.050 21.604 1.00 90.56 368 ILE A CA 1
ATOM 2859 C C . ILE A 1 368 ? -11.240 10.194 21.242 1.00 90.56 368 ILE A C 1
ATOM 2861 O O . ILE A 1 368 ? -11.022 10.858 20.229 1.00 90.56 368 ILE A O 1
ATOM 2865 N N . ASN A 1 369 ? -12.219 10.507 22.092 1.00 88.12 369 ASN A N 1
ATOM 2866 C CA . ASN A 1 369 ? -13.128 11.633 21.874 1.00 88.12 369 ASN A CA 1
ATOM 2867 C C . ASN A 1 369 ? -12.385 12.976 21.759 1.00 88.12 369 ASN A C 1
ATOM 2869 O O . ASN A 1 369 ? -12.729 13.793 20.903 1.00 88.12 369 ASN A O 1
ATOM 2873 N N . VAL A 1 370 ? -11.343 13.200 22.570 1.00 87.00 370 VAL A N 1
ATOM 2874 C CA . VAL A 1 370 ? -10.473 14.386 22.453 1.00 87.00 370 VAL A CA 1
ATOM 2875 C C . VAL A 1 370 ? -9.753 14.397 21.100 1.00 87.00 370 VAL A C 1
ATOM 2877 O O . VAL A 1 370 ? -9.795 15.402 20.388 1.00 87.00 370 VAL A O 1
ATOM 2880 N N . LYS A 1 371 ? -9.167 13.263 20.683 1.00 85.31 371 LYS A N 1
ATOM 2881 C CA . LYS A 1 371 ? -8.506 13.138 19.369 1.00 85.31 371 LYS A CA 1
ATOM 2882 C C . LYS A 1 371 ? -9.455 13.413 18.198 1.00 85.31 371 LYS A C 1
ATOM 2884 O O . LYS A 1 371 ? -9.051 14.084 17.251 1.00 85.31 371 LYS A O 1
ATOM 2889 N N . MET A 1 372 ? -10.700 12.936 18.265 1.00 83.25 372 MET A N 1
ATOM 2890 C CA . MET A 1 372 ? -11.717 13.144 17.225 1.00 83.25 372 MET A CA 1
ATOM 2891 C C . MET A 1 372 ? -12.102 14.613 17.049 1.00 83.25 372 MET A C 1
ATOM 2893 O O . MET A 1 372 ? -12.301 15.063 15.922 1.00 83.25 372 MET A O 1
ATOM 2897 N N . ARG A 1 373 ? -12.209 15.375 18.143 1.00 77.31 373 ARG A N 1
ATOM 2898 C CA . ARG A 1 373 ? -12.592 16.797 18.081 1.00 77.31 373 ARG A CA 1
ATOM 2899 C C . ARG A 1 373 ? -11.491 17.678 17.497 1.00 77.31 373 ARG A C 1
ATOM 2901 O O . ARG A 1 373 ? -11.782 18.750 16.979 1.00 77.31 373 ARG A O 1
ATOM 2908 N N . GLY A 1 374 ? -10.237 17.228 17.550 1.00 66.38 374 GLY A N 1
ATOM 2909 C CA . GLY A 1 374 ? -9.084 18.041 17.158 1.00 66.38 374 GLY A CA 1
ATOM 2910 C C . GLY A 1 374 ? -8.792 19.186 18.136 1.00 66.38 374 GLY A C 1
ATOM 2911 O O . GLY A 1 374 ? -7.918 20.013 17.861 1.00 66.38 374 GLY A O 1
ATOM 2912 N N . ASP A 1 375 ? -9.491 19.216 19.274 1.00 41.44 375 ASP A N 1
ATOM 2913 C CA . ASP A 1 375 ? -9.278 20.166 20.354 1.00 41.44 375 ASP A CA 1
ATOM 2914 C C . ASP A 1 375 ? -7.932 19.847 21.026 1.00 41.44 375 ASP A C 1
ATOM 2916 O O . ASP A 1 375 ? -7.732 18.787 21.609 1.00 41.44 375 ASP A O 1
ATOM 2920 N N . ASN A 1 376 ? -6.997 20.795 20.909 1.00 38.03 376 ASN A N 1
ATOM 2921 C CA . ASN A 1 376 ? -5.672 20.851 21.533 1.00 38.03 376 ASN A CA 1
ATOM 2922 C C . ASN A 1 376 ? -4.578 19.854 21.086 1.00 38.03 376 ASN A C 1
ATOM 2924 O O . ASN A 1 376 ? -4.359 18.796 21.663 1.00 38.03 376 ASN A O 1
ATOM 2928 N N . LYS A 1 377 ? -3.648 20.361 20.257 1.00 40.56 377 LYS A N 1
ATOM 2929 C CA . LYS A 1 377 ? -2.249 19.867 20.178 1.00 40.56 377 LYS A CA 1
ATOM 2930 C C . LYS A 1 377 ? -1.443 20.040 21.484 1.00 40.56 377 LYS A C 1
ATOM 2932 O O . LYS A 1 377 ? -0.282 19.638 21.531 1.00 40.56 377 LYS A O 1
ATOM 2937 N N . LYS A 1 378 ? -2.005 20.699 22.504 1.00 31.78 378 LYS A N 1
ATOM 2938 C CA . LYS A 1 378 ? -1.353 20.993 23.792 1.00 31.78 378 LYS A CA 1
ATOM 2939 C C . LYS A 1 378 ? -1.918 20.208 24.974 1.00 31.78 378 LYS A C 1
ATOM 2941 O O . LYS A 1 378 ? -1.334 20.296 26.048 1.00 31.78 378 LYS A O 1
ATOM 2946 N N . ASP A 1 379 ? -2.989 19.444 24.785 1.00 34.06 379 ASP A N 1
ATOM 2947 C CA . ASP A 1 379 ? -3.551 18.630 25.855 1.00 34.06 379 ASP A CA 1
ATOM 2948 C C . ASP A 1 379 ? -2.856 17.270 25.826 1.00 34.06 379 ASP A C 1
ATOM 2950 O O . ASP A 1 379 ? -3.242 16.330 25.126 1.00 34.06 379 ASP A O 1
ATOM 2954 N N . LYS A 1 380 ? -1.720 17.209 26.522 1.00 30.80 380 LYS A N 1
ATOM 2955 C CA . LYS A 1 380 ? -1.175 15.939 26.979 1.00 30.80 380 LYS A CA 1
ATOM 2956 C C . LYS A 1 380 ? -2.098 15.500 28.108 1.00 30.80 380 LYS A C 1
ATOM 2958 O O . LYS A 1 380 ? -1.804 15.795 29.258 1.00 30.80 380 LYS A O 1
ATOM 2963 N N . GLY A 1 381 ? -3.212 14.842 27.782 1.00 31.50 381 GLY A N 1
ATOM 2964 C CA . GLY A 1 381 ? -3.932 14.079 28.797 1.00 31.50 381 GLY A CA 1
ATOM 2965 C C . GLY A 1 381 ? -2.897 13.243 29.552 1.00 31.50 381 GLY A C 1
ATOM 2966 O O . GLY A 1 381 ? -2.051 12.628 28.903 1.00 31.50 381 GLY A O 1
ATOM 2967 N N . ASP A 1 382 ? -2.913 13.305 30.882 1.00 27.50 382 ASP A N 1
ATOM 2968 C CA . ASP A 1 382 ? -1.862 12.839 31.806 1.00 27.50 382 ASP A CA 1
ATOM 2969 C C . ASP A 1 382 ? -1.575 11.314 31.783 1.00 27.50 382 ASP A C 1
ATOM 2971 O O . ASP A 1 382 ? -0.996 10.757 32.711 1.00 27.50 382 ASP A O 1
ATOM 2975 N N . GLY A 1 383 ? -1.921 10.613 30.704 1.00 34.31 383 GLY A N 1
ATOM 2976 C CA . GLY A 1 383 ? -1.389 9.300 30.365 1.00 34.31 383 GLY A CA 1
ATOM 2977 C C . GLY A 1 383 ? -0.315 9.435 29.289 1.00 34.31 383 GLY A C 1
ATOM 2978 O O . GLY A 1 383 ? -0.507 10.121 28.281 1.00 34.31 383 GLY A O 1
ATOM 2979 N N . THR A 1 384 ? 0.815 8.740 29.438 1.00 40.25 384 THR A N 1
ATOM 2980 C CA . THR A 1 384 ? 1.697 8.475 28.297 1.00 40.25 384 THR A CA 1
ATOM 2981 C C . THR A 1 384 ? 0.817 7.867 27.207 1.00 40.25 384 THR A C 1
ATOM 2983 O O . THR A 1 384 ? 0.230 6.803 27.366 1.00 40.25 384 THR A O 1
ATOM 2986 N N . SER A 1 385 ? 0.592 8.609 26.127 1.00 47.78 385 SER A N 1
ATOM 2987 C CA . SER A 1 385 ? -0.513 8.357 25.191 1.00 47.78 385 SER A CA 1
ATOM 2988 C C . SER A 1 385 ? -0.391 7.056 24.380 1.00 47.78 385 SER A C 1
ATOM 2990 O O . SER A 1 385 ? -1.011 6.949 23.323 1.00 47.78 385 SER A O 1
ATOM 2992 N N . GLY A 1 386 ? 0.471 6.115 24.788 1.00 54.84 386 GLY A N 1
ATOM 2993 C CA . GLY A 1 386 ? 0.837 4.904 24.059 1.00 54.84 386 GLY A CA 1
ATOM 2994 C C . GLY A 1 386 ? 1.455 5.189 22.689 1.00 54.84 386 GLY A C 1
ATOM 2995 O O . GLY A 1 386 ? 1.916 4.274 22.024 1.00 54.84 386 GLY A O 1
ATOM 2996 N N . SER A 1 387 ? 1.490 6.447 22.241 1.00 60.22 387 SER A N 1
ATOM 2997 C CA . SER A 1 387 ? 1.893 6.839 20.891 1.00 60.22 387 SER A CA 1
ATOM 2998 C C . SER A 1 387 ? 3.367 6.548 20.619 1.00 60.22 387 SER A C 1
ATOM 3000 O O . SER A 1 387 ? 3.747 6.301 19.471 1.00 60.22 387 SER A O 1
ATOM 3002 N N . ASP A 1 388 ? 4.178 6.481 21.675 1.00 71.75 388 ASP A N 1
ATOM 3003 C CA . ASP A 1 388 ? 5.593 6.154 21.585 1.00 71.75 388 ASP A CA 1
ATOM 3004 C C . ASP A 1 388 ? 5.867 4.661 21.354 1.00 71.75 388 ASP A C 1
ATOM 3006 O O . ASP A 1 388 ? 6.905 4.353 20.767 1.00 71.75 388 ASP A O 1
ATOM 3010 N N . ARG A 1 389 ? 4.931 3.752 21.682 1.00 88.25 389 ARG A N 1
ATOM 3011 C CA . ARG A 1 389 ? 5.132 2.292 21.538 1.00 88.25 389 ARG A CA 1
ATOM 3012 C C . ARG A 1 389 ? 5.178 1.813 20.088 1.00 88.25 389 ARG A C 1
ATOM 3014 O O . ARG A 1 389 ? 5.766 0.784 19.788 1.00 88.25 389 ARG A O 1
ATOM 3021 N N . TRP A 1 390 ? 4.553 2.563 19.187 1.00 93.94 390 TRP A N 1
ATOM 3022 C CA . TRP A 1 390 ? 4.483 2.234 17.767 1.00 93.94 390 TRP A CA 1
ATOM 3023 C C . TRP A 1 390 ? 5.828 2.419 17.062 1.00 93.94 390 TRP A C 1
ATOM 3025 O O . TRP A 1 390 ? 6.493 3.440 17.267 1.00 93.94 390 TRP A O 1
ATOM 3035 N N . TYR A 1 391 ? 6.195 1.483 16.186 1.00 95.88 391 TYR A N 1
ATOM 3036 C CA . TYR A 1 391 ? 7.450 1.518 15.442 1.00 95.88 391 TYR A CA 1
ATOM 3037 C C . TYR A 1 391 ? 7.519 2.729 14.502 1.00 95.88 391 TYR A C 1
ATOM 3039 O O . TYR A 1 391 ? 8.489 3.490 14.562 1.00 95.88 391 TYR A O 1
ATOM 3047 N N . LEU A 1 392 ? 6.486 2.965 13.685 1.00 95.56 392 LEU A N 1
ATOM 3048 C CA . LEU A 1 392 ? 6.434 4.112 12.768 1.00 95.56 392 LEU A CA 1
ATOM 3049 C C . LEU A 1 392 ? 5.898 5.372 13.454 1.00 95.56 392 LEU A C 1
ATOM 3051 O O . LEU A 1 392 ? 6.441 6.467 13.261 1.00 95.56 392 LEU A O 1
ATOM 3055 N N . GLY A 1 393 ? 4.849 5.218 14.262 1.00 93.69 393 GLY A N 1
ATOM 3056 C CA . GLY A 1 393 ? 4.159 6.308 14.942 1.00 93.69 393 GLY A CA 1
ATOM 3057 C C . GLY A 1 393 ? 3.236 7.115 14.024 1.00 93.69 393 GLY A C 1
ATOM 3058 O O . GLY A 1 393 ? 3.368 7.130 12.798 1.00 93.69 393 GLY A O 1
ATOM 3059 N N . SER A 1 394 ? 2.301 7.847 14.636 1.00 90.88 394 SER A N 1
ATOM 3060 C CA . SER A 1 394 ? 1.230 8.577 13.935 1.00 90.88 394 SER A CA 1
ATOM 3061 C C . SER A 1 394 ? 1.739 9.559 12.878 1.00 90.88 394 SER A C 1
ATOM 3063 O O . SER A 1 394 ? 1.157 9.655 11.805 1.00 90.88 394 SER A O 1
ATOM 3065 N N . ASN A 1 395 ? 2.861 10.241 13.118 1.00 89.38 395 ASN A N 1
ATOM 3066 C CA . ASN A 1 395 ? 3.420 11.208 12.164 1.00 89.38 395 ASN A CA 1
ATOM 3067 C C . ASN A 1 395 ? 3.826 10.594 10.812 1.00 89.38 395 ASN A C 1
ATOM 3069 O O . ASN A 1 395 ? 3.877 11.321 9.823 1.00 89.38 395 ASN A O 1
ATOM 3073 N N . ASN A 1 396 ? 4.130 9.293 10.773 1.00 93.81 396 ASN A N 1
ATOM 3074 C CA . ASN A 1 396 ? 4.440 8.572 9.538 1.00 93.81 396 ASN A CA 1
ATOM 3075 C C . ASN A 1 396 ? 3.251 7.740 9.051 1.00 93.81 396 ASN A C 1
ATOM 3077 O O . ASN A 1 396 ? 3.005 7.674 7.853 1.00 93.81 396 ASN A O 1
ATOM 3081 N N . ARG A 1 397 ? 2.520 7.114 9.980 1.00 94.00 397 ARG A N 1
ATOM 3082 C CA . ARG A 1 397 ? 1.418 6.190 9.699 1.00 94.00 397 ARG A CA 1
ATOM 3083 C C . ARG A 1 397 ? 0.154 6.888 9.197 1.00 94.00 397 ARG A C 1
ATOM 3085 O O . ARG A 1 397 ? -0.506 6.377 8.301 1.00 94.00 397 ARG A O 1
ATOM 3092 N N . ASP A 1 398 ? -0.203 8.033 9.777 1.00 92.75 398 ASP A N 1
ATOM 3093 C CA . ASP A 1 398 ? -1.530 8.653 9.646 1.00 92.75 398 ASP A CA 1
ATOM 3094 C C . ASP A 1 398 ? -1.665 9.538 8.388 1.00 92.75 398 ASP A C 1
ATOM 3096 O O . ASP A 1 398 ? -2.179 10.666 8.446 1.00 92.75 398 ASP A O 1
ATOM 3100 N N . VAL A 1 399 ? -1.214 9.024 7.241 1.00 92.44 399 VAL A N 1
ATOM 3101 C CA . VAL A 1 399 ? -1.256 9.672 5.919 1.00 92.44 399 VAL A CA 1
ATOM 3102 C C . VAL A 1 399 ? -1.896 8.740 4.889 1.00 92.44 399 VAL A C 1
ATOM 3104 O O . VAL A 1 399 ? -1.676 7.535 4.930 1.00 92.44 399 VAL A O 1
ATOM 3107 N N . GLY A 1 400 ? -2.710 9.277 3.977 1.00 95.12 400 GLY A N 1
ATOM 3108 C CA . GLY A 1 400 ? -3.482 8.463 3.028 1.00 95.12 400 GLY A CA 1
ATOM 3109 C C . GLY A 1 400 ? -4.687 7.745 3.646 1.00 95.12 400 GLY A C 1
ATOM 3110 O O . GLY A 1 400 ? -5.204 8.184 4.677 1.00 95.12 400 GLY A O 1
ATOM 3111 N N . SER A 1 401 ? -5.128 6.659 2.997 1.00 97.44 401 SER A N 1
ATOM 3112 C CA . SER A 1 401 ? -6.286 5.835 3.394 1.00 97.44 401 SER A CA 1
ATOM 3113 C C . SER A 1 401 ? -5.941 4.380 3.763 1.00 97.44 401 SER A C 1
ATOM 3115 O O . SER A 1 401 ? -6.820 3.534 3.922 1.00 97.44 401 SER A O 1
ATOM 3117 N N . ILE A 1 402 ? -4.650 4.092 3.949 1.00 98.50 402 ILE A N 1
ATOM 3118 C CA . ILE A 1 402 ? -4.138 2.854 4.542 1.00 98.50 402 ILE A CA 1
ATOM 3119 C C . ILE A 1 402 ? -3.159 3.204 5.656 1.00 98.50 402 ILE A C 1
ATOM 3121 O O . ILE A 1 402 ? -2.264 4.029 5.485 1.00 98.50 402 ILE A O 1
ATOM 3125 N N . HIS A 1 403 ? -3.326 2.570 6.808 1.00 98.31 403 HIS A N 1
ATOM 3126 C CA . HIS A 1 403 ? -2.506 2.807 7.984 1.00 98.31 403 HIS A CA 1
ATOM 3127 C C . HIS A 1 403 ? -2.043 1.465 8.529 1.00 98.31 403 HIS A C 1
ATOM 3129 O O . HIS A 1 403 ? -2.849 0.735 9.094 1.00 98.31 403 HIS A O 1
ATOM 3135 N N . SER A 1 404 ? -0.758 1.142 8.385 1.00 98.19 404 SER A N 1
ATOM 3136 C CA . SER A 1 404 ? -0.164 -0.047 8.999 1.00 98.19 404 SER A CA 1
ATOM 3137 C C . SER A 1 404 ? 0.969 0.331 9.941 1.00 98.19 404 SER A C 1
ATOM 3139 O O . SER A 1 404 ? 1.807 1.159 9.596 1.00 98.19 404 SER A O 1
ATOM 3141 N N . ASP A 1 405 ? 1.011 -0.295 11.113 1.00 97.62 405 ASP A N 1
ATOM 3142 C CA . ASP A 1 405 ? 2.088 -0.123 12.093 1.00 97.62 405 ASP A CA 1
ATOM 3143 C C . ASP A 1 405 ? 2.137 -1.330 13.033 1.00 97.62 405 ASP A C 1
ATOM 3145 O O . ASP A 1 405 ? 1.203 -2.135 13.076 1.00 97.62 405 ASP A O 1
ATOM 3149 N N . PHE A 1 406 ? 3.229 -1.464 13.771 1.00 96.44 406 PHE A N 1
ATOM 3150 C CA . PHE A 1 406 ? 3.396 -2.518 14.758 1.00 96.44 406 PHE A CA 1
ATOM 3151 C C . PHE A 1 406 ? 4.108 -2.001 16.004 1.00 96.44 406 PHE A C 1
ATOM 3153 O O . PHE A 1 406 ? 4.794 -0.978 15.973 1.00 96.44 406 PHE A O 1
ATOM 3160 N N . CYS A 1 407 ? 3.935 -2.712 17.106 1.00 94.56 407 CYS A N 1
ATOM 3161 C CA . CYS A 1 407 ? 4.709 -2.532 18.323 1.00 94.56 407 CYS A CA 1
ATOM 3162 C C . CYS A 1 407 ? 5.070 -3.894 18.913 1.00 94.56 407 CYS A C 1
ATOM 3164 O O . CYS A 1 407 ? 4.420 -4.900 18.628 1.00 94.56 407 CYS A O 1
ATOM 3166 N N . GLU A 1 408 ? 6.115 -3.907 19.728 1.00 93.56 408 GLU A N 1
ATOM 3167 C CA . GLU A 1 408 ? 6.499 -5.057 20.538 1.00 93.56 408 GLU A CA 1
ATOM 3168 C C . GLU A 1 408 ? 6.199 -4.716 21.994 1.00 93.56 408 GLU A C 1
ATOM 3170 O O . GLU A 1 408 ? 6.568 -3.642 22.469 1.00 93.56 408 GLU A O 1
ATOM 3175 N N . LEU A 1 409 ? 5.463 -5.598 22.662 1.00 92.31 409 LEU A N 1
ATOM 3176 C CA . LEU A 1 409 ? 5.054 -5.474 24.061 1.00 92.31 409 LEU A CA 1
ATOM 3177 C C . LEU A 1 409 ? 5.291 -6.815 24.754 1.00 92.31 409 LEU A C 1
ATOM 3179 O O . LEU A 1 409 ? 5.352 -7.845 24.076 1.00 92.31 409 LEU A O 1
ATOM 3183 N N . SER A 1 410 ? 5.398 -6.831 26.082 1.00 92.75 410 SER A N 1
ATOM 3184 C CA . SER A 1 410 ? 5.399 -8.113 26.789 1.00 92.75 410 SER A CA 1
ATOM 3185 C C . SER A 1 410 ? 4.032 -8.791 26.661 1.00 92.75 410 SER A C 1
ATOM 3187 O O . SER A 1 410 ? 2.997 -8.133 26.507 1.00 92.75 410 SER A O 1
ATOM 3189 N N . ALA A 1 411 ? 4.008 -10.123 26.709 1.00 90.88 411 ALA A N 1
ATOM 3190 C CA . ALA A 1 411 ? 2.765 -10.877 26.593 1.00 90.88 411 ALA A CA 1
ATOM 3191 C C . ALA A 1 411 ? 1.760 -10.505 27.703 1.00 90.88 411 ALA A C 1
ATOM 3193 O O . ALA A 1 411 ? 0.568 -10.362 27.429 1.00 90.88 411 ALA A O 1
ATOM 3194 N N . VAL A 1 412 ? 2.247 -10.256 28.924 1.00 89.38 412 VAL A N 1
ATOM 3195 C CA . VAL A 1 412 ? 1.429 -9.790 30.060 1.00 89.38 412 VAL A CA 1
ATOM 3196 C C . VAL A 1 412 ? 0.863 -8.387 29.833 1.00 89.38 412 VAL A C 1
ATOM 3198 O O . VAL A 1 412 ? -0.308 -8.150 30.104 1.00 89.38 412 VAL A O 1
ATOM 3201 N N . GLU A 1 413 ? 1.641 -7.441 29.302 1.00 90.06 413 GLU A N 1
ATOM 3202 C CA . GLU A 1 413 ? 1.099 -6.115 28.967 1.00 90.06 413 GLU A CA 1
ATOM 3203 C C . GLU A 1 413 ? 0.030 -6.201 27.871 1.00 90.06 413 GLU A C 1
ATOM 3205 O O . GLU A 1 413 ? -0.984 -5.495 27.899 1.00 90.06 413 GLU A O 1
ATOM 3210 N N . LEU A 1 414 ? 0.254 -7.076 26.891 1.00 90.19 414 LEU A N 1
ATOM 3211 C CA . LEU A 1 414 ? -0.629 -7.248 25.749 1.00 90.19 414 LEU A CA 1
ATOM 3212 C C . LEU A 1 414 ? -1.951 -7.936 26.114 1.00 90.19 414 LEU A C 1
ATOM 3214 O O . LEU A 1 414 ? -2.966 -7.625 25.485 1.00 90.19 414 LEU A O 1
ATOM 3218 N N . SER A 1 415 ? -1.983 -8.796 27.144 1.00 89.56 415 SER A N 1
ATOM 3219 C CA . SER A 1 415 ? -3.224 -9.440 27.611 1.00 89.56 415 SER A CA 1
ATOM 3220 C C . SER A 1 415 ? -4.277 -8.430 28.079 1.00 89.56 415 SER A C 1
ATOM 3222 O O . SER A 1 415 ? -5.478 -8.690 27.960 1.00 89.56 415 SER A O 1
ATOM 3224 N N . GLU A 1 416 ? -3.843 -7.250 28.530 1.00 88.25 416 GLU A N 1
ATOM 3225 C CA . GLU A 1 416 ? -4.724 -6.150 28.941 1.00 88.25 416 GLU A CA 1
ATOM 3226 C C . GLU A 1 416 ? -5.034 -5.150 27.816 1.00 88.25 416 GLU A C 1
ATOM 3228 O O . GLU A 1 416 ? -5.965 -4.355 27.921 1.00 88.25 416 GLU A O 1
ATOM 3233 N N . CYS A 1 417 ? -4.331 -5.217 26.682 1.00 89.69 417 CYS A N 1
ATOM 3234 C CA . CYS A 1 417 ? -4.522 -4.308 25.548 1.00 89.69 417 CYS A CA 1
ATOM 3235 C C . CYS A 1 417 ? -5.580 -4.823 24.547 1.00 89.69 417 CYS A C 1
ATOM 3237 O O . CYS A 1 417 ? -5.296 -4.962 23.356 1.00 89.69 417 CYS A O 1
ATOM 3239 N N . ASN A 1 418 ? -6.798 -5.141 25.006 1.00 89.50 418 ASN A N 1
ATOM 3240 C CA . ASN A 1 418 ? -7.824 -5.827 24.197 1.00 89.50 418 ASN A CA 1
ATOM 3241 C C . ASN A 1 418 ? -8.843 -4.933 23.478 1.00 89.50 418 ASN A C 1
ATOM 3243 O O . ASN A 1 418 ? -9.767 -5.455 22.856 1.00 89.50 418 ASN A O 1
ATOM 3247 N N . LEU A 1 419 ? -8.704 -3.609 23.542 1.00 93.88 419 LEU A N 1
ATOM 3248 C CA . LEU A 1 419 ? -9.612 -2.676 22.874 1.00 93.88 419 LEU A CA 1
ATOM 3249 C C . LEU A 1 419 ? -8.899 -1.889 21.777 1.00 93.88 419 LEU A C 1
ATOM 3251 O O . LEU A 1 419 ? -7.869 -1.256 22.019 1.00 93.88 419 LEU A O 1
ATOM 3255 N N . ILE A 1 420 ? -9.501 -1.877 20.587 1.00 95.12 420 ILE A N 1
ATOM 3256 C CA . ILE A 1 420 ? -9.106 -1.015 19.470 1.00 95.12 420 ILE A CA 1
ATOM 3257 C C . ILE A 1 420 ? -10.234 -0.034 19.180 1.00 95.12 420 ILE A C 1
ATOM 3259 O O . ILE A 1 420 ? -11.379 -0.436 18.995 1.00 95.12 420 ILE A O 1
ATOM 3263 N N . ALA A 1 421 ? -9.902 1.248 19.072 1.00 95.94 421 ALA A N 1
ATOM 3264 C CA . ALA A 1 421 ? -10.804 2.253 18.532 1.00 95.94 421 ALA A CA 1
ATOM 3265 C C . ALA A 1 421 ? -10.513 2.492 17.050 1.00 95.94 421 ALA A C 1
ATOM 3267 O O . ALA A 1 421 ? -9.356 2.697 16.687 1.00 95.94 421 ALA A O 1
ATOM 3268 N N . VAL A 1 422 ? -11.555 2.540 16.221 1.00 96.81 422 VAL A N 1
ATOM 3269 C CA . VAL A 1 422 ? -11.522 3.115 14.870 1.00 96.81 422 VAL A CA 1
ATOM 3270 C C . VAL A 1 422 ? -12.388 4.365 14.882 1.00 96.81 422 VAL A C 1
ATOM 3272 O O . VAL A 1 422 ? -13.570 4.299 15.219 1.00 96.81 422 VAL A O 1
ATOM 3275 N N . TYR A 1 423 ? -11.798 5.508 14.545 1.00 95.38 423 TYR A N 1
ATOM 3276 C CA . TYR A 1 423 ? -12.468 6.799 14.659 1.00 95.38 423 TYR A CA 1
ATOM 3277 C C . TYR A 1 423 ? -12.171 7.722 13.473 1.00 95.38 423 TYR A C 1
ATOM 3279 O O . TYR A 1 423 ? -11.075 7.673 12.902 1.00 95.38 423 TYR A O 1
ATOM 3287 N N . PRO A 1 424 ? -13.130 8.580 13.096 1.00 94.56 424 PRO A N 1
ATOM 3288 C CA . PRO A 1 424 ? -12.970 9.493 11.983 1.00 94.56 424 PRO A CA 1
ATOM 3289 C C . PRO A 1 424 ? -12.131 10.725 12.341 1.00 94.56 424 PRO A C 1
ATOM 3291 O O . PRO A 1 424 ? -12.052 11.161 13.490 1.00 94.56 424 PRO A O 1
ATOM 3294 N N . VAL A 1 425 ? -11.536 11.322 11.312 1.00 91.62 425 VAL A N 1
ATOM 3295 C CA . VAL A 1 425 ? -10.928 12.654 11.303 1.00 91.62 425 VAL A CA 1
ATOM 3296 C C . VAL A 1 425 ? -11.492 13.458 10.133 1.00 91.62 425 VAL A C 1
ATOM 3298 O O . VAL A 1 425 ? -11.986 12.899 9.153 1.00 91.62 425 VAL A O 1
ATOM 3301 N N . VAL A 1 426 ? -11.411 14.782 10.251 1.00 89.94 426 VAL A N 1
ATOM 3302 C CA . VAL A 1 426 ? -12.023 15.754 9.332 1.00 89.94 426 VAL A CA 1
ATOM 3303 C C . VAL A 1 426 ? -11.683 15.485 7.862 1.00 89.94 426 VAL A C 1
ATOM 3305 O O . VAL A 1 426 ? -10.535 15.198 7.522 1.00 89.94 426 VAL A O 1
ATOM 3308 N N . GLY A 1 427 ? -12.683 15.646 6.997 1.00 90.94 427 GLY A N 1
ATOM 3309 C CA . GLY A 1 427 ? -12.551 15.672 5.542 1.00 90.94 427 GLY A CA 1
ATOM 3310 C C . GLY A 1 427 ? -13.679 16.483 4.903 1.00 90.94 427 GLY A C 1
ATOM 3311 O O . GLY A 1 427 ? -14.493 17.100 5.602 1.00 90.94 427 GLY A O 1
ATOM 3312 N N . TRP A 1 428 ? -13.732 16.508 3.571 1.00 91.38 428 TRP A N 1
ATOM 3313 C CA . TRP A 1 428 ? -14.627 17.418 2.856 1.00 91.38 428 TRP A CA 1
ATOM 3314 C C . TRP A 1 428 ? -16.117 17.098 3.034 1.00 91.38 428 TRP A C 1
ATOM 3316 O O . TRP A 1 428 ? -16.918 18.019 2.890 1.00 91.38 428 TRP A O 1
ATOM 3326 N N . TRP A 1 429 ? -16.503 15.866 3.403 1.00 93.25 429 TRP A N 1
ATOM 3327 C CA . TRP A 1 429 ? -17.905 15.542 3.719 1.00 93.25 429 TRP A CA 1
ATOM 3328 C C . TRP A 1 429 ? -18.453 16.402 4.867 1.00 93.25 429 TRP A C 1
ATOM 3330 O O . TRP A 1 429 ? -19.631 16.751 4.842 1.00 93.25 429 TRP A O 1
ATOM 3340 N N . ARG A 1 430 ? -17.599 16.778 5.834 1.00 90.56 430 ARG A N 1
ATOM 3341 C CA . ARG A 1 430 ? -17.945 17.684 6.942 1.00 90.56 430 ARG A CA 1
ATOM 3342 C C . ARG A 1 430 ? -17.790 19.153 6.556 1.00 90.56 430 ARG A C 1
ATOM 3344 O O . ARG A 1 430 ? -18.651 19.968 6.843 1.00 90.56 430 ARG A O 1
ATOM 3351 N N . GLU A 1 431 ? -16.673 19.499 5.915 1.00 87.62 431 GLU A N 1
ATOM 3352 C CA . GLU A 1 431 ? -16.299 20.901 5.654 1.00 87.62 431 GLU A CA 1
ATOM 3353 C C . GLU A 1 431 ? -17.082 21.544 4.494 1.00 87.62 431 GLU A C 1
ATOM 3355 O O . GLU A 1 431 ? -17.068 22.764 4.336 1.00 87.62 431 GLU A O 1
ATOM 3360 N N . ARG A 1 432 ? -17.738 20.739 3.648 1.00 88.31 432 ARG A N 1
ATOM 3361 C CA . ARG A 1 432 ? -18.549 21.187 2.504 1.00 88.31 432 ARG A CA 1
ATOM 3362 C C . ARG A 1 432 ? -19.993 20.710 2.659 1.00 88.31 432 ARG A C 1
ATOM 3364 O O . ARG A 1 432 ? -20.514 19.994 1.805 1.00 88.31 432 ARG A O 1
ATOM 3371 N N . ASP A 1 433 ? -20.633 21.112 3.752 1.00 85.94 433 ASP A N 1
ATOM 3372 C CA . ASP A 1 433 ? -22.017 20.760 4.103 1.00 85.94 433 ASP A CA 1
ATOM 3373 C C . ASP A 1 433 ? -23.037 20.997 2.968 1.00 85.94 433 ASP A C 1
ATOM 3375 O O . ASP A 1 433 ? -23.969 20.210 2.798 1.00 85.94 433 ASP A O 1
ATOM 3379 N N . TYR A 1 434 ? -22.816 22.012 2.127 1.00 88.81 434 TYR A N 1
ATOM 3380 C CA . TYR A 1 434 ? -23.620 22.318 0.939 1.00 88.81 434 TYR A CA 1
ATOM 3381 C C . TYR A 1 434 ? -23.690 21.173 -0.086 1.00 88.81 434 TYR A C 1
ATOM 3383 O O . TYR A 1 434 ? -24.642 21.118 -0.865 1.00 88.81 434 TYR A O 1
ATOM 3391 N N . LEU A 1 435 ? -22.725 20.243 -0.077 1.00 89.94 435 LEU A N 1
ATOM 3392 C CA . LEU A 1 435 ? -22.733 19.035 -0.911 1.00 89.94 435 LEU A CA 1
ATOM 3393 C C . LEU A 1 435 ? -23.597 17.907 -0.329 1.00 89.94 435 LEU A C 1
ATOM 3395 O O . LEU A 1 435 ? -23.802 16.908 -1.013 1.00 89.94 435 LEU A O 1
ATOM 3399 N N . LYS A 1 436 ? -24.112 18.057 0.903 1.00 92.12 436 LYS A N 1
ATOM 3400 C CA . LYS A 1 436 ? -25.020 17.109 1.578 1.00 92.12 436 LYS A CA 1
ATOM 3401 C C . LYS A 1 436 ? -24.494 15.668 1.594 1.00 92.12 436 LYS A C 1
ATOM 3403 O O . LYS A 1 436 ? -25.211 14.731 1.266 1.00 92.12 436 LYS A O 1
ATOM 3408 N N . ARG A 1 437 ? -23.211 15.513 1.933 1.00 91.81 437 ARG A N 1
ATOM 3409 C CA . ARG A 1 437 ? -22.521 14.213 2.044 1.00 91.81 437 ARG A CA 1
ATOM 3410 C C . ARG A 1 437 ? -22.177 13.829 3.488 1.00 91.81 437 ARG A C 1
ATOM 3412 O O . ARG A 1 437 ? -21.587 12.781 3.715 1.00 91.81 437 ARG A O 1
ATOM 3419 N N . TYR A 1 438 ? -22.527 14.667 4.463 1.00 91.25 438 TYR A N 1
ATOM 3420 C CA . TYR A 1 438 ? -22.177 14.471 5.872 1.00 91.25 438 TYR A CA 1
ATOM 3421 C C . TYR A 1 438 ? -22.833 13.235 6.510 1.00 91.25 438 TYR A C 1
ATOM 3423 O O . TYR A 1 438 ? -22.351 12.772 7.531 1.00 91.25 438 TYR A O 1
ATOM 3431 N N . ASP A 1 439 ? -23.906 12.700 5.927 1.00 94.00 439 ASP A N 1
ATOM 3432 C CA . ASP A 1 439 ? -24.650 11.518 6.384 1.00 94.00 439 ASP A CA 1
ATOM 3433 C C . ASP A 1 439 ? -24.213 10.214 5.689 1.00 94.00 439 ASP A C 1
ATOM 3435 O O . ASP A 1 439 ? -24.790 9.150 5.921 1.00 94.00 439 ASP A O 1
ATOM 3439 N N . LYS A 1 440 ? -23.187 10.270 4.830 1.00 94.56 440 LYS A N 1
ATOM 3440 C CA . LYS A 1 440 ? -22.642 9.092 4.149 1.00 94.56 440 LYS A CA 1
ATOM 3441 C C . LYS A 1 440 ? -21.889 8.184 5.112 1.00 94.56 440 LYS A C 1
ATOM 3443 O O . LYS A 1 440 ? -21.244 8.645 6.048 1.00 94.56 440 LYS A O 1
ATOM 3448 N N . LYS A 1 441 ? -21.933 6.881 4.836 1.00 95.19 441 LYS A N 1
ATOM 3449 C CA . LYS A 1 441 ? -21.140 5.866 5.535 1.00 95.19 441 LYS A CA 1
ATOM 3450 C C . LYS A 1 441 ? -19.880 5.540 4.746 1.00 95.19 441 LYS A C 1
ATOM 3452 O O . LYS A 1 441 ? -19.870 5.639 3.523 1.00 95.19 441 LYS A O 1
ATOM 3457 N N . ILE A 1 442 ? -18.831 5.137 5.451 1.00 95.94 442 ILE A N 1
ATOM 3458 C CA . ILE A 1 442 ? -17.581 4.653 4.870 1.00 95.94 442 ILE A CA 1
ATOM 3459 C C . ILE A 1 442 ? -17.298 3.228 5.345 1.00 95.94 442 ILE A C 1
ATOM 3461 O O . ILE A 1 442 ? -17.421 2.929 6.536 1.00 95.94 442 ILE A O 1
ATOM 3465 N N . ARG A 1 443 ? -16.902 2.358 4.410 1.00 97.12 443 ARG A N 1
ATOM 3466 C CA . ARG A 1 443 ? -16.394 1.014 4.700 1.00 97.12 443 ARG A CA 1
ATOM 3467 C C . ARG A 1 443 ? -14.950 1.075 5.167 1.00 97.12 443 ARG A C 1
ATOM 3469 O O . ARG A 1 443 ? -14.149 1.862 4.661 1.00 97.12 443 ARG A O 1
ATOM 3476 N N . TYR A 1 444 ? -14.603 0.206 6.102 1.00 98.31 444 TYR A N 1
ATOM 3477 C CA . TYR A 1 444 ? -13.220 -0.040 6.467 1.00 98.31 444 TYR A CA 1
ATOM 3478 C C . TYR A 1 444 ? -12.970 -1.515 6.757 1.00 98.31 444 TYR A C 1
ATOM 3480 O O . TYR A 1 444 ? -13.862 -2.258 7.170 1.00 98.31 444 TYR A O 1
ATOM 3488 N N . SER A 1 445 ? -11.710 -1.900 6.589 1.00 98.31 445 SER A N 1
ATOM 3489 C CA . SER A 1 445 ? -11.158 -3.169 7.031 1.00 98.31 445 SER A CA 1
ATOM 3490 C C . SER A 1 445 ? -10.071 -2.918 8.065 1.00 98.31 445 SER A C 1
ATOM 3492 O O . SER A 1 445 ? -9.138 -2.154 7.815 1.00 98.31 445 SER A O 1
ATOM 3494 N N . LEU A 1 446 ? -10.155 -3.598 9.202 1.00 98.12 446 LEU A N 1
ATOM 3495 C CA . LEU A 1 446 ? -9.121 -3.630 10.229 1.00 98.12 446 LEU A CA 1
ATOM 3496 C C . LEU A 1 446 ? -8.558 -5.052 10.318 1.00 98.12 446 LEU A C 1
ATOM 3498 O O . LEU A 1 446 ? -9.281 -5.986 10.652 1.00 98.12 446 LEU A O 1
ATOM 3502 N N . VAL A 1 447 ? -7.268 -5.199 10.022 1.00 96.88 447 VAL A N 1
ATOM 3503 C CA . VAL A 1 447 ? -6.518 -6.451 10.177 1.00 96.88 447 VAL A CA 1
ATOM 3504 C C . VAL A 1 447 ? -5.605 -6.327 11.387 1.00 96.88 447 VAL A C 1
ATOM 3506 O O . VAL A 1 447 ? -4.839 -5.366 11.494 1.00 96.88 447 VAL A O 1
ATOM 3509 N N . VAL A 1 448 ? -5.682 -7.295 12.293 1.00 95.12 448 VAL A N 1
ATOM 3510 C CA . VAL A 1 448 ? -4.911 -7.332 13.538 1.00 95.12 448 VAL A CA 1
ATOM 3511 C C . VAL A 1 448 ? -4.185 -8.663 13.620 1.00 95.12 448 VAL A C 1
ATOM 3513 O O . VAL A 1 448 ? -4.824 -9.702 13.486 1.00 95.12 448 VAL A O 1
ATOM 3516 N N . SER A 1 449 ? -2.878 -8.641 13.883 1.00 92.94 449 SER A N 1
ATOM 3517 C CA . SER A 1 449 ? -2.121 -9.865 14.137 1.00 92.94 449 SER A CA 1
ATOM 3518 C C . SER A 1 449 ? -1.338 -9.815 15.431 1.00 92.94 449 SER A C 1
ATOM 3520 O O . SER A 1 449 ? -0.709 -8.797 15.736 1.00 92.94 449 SER A O 1
ATOM 3522 N N . LEU A 1 450 ? -1.285 -10.961 16.101 1.00 90.62 450 LEU A N 1
ATOM 3523 C CA . LEU A 1 450 ? -0.271 -11.271 17.100 1.00 90.62 450 LEU A CA 1
ATOM 3524 C C . LEU A 1 450 ? 0.778 -12.187 16.492 1.00 90.62 450 LEU A C 1
ATOM 3526 O O . LEU A 1 450 ? 0.437 -13.056 15.691 1.00 90.62 450 LEU A O 1
ATOM 3530 N N . SER A 1 451 ? 2.036 -12.017 16.883 1.00 89.00 451 SER A N 1
ATOM 3531 C CA . SER A 1 451 ? 3.069 -13.014 16.613 1.00 89.00 451 SER A CA 1
ATOM 3532 C C . SER A 1 451 ? 4.075 -13.112 17.747 1.00 89.00 451 SER A C 1
ATOM 3534 O O . SER A 1 451 ? 4.566 -12.088 18.227 1.00 89.00 451 SER A O 1
ATOM 3536 N N . THR A 1 452 ? 4.414 -14.341 18.127 1.00 85.50 452 THR A N 1
ATOM 3537 C CA . THR A 1 452 ? 5.468 -14.648 19.101 1.00 85.50 452 THR A CA 1
ATOM 3538 C C . THR A 1 452 ? 6.737 -15.143 18.399 1.00 85.50 452 THR A C 1
ATOM 3540 O O . THR A 1 452 ? 6.641 -15.770 17.342 1.00 85.50 452 THR A O 1
ATOM 3543 N N . PRO A 1 453 ? 7.930 -14.937 18.989 1.00 80.56 453 PRO A N 1
ATOM 3544 C CA . PRO A 1 453 ? 9.172 -15.517 18.479 1.00 80.56 453 PRO A CA 1
ATOM 3545 C C . PRO A 1 453 ? 9.167 -17.051 18.482 1.00 80.56 453 PRO A C 1
ATOM 3547 O O . PRO A 1 453 ? 9.718 -17.671 17.577 1.00 80.56 453 PRO A O 1
ATOM 3550 N N . SER A 1 454 ? 8.538 -17.665 19.491 1.00 75.88 454 SER A N 1
ATOM 3551 C CA . SER A 1 454 ? 8.387 -19.121 19.575 1.00 75.88 454 SER A CA 1
ATOM 3552 C C . SER A 1 454 ? 7.262 -19.616 18.663 1.00 75.88 454 SER A C 1
ATOM 3554 O O . SER A 1 454 ? 6.230 -18.953 18.528 1.00 75.88 454 SER A O 1
ATOM 3556 N N . THR A 1 455 ? 7.464 -20.779 18.046 1.00 68.12 455 THR A N 1
ATOM 3557 C CA . THR A 1 455 ? 6.489 -21.474 17.187 1.00 68.12 455 THR A CA 1
ATOM 3558 C C . THR A 1 455 ? 5.615 -22.469 17.953 1.00 68.12 455 THR A C 1
ATOM 3560 O O . THR A 1 455 ? 4.562 -22.846 17.447 1.00 68.12 455 THR A O 1
ATOM 3563 N N . ASP A 1 456 ? 5.993 -22.819 19.187 1.00 75.25 456 ASP A N 1
ATOM 3564 C CA . ASP A 1 456 ? 5.280 -23.792 20.030 1.00 75.25 456 ASP A CA 1
ATOM 3565 C C . ASP A 1 456 ? 4.078 -23.189 20.781 1.00 75.25 456 ASP A C 1
ATOM 3567 O O . ASP A 1 456 ? 3.370 -23.885 21.508 1.00 75.25 456 ASP A O 1
ATOM 3571 N N . VAL A 1 457 ? 3.847 -21.882 20.636 1.00 77.12 457 VAL A N 1
ATOM 3572 C CA . VAL A 1 457 ? 2.730 -21.181 21.276 1.00 77.12 457 VAL A CA 1
ATOM 3573 C C . VAL A 1 457 ? 1.486 -21.296 20.402 1.00 77.12 457 VAL A C 1
ATOM 3575 O O . VAL A 1 457 ? 1.491 -20.849 19.256 1.00 77.12 457 VAL A O 1
ATOM 3578 N N . ASP A 1 458 ? 0.404 -21.831 20.966 1.00 81.50 458 ASP A N 1
ATOM 3579 C CA . ASP A 1 458 ? -0.913 -21.850 20.327 1.00 81.50 458 ASP A CA 1
ATOM 3580 C C . ASP A 1 458 ? -1.744 -20.623 20.729 1.00 81.50 458 ASP A C 1
ATOM 3582 O O . ASP A 1 458 ? -2.389 -20.581 21.779 1.00 81.50 458 ASP A O 1
ATOM 3586 N N . LEU A 1 459 ? -1.718 -19.601 19.874 1.00 79.88 459 LEU A N 1
ATOM 3587 C CA . LEU A 1 459 ? -2.604 -18.440 19.955 1.00 79.88 459 LEU A CA 1
ATOM 3588 C C . LEU A 1 459 ? -3.932 -18.681 19.228 1.00 79.88 459 LEU A C 1
ATOM 3590 O O . LEU A 1 459 ? -4.915 -18.003 19.520 1.00 79.88 459 LEU A O 1
ATOM 3594 N N . TYR A 1 460 ? -3.975 -19.611 18.275 1.00 83.00 460 TYR A N 1
ATOM 3595 C CA . TYR A 1 460 ? -5.103 -19.794 17.366 1.00 83.00 460 TYR A CA 1
ATOM 3596 C C . TYR A 1 460 ? -6.312 -20.423 18.055 1.00 83.00 460 TYR A C 1
ATOM 3598 O O . TYR A 1 460 ? -7.407 -19.856 18.009 1.00 83.00 460 TYR A O 1
ATOM 3606 N N . THR A 1 461 ? -6.123 -21.555 18.735 1.00 81.69 461 THR A N 1
ATOM 3607 C CA . THR A 1 461 ? -7.229 -22.306 19.348 1.00 81.69 461 THR A CA 1
ATOM 3608 C C . THR A 1 461 ? -8.036 -21.469 20.348 1.00 81.69 461 THR A C 1
ATOM 3610 O O . THR A 1 461 ? -9.270 -21.442 20.239 1.00 81.69 461 THR A O 1
ATOM 3613 N N . PRO A 1 462 ? -7.416 -20.724 21.289 1.00 81.00 462 PRO A N 1
ATOM 3614 C CA . PRO A 1 462 ? -8.186 -19.929 22.240 1.00 81.00 462 PRO A CA 1
ATOM 3615 C C . PRO A 1 462 ? -8.856 -18.703 21.599 1.00 81.00 462 PRO A C 1
ATOM 3617 O O . PRO A 1 462 ? -9.909 -18.282 22.077 1.00 81.00 462 PRO A O 1
ATOM 3620 N N . ILE A 1 463 ? -8.296 -18.147 20.515 1.00 82.69 463 ILE A N 1
ATOM 3621 C CA . ILE A 1 463 ? -8.921 -17.049 19.757 1.00 82.69 463 ILE A CA 1
ATOM 3622 C C . ILE A 1 463 ? -10.179 -17.552 19.036 1.00 82.69 463 ILE A C 1
ATOM 3624 O O . ILE A 1 463 ? -11.254 -16.974 19.187 1.00 82.69 463 ILE A O 1
ATOM 3628 N N . ILE A 1 464 ? -10.081 -18.657 18.291 1.00 81.31 464 ILE A N 1
ATOM 3629 C CA . ILE A 1 464 ? -11.221 -19.222 17.548 1.00 81.31 464 ILE A CA 1
ATOM 3630 C C . ILE A 1 464 ? -12.341 -19.678 18.480 1.00 81.31 464 ILE A C 1
ATOM 3632 O O . ILE A 1 464 ? -13.515 -19.488 18.158 1.00 81.31 464 ILE A O 1
ATOM 3636 N N . THR A 1 465 ? -11.994 -20.221 19.648 1.00 80.19 465 THR A N 1
ATOM 3637 C CA . THR A 1 465 ? -12.977 -20.621 20.666 1.00 80.19 465 THR A CA 1
ATOM 3638 C C . THR A 1 465 ? -13.806 -19.430 21.157 1.00 80.19 465 THR A C 1
ATOM 3640 O O . THR A 1 465 ? -14.989 -19.586 21.432 1.00 80.19 465 THR A O 1
ATOM 3643 N N . GLN A 1 466 ? -13.222 -18.229 21.231 1.00 79.38 466 GLN A N 1
ATOM 3644 C CA . GLN A 1 466 ? -13.947 -17.009 21.608 1.00 79.38 466 GLN A CA 1
ATOM 3645 C C . GLN A 1 466 ? -14.795 -16.427 20.467 1.00 79.38 466 GLN A C 1
ATOM 3647 O O . GLN A 1 466 ? -15.794 -15.762 20.731 1.00 79.38 466 GLN A O 1
ATOM 3652 N N . ILE A 1 467 ? -14.396 -16.647 19.210 1.00 77.38 467 ILE A N 1
ATOM 3653 C CA . ILE A 1 467 ? -15.097 -16.128 18.024 1.00 77.38 467 ILE A CA 1
ATOM 3654 C C . ILE A 1 467 ? -16.272 -17.031 17.625 1.00 77.38 467 ILE A C 1
ATOM 3656 O O . ILE A 1 467 ? -17.290 -16.540 17.141 1.00 77.38 467 ILE A O 1
ATOM 3660 N N . THR A 1 468 ? -16.142 -18.346 17.810 1.00 65.81 468 THR A N 1
ATOM 3661 C CA . THR A 1 468 ? -17.171 -19.315 17.417 1.00 65.81 468 THR A CA 1
ATOM 3662 C C . THR A 1 468 ? -18.284 -19.322 18.468 1.00 65.81 468 THR A C 1
ATOM 3664 O O . THR A 1 468 ? -18.025 -19.727 19.602 1.00 65.81 468 THR A O 1
ATOM 3667 N N . PRO A 1 469 ? -19.522 -18.897 18.154 1.00 47.50 469 PRO A N 1
ATOM 3668 C CA . PRO A 1 469 ? -20.613 -18.996 19.113 1.00 47.50 469 PRO A CA 1
ATOM 3669 C C . PRO A 1 469 ? -20.846 -20.467 19.479 1.00 47.50 469 PRO A C 1
ATOM 3671 O O . PRO A 1 469 ? -20.871 -21.340 18.608 1.00 47.50 469 PRO A O 1
ATOM 3674 N N . ALA A 1 470 ? -21.017 -20.745 20.774 1.00 42.50 470 ALA A N 1
ATOM 3675 C CA . ALA A 1 470 ? -21.450 -22.056 21.235 1.00 42.50 470 ALA A CA 1
ATOM 3676 C C . ALA A 1 470 ? -22.787 -22.389 20.558 1.00 42.50 470 ALA A C 1
ATOM 3678 O O . ALA A 1 470 ? -23.739 -21.615 20.652 1.00 42.50 470 ALA A O 1
ATOM 3679 N N . ILE A 1 471 ? -22.845 -23.518 19.852 1.00 39.53 471 ILE A N 1
ATOM 3680 C CA . ILE A 1 471 ? -24.081 -24.027 19.256 1.00 39.53 471 ILE A CA 1
ATOM 3681 C C . ILE A 1 471 ? -25.112 -24.140 20.383 1.00 39.53 471 ILE A C 1
ATOM 3683 O O . ILE A 1 471 ? -24.894 -24.881 21.343 1.00 39.53 471 ILE A O 1
ATOM 3687 N N . GLU A 1 472 ? -26.219 -23.399 20.282 1.00 38.81 472 GLU A N 1
ATOM 3688 C CA . GLU A 1 472 ? -27.363 -23.584 21.170 1.00 38.81 472 GLU A CA 1
ATOM 3689 C C . GLU A 1 472 ? -27.855 -25.022 21.002 1.00 38.81 472 GLU A C 1
ATOM 3691 O O . GLU A 1 472 ? -28.412 -25.392 19.969 1.00 38.81 472 GLU A O 1
ATOM 3696 N N . ILE A 1 473 ? -27.602 -25.858 22.009 1.00 41.38 473 ILE A N 1
ATOM 3697 C CA . ILE A 1 473 ? -28.168 -27.200 22.081 1.00 41.38 473 ILE A CA 1
ATOM 3698 C C . ILE A 1 473 ? -29.669 -27.006 22.327 1.00 41.38 473 ILE A C 1
ATOM 3700 O O . ILE A 1 473 ? -30.034 -26.504 23.396 1.00 41.38 473 ILE A O 1
ATOM 3704 N N . PRO A 1 474 ? -30.557 -27.385 21.390 1.00 40.16 474 PRO A N 1
ATOM 3705 C CA . PRO A 1 474 ? -31.986 -27.309 21.632 1.00 40.16 474 PRO A CA 1
ATOM 3706 C C . PRO A 1 474 ? -32.307 -28.271 22.773 1.00 40.16 474 PRO A C 1
ATOM 3708 O O . PRO A 1 474 ? -32.116 -29.481 22.641 1.00 40.16 474 PRO A O 1
ATOM 3711 N N . ILE A 1 475 ? -32.772 -27.745 23.905 1.00 47.25 475 ILE A N 1
ATOM 3712 C CA . ILE A 1 475 ? -33.311 -28.575 24.981 1.00 47.25 475 ILE A CA 1
ATOM 3713 C C . ILE A 1 475 ? -34.613 -29.180 24.439 1.00 47.25 475 ILE A C 1
ATOM 3715 O O . ILE A 1 475 ? -35.536 -28.418 24.130 1.00 47.25 475 ILE A O 1
ATOM 3719 N N . PRO A 1 476 ? -34.731 -30.515 24.300 1.00 47.16 476 PRO A N 1
ATOM 3720 C CA . PRO A 1 476 ? -35.985 -31.127 23.895 1.00 47.16 476 PRO A CA 1
ATOM 3721 C C . PRO A 1 476 ? -37.019 -30.832 24.977 1.00 47.16 476 PRO A C 1
ATOM 3723 O O . PRO A 1 476 ? -36.871 -31.252 26.126 1.00 47.16 476 PRO A O 1
ATOM 3726 N N . THR A 1 477 ? -38.065 -30.093 24.625 1.00 45.19 477 THR A N 1
ATOM 3727 C CA . THR A 1 477 ? -39.252 -30.004 25.469 1.00 45.19 477 THR A CA 1
ATOM 3728 C C . THR A 1 477 ? -39.899 -31.384 25.461 1.00 45.19 477 THR A C 1
ATOM 3730 O O . THR A 1 477 ? -40.352 -31.861 24.424 1.00 45.19 477 THR A O 1
ATOM 3733 N N . GLN A 1 478 ? -39.860 -32.065 26.609 1.00 43.22 478 GLN A N 1
ATOM 3734 C CA . GLN A 1 478 ? -40.611 -33.299 26.812 1.00 43.22 478 GLN A CA 1
ATOM 3735 C C . GLN A 1 478 ? -42.101 -32.965 26.690 1.00 43.22 478 GLN A C 1
ATOM 3737 O O . GLN A 1 478 ? -42.619 -32.161 27.465 1.00 43.22 478 GLN A O 1
ATOM 3742 N N . SER A 1 479 ? -42.738 -33.536 25.669 1.00 43.81 479 SER A N 1
ATOM 3743 C CA . SER A 1 479 ? -44.188 -33.550 25.461 1.00 43.81 479 SER A CA 1
ATOM 3744 C C . SER A 1 479 ? -44.880 -34.524 26.398 1.00 43.81 479 SER A C 1
ATOM 3746 O O . SER A 1 479 ? -44.341 -35.653 26.510 1.00 43.81 479 SER A O 1
#

Secondary structure (DSSP, 8-state):
-----S-SSS---GGGHHHHHHHHHHHHHHHSTT---EEEE---BSTT--SS-PPPHHHHHHHHHHHTTTTTT---EEEEE--B--GGGGGTS-TTHHHHHSB--BTTT-SSSEEEEEE--------GGGTT-EESSPTTSBPTTB-BSTTS-TTSPPSS-EEEE---EEESSS-EEE-GGGSEEEE-S-TTT-SEEEE-HHHHHHHHHHHHHHHHHHH-TT--HHHHHHHHHHH-B--HHHHHHH-SS--TTTHHHHHHHHHTT-B--HHHHHPPBTTEEEEEEEEEE--EETTEE---EEEEP---HHHHHHTTT-EEEEEEEEEE-PPBPSSSTTTTSGGGSBS-EEEEEE--TT--HHHHHHHHHHHHHT--TT---SS--SGGGSSS-HHHHSSSSEEEEEEEEEHHHHHT--EEEEEEE--HHHHTGGG--TT--EEEEEEEEEE-S-SS---HHHHHHHHSPPP--------